Protein 7QPN (pdb70)

Structure (mmCIF, N/CA/C/O backbone):
data_7QPN
#
_entry.id   7QPN
#
_cell.length_a   47.921
_cell.length_b   65.625
_cell.length_c   117.120
_cell.angle_alpha   90.000
_cell.angle_beta   93.160
_cell.angle_gamma   90.000
#
_symmetry.space_group_name_H-M   'P 1 21 1'
#
loop_
_entity.id
_entity.type
_entity.pdbx_description
1 polymer 'Phosphatidylinositol 5-Phosphate 4-Kinase (PI5P4K2C)'
2 non-polymer 5-methyl-2-(2-propan-2-ylphenyl)-~{N}-(pyridin-2-ylmethyl)pyrrolo[3,2-d]pyrimidin-4-amine
3 non-polymer 'PHOSPHOAMINOPHOSPHONIC ACID-ADENYLATE ESTER'
4 water water
#
loop_
_atom_site.group_PDB
_atom_site.id
_atom_site.type_symbol
_atom_site.label_atom_id
_atom_site.label_alt_id
_atom_site.label_comp_id
_atom_site.label_asym_id
_atom_site.label_entity_id
_atom_site.label_seq_id
_atom_site.pdbx_PDB_ins_code
_atom_site.Cartn_x
_atom_site.Cartn_y
_atom_site.Cartn_z
_atom_site.occupancy
_atom_site.B_iso_or_equiv
_atom_site.auth_seq_id
_atom_site.auth_comp_id
_atom_site.auth_asym_id
_atom_site.auth_atom_id
_atom_site.pdbx_PDB_model_num
ATOM 1 N N . LYS A 1 6 ? -25.096 11.885 52.105 1.00 83.02 37 LYS A N 1
ATOM 2 C CA . LYS A 1 6 ? -25.104 11.198 53.444 1.00 91.98 37 LYS A CA 1
ATOM 3 C C . LYS A 1 6 ? -23.881 10.273 53.518 1.00 98.45 37 LYS A C 1
ATOM 4 O O . LYS A 1 6 ? -22.891 10.675 54.141 1.00 106.38 37 LYS A O 1
ATOM 10 N N . VAL A 1 7 ? -23.940 9.107 52.862 1.00 106.46 38 VAL A N 1
ATOM 11 C CA . VAL A 1 7 ? -22.847 8.085 52.798 1.00 99.87 38 VAL A CA 1
ATOM 12 C C . VAL A 1 7 ? -21.837 8.501 51.712 1.00 101.15 38 VAL A C 1
ATOM 13 O O . VAL A 1 7 ? -22.032 9.571 51.086 1.00 98.45 38 VAL A O 1
ATOM 17 N N . LYS A 1 8 ? -20.785 7.700 51.504 1.00 97.27 39 LYS A N 1
ATOM 18 C CA . LYS A 1 8 ? -19.709 7.983 50.517 1.00 92.23 39 LYS A CA 1
ATOM 19 C C . LYS A 1 8 ? -20.262 7.722 49.103 1.00 97.28 39 LYS A C 1
ATOM 20 O O . LYS A 1 8 ? -21.291 7.026 48.985 1.00 91.40 39 LYS A O 1
ATOM 26 N N . VAL A 1 9 ? -19.620 8.296 48.081 1.00 85.49 40 VAL A N 1
ATOM 27 C CA . VAL A 1 9 ? -19.983 8.144 46.643 1.00 83.18 40 VAL A CA 1
ATOM 28 C C . VAL A 1 9 ? -19.389 6.827 46.123 1.00 84.95 40 VAL A C 1
ATOM 29 O O . VAL A 1 9 ? -18.263 6.492 46.520 1.00 94.25 40 VAL A O 1
ATOM 33 N N . PHE A 1 10 ? -20.126 6.124 45.252 1.00 84.56 41 PHE A N 1
ATOM 34 C CA . PHE A 1 10 ? -19.686 4.919 44.498 1.00 76.83 41 PHE A CA 1
ATOM 35 C C . PHE A 1 10 ? -19.422 5.288 43.021 1.00 75.78 41 PHE A C 1
ATOM 36 O O . PHE A 1 10 ? -20.123 6.165 42.434 1.00 67.51 41 PHE A O 1
ATOM 44 N N . ARG A 1 11 ? -18.450 4.594 42.418 1.00 74.01 42 ARG A N 1
ATOM 45 C CA . ARG A 1 11 ? -18.027 4.748 41.000 1.00 77.96 42 ARG A CA 1
ATOM 46 C C . ARG A 1 11 ? -17.790 3.371 40.364 1.00 72.48 42 ARG A C 1
ATOM 47 O O . ARG A 1 11 ? -17.318 2.471 41.077 1.00 68.22 42 ARG A O 1
ATOM 55 N N . ALA A 1 12 ? -18.112 3.218 39.072 1.00 74.58 43 ALA A N 1
ATOM 56 C CA . ALA A 1 12 ? -17.775 2.029 38.242 1.00 72.61 43 ALA A CA 1
ATOM 57 C C . ALA A 1 12 ? -16.250 1.930 38.056 1.00 73.90 43 ALA A C 1
ATOM 58 O O . ALA A 1 12 ? -15.738 0.807 38.192 1.00 69.96 43 ALA A O 1
ATOM 60 N N . ALA A 1 13 ? -15.568 3.059 37.778 1.00 77.87 44 ALA A N 1
ATOM 61 C CA . ALA A 1 13 ? -14.089 3.206 37.651 1.00 70.85 44 ALA A CA 1
ATOM 62 C C . ALA A 1 13 ? -13.531 4.078 38.793 1.00 69.45 44 ALA A C 1
ATOM 63 O O . ALA A 1 13 ? -14.055 5.190 39.039 1.00 65.86 44 ALA A O 1
ATOM 65 N N . ASP A 1 14 ? -12.473 3.622 39.463 1.00 61.33 45 ASP A N 1
ATOM 66 C CA . ASP A 1 14 ? -11.840 4.391 40.570 1.00 63.14 45 ASP A CA 1
ATOM 67 C C . ASP A 1 14 ? -11.161 5.627 39.972 1.00 60.03 45 ASP A C 1
ATOM 68 O O . ASP A 1 14 ? -10.422 5.512 38.987 1.00 49.18 45 ASP A O 1
ATOM 73 N N . PRO A 1 15 ? -11.392 6.832 40.554 1.00 55.26 46 PRO A N 1
ATOM 74 C CA . PRO A 1 15 ? -10.799 8.076 40.058 1.00 55.00 46 PRO A CA 1
ATOM 75 C C . PRO A 1 15 ? -9.264 8.022 40.044 1.00 54.77 46 PRO A C 1
ATOM 76 O O . PRO A 1 15 ? -8.678 8.224 38.973 1.00 50.53 46 PRO A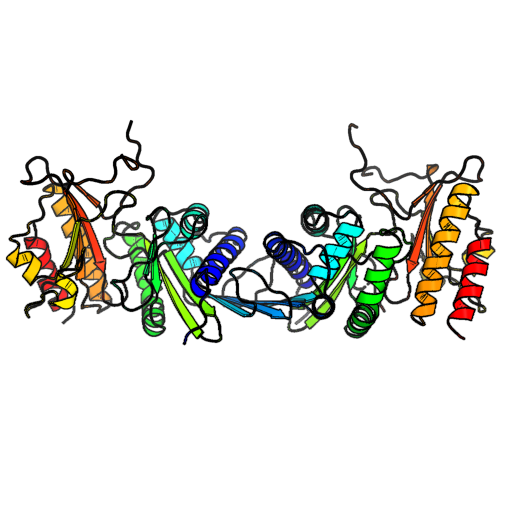 O 1
ATOM 80 N N . LEU A 1 16 ? -8.651 7.711 41.195 1.00 58.18 47 LEU A N 1
ATOM 81 C CA . LEU A 1 16 ? -7.168 7.681 41.356 1.00 62.10 47 LEU A CA 1
ATOM 82 C C . LEU A 1 16 ? -6.564 6.849 40.219 1.00 53.21 47 LEU A C 1
ATOM 83 O O . LEU A 1 16 ? -5.710 7.379 39.502 1.00 54.00 47 LEU A O 1
ATOM 88 N N . VAL A 1 17 ? -7.006 5.603 40.058 1.00 39.82 48 VAL A N 1
ATOM 89 C CA . VAL A 1 17 ? -6.475 4.686 39.016 1.00 41.96 48 VAL A CA 1
ATOM 90 C C . VAL A 1 17 ? -6.711 5.287 37.623 1.00 48.56 48 VAL A C 1
ATOM 91 O O . VAL A 1 17 ? -5.844 5.073 36.730 1.00 50.06 48 VAL A O 1
ATOM 95 N N . GLY A 1 18 ? -7.856 5.934 37.396 1.00 42.63 49 GLY A N 1
ATOM 96 C CA . GLY A 1 18 ? -8.192 6.435 36.052 1.00 40.18 49 GLY A CA 1
ATOM 97 C C . GLY A 1 18 ? -7.266 7.575 35.649 1.00 39.82 49 GLY A C 1
ATOM 98 O O . GLY A 1 18 ? -6.791 7.550 34.493 1.00 34.42 49 GLY A O 1
ATOM 99 N N . VAL A 1 19 ? -7.038 8.523 36.572 1.00 37.48 50 VAL A N 1
ATOM 100 C CA . VAL A 1 19 ? -6.057 9.634 36.435 1.00 40.70 50 VAL A CA 1
ATOM 101 C C . VAL A 1 19 ? -4.651 9.062 36.247 1.00 43.35 50 VAL A C 1
ATOM 102 O O . VAL A 1 19 ? -3.919 9.533 35.386 1.00 44.43 50 VAL A O 1
ATOM 106 N N . PHE A 1 20 ? -4.276 8.083 37.055 1.00 44.26 51 PHE A N 1
ATOM 107 C CA . PHE A 1 20 ? -2.974 7.408 36.942 1.00 41.82 51 PHE A CA 1
ATOM 108 C C . PHE A 1 20 ? -2.762 6.933 35.496 1.00 41.32 51 PHE A C 1
ATOM 109 O O . PHE A 1 20 ? -1.681 7.211 34.949 1.00 39.65 51 PHE A O 1
ATOM 117 N N . LEU A 1 21 ? -3.728 6.218 34.909 1.00 39.57 52 LEU A N 1
ATOM 118 C CA . LEU A 1 21 ? -3.599 5.601 33.554 1.00 42.88 52 LEU A CA 1
ATOM 119 C C . LEU A 1 21 ? -3.654 6.695 32.466 1.00 42.94 52 LEU A C 1
ATOM 120 O O . LEU A 1 21 ? -3.076 6.513 31.377 1.00 36.30 52 LEU A O 1
ATOM 125 N N . TRP A 1 22 ? -4.424 7.747 32.717 1.00 36.93 53 TRP A N 1
ATOM 126 C CA . TRP A 1 22 ? -4.427 8.972 31.900 1.00 38.69 53 TRP A CA 1
ATOM 127 C C . TRP A 1 22 ? -2.999 9.555 31.877 1.00 42.55 53 TRP A C 1
ATOM 128 O O . TRP A 1 22 ? -2.451 9.711 30.770 1.00 38.44 53 TRP A O 1
ATOM 139 N N . GLY A 1 23 ? -2.444 9.863 33.062 1.00 39.79 54 GLY A N 1
ATOM 140 C CA . GLY A 1 23 ? -1.106 10.446 33.293 1.00 35.81 54 GLY A CA 1
ATOM 141 C C . GLY A 1 23 ? -0.011 9.664 32.611 1.00 34.07 54 GLY A C 1
ATOM 142 O O . GLY A 1 23 ? 0.858 10.280 31.987 1.00 36.81 54 GLY A O 1
ATOM 143 N N . VAL A 1 24 ? -0.057 8.337 32.667 1.00 37.95 55 VAL A N 1
ATOM 144 C CA . VAL A 1 24 ? 1.002 7.471 32.069 1.00 37.31 55 VAL A CA 1
ATOM 145 C C . VAL A 1 24 ? 0.970 7.592 30.532 1.00 38.70 55 VAL A C 1
ATOM 146 O O . VAL A 1 24 ? 2.048 7.735 29.910 1.00 32.66 55 VAL A O 1
ATOM 150 N N . ALA A 1 25 ? -0.221 7.494 29.937 1.00 38.87 56 ALA A N 1
ATOM 151 C CA . ALA A 1 25 ? -0.523 7.774 28.509 1.00 38.46 56 ALA A CA 1
ATOM 152 C C . ALA A 1 25 ? 0.086 9.114 28.098 1.00 37.17 56 ALA A C 1
ATOM 153 O O . ALA A 1 25 ? 0.921 9.122 27.219 1.00 30.99 56 ALA A O 1
ATOM 155 N N . HIS A 1 26 ? -0.312 10.195 28.772 1.00 37.87 57 HIS A N 1
ATOM 156 C CA . HIS A 1 26 ? 0.186 11.572 28.550 1.00 41.11 57 HIS A CA 1
ATOM 157 C C . HIS A 1 26 ? 1.714 11.602 28.616 1.00 40.09 57 HIS A C 1
ATOM 158 O O . HIS A 1 26 ? 2.347 12.131 27.714 1.00 38.75 57 HIS A O 1
ATOM 165 N N . SER A 1 27 ? 2.283 11.027 29.666 1.00 38.99 58 SER A N 1
ATOM 166 C CA . SER A 1 27 ? 3.725 11.137 29.953 1.00 35.46 58 SER A CA 1
ATOM 167 C C . SER A 1 27 ? 4.518 10.388 28.886 1.00 34.10 58 SER A C 1
ATOM 168 O O . SER A 1 27 ? 5.506 10.933 28.438 1.00 31.05 58 SER A O 1
ATOM 171 N N . ILE A 1 28 ? 4.050 9.229 28.417 1.00 34.06 59 ILE A N 1
ATOM 172 C CA . ILE A 1 28 ? 4.781 8.439 27.391 1.00 34.29 59 ILE A CA 1
ATOM 173 C C . ILE A 1 28 ? 4.619 9.134 26.041 1.00 38.53 59 ILE A C 1
ATOM 174 O O . ILE A 1 28 ? 5.591 9.151 25.260 1.00 42.19 59 ILE A O 1
ATOM 179 N N . ASN A 1 29 ? 3.458 9.732 25.805 1.00 43.50 60 ASN A N 1
ATOM 180 C CA . ASN A 1 29 ? 3.163 10.522 24.584 1.00 45.79 60 ASN A CA 1
ATOM 181 C C . ASN A 1 29 ? 4.146 11.696 24.567 1.00 43.93 60 ASN A C 1
ATOM 182 O O . ASN A 1 29 ? 4.794 11.901 23.539 1.00 44.38 60 ASN A O 1
ATOM 187 N N . GLU A 1 30 ? 4.270 12.422 25.676 1.00 41.55 61 GLU A N 1
ATOM 188 C CA . GLU A 1 30 ? 5.184 13.595 25.763 1.00 41.31 61 GLU A CA 1
ATOM 189 C C . GLU A 1 30 ? 6.607 13.085 25.517 1.00 37.99 61 GLU A C 1
ATOM 190 O O . GLU A 1 30 ? 7.284 13.668 24.697 1.00 39.53 61 GLU A O 1
ATOM 196 N N . LEU A 1 31 ? 6.983 11.957 26.099 1.00 38.26 62 LEU A N 1
ATOM 197 C CA . LEU A 1 31 ? 8.377 11.445 26.038 1.00 43.66 62 LEU A CA 1
ATOM 198 C C . LEU A 1 31 ? 8.746 11.040 24.600 1.00 43.29 62 LEU A C 1
ATOM 199 O O . LEU A 1 31 ? 9.858 11.353 24.176 1.00 38.63 62 LEU A O 1
ATOM 204 N N . SER A 1 32 ? 7.845 10.417 23.846 1.00 46.47 63 SER A N 1
ATOM 205 C CA . SER A 1 32 ? 8.086 10.054 22.423 1.00 47.28 63 SER A CA 1
ATOM 206 C C . SER A 1 32 ? 8.505 11.279 21.579 1.00 48.62 63 SER A C 1
ATOM 207 O O . SER A 1 32 ? 9.036 11.091 20.498 1.00 49.89 63 SER A O 1
ATOM 210 N N . GLN A 1 33 ? 8.281 12.497 22.041 1.00 46.59 64 GLN A N 1
ATOM 211 C CA . GLN A 1 33 ? 8.592 13.732 21.276 1.00 51.49 64 GLN A CA 1
ATOM 212 C C . GLN A 1 33 ? 9.893 14.351 21.793 1.00 48.08 64 GLN A C 1
ATOM 213 O O . GLN A 1 33 ? 10.218 15.464 21.394 1.00 55.90 64 GLN A O 1
ATOM 219 N N . VAL A 1 34 ? 10.598 13.666 22.684 1.00 48.88 65 VAL A N 1
ATOM 220 C CA . VAL A 1 34 ? 11.832 14.176 23.343 1.00 46.87 65 VAL A CA 1
ATOM 221 C C . VAL A 1 34 ? 12.889 13.097 23.148 1.00 49.34 65 VAL A C 1
ATOM 222 O O . VAL A 1 34 ? 12.752 12.036 23.735 1.00 44.64 65 VAL A O 1
ATOM 226 N N . PRO A 1 35 ? 13.930 13.305 22.302 1.00 52.89 66 PRO A N 1
ATOM 227 C CA . PRO A 1 35 ? 14.938 12.270 22.046 1.00 50.06 66 PRO A CA 1
ATOM 228 C C . PRO A 1 35 ? 15.590 11.821 23.348 1.00 47.82 66 PRO A C 1
ATOM 229 O O . PRO A 1 35 ? 15.976 12.664 24.150 1.00 42.84 66 PRO A O 1
ATOM 233 N N . PRO A 1 36 ? 15.735 10.503 23.612 1.00 48.00 67 PRO A N 1
ATOM 234 C CA . PRO A 1 36 ? 16.306 10.041 24.873 1.00 51.67 67 PRO A CA 1
ATOM 235 C C . PRO A 1 36 ? 17.793 10.358 24.826 1.00 47.54 67 PRO A C 1
ATOM 236 O O . PRO A 1 36 ? 18.419 10.061 23.816 1.00 43.93 67 PRO A O 1
ATOM 240 N N . PRO A 1 37 ? 18.383 10.996 25.868 1.00 44.09 68 PRO A N 1
ATOM 241 C CA . PRO A 1 37 ? 19.823 11.209 25.909 1.00 42.75 68 PRO A CA 1
ATOM 242 C C . PRO A 1 37 ? 20.510 9.855 26.094 1.00 45.71 68 PRO A C 1
ATOM 243 O O . PRO A 1 37 ? 19.939 8.986 26.706 1.00 45.26 68 PRO A O 1
ATOM 247 N N . VAL A 1 38 ? 21.707 9.693 25.557 1.00 50.05 69 VAL A N 1
ATOM 248 C CA . VAL A 1 38 ? 22.524 8.487 25.857 1.00 56.03 69 VAL A CA 1
ATOM 249 C C . VAL A 1 38 ? 23.127 8.678 27.258 1.00 50.92 69 VAL A C 1
ATOM 250 O O . VAL A 1 38 ? 23.254 7.680 27.953 1.00 50.54 69 VAL A O 1
ATOM 254 N N . MET A 1 39 ? 23.444 9.904 27.677 1.00 48.09 70 MET A N 1
ATOM 255 C CA . MET A 1 39 ? 24.053 10.144 29.011 1.00 48.40 70 MET A CA 1
ATOM 256 C C . MET A 1 39 ? 23.097 10.962 29.882 1.00 48.40 70 MET A C 1
ATOM 257 O O . MET A 1 39 ? 22.640 12.035 29.436 1.00 43.42 70 MET A O 1
ATOM 262 N N . LEU A 1 40 ? 22.858 10.473 31.099 1.00 41.19 71 LEU A N 1
ATOM 263 C CA . LEU A 1 40 ? 22.022 11.142 32.112 1.00 44.49 71 LEU A CA 1
ATOM 264 C C . LEU A 1 40 ? 22.906 12.155 32.816 1.00 43.83 71 LEU A C 1
ATOM 265 O O . LEU A 1 40 ? 24.018 11.761 33.148 1.00 54.66 71 LEU A O 1
ATOM 270 N N . LEU A 1 41 ? 22.403 13.358 33.098 1.00 44.13 72 LEU A N 1
ATOM 271 C CA . LEU A 1 41 ? 23.126 14.419 33.867 1.00 46.02 72 LEU A CA 1
ATOM 272 C C . LEU A 1 41 ? 22.604 14.535 35.302 1.00 45.83 72 LEU A C 1
ATOM 273 O O . LEU A 1 41 ? 21.536 14.035 35.646 1.00 47.34 72 LEU A O 1
ATOM 278 N N . PRO A 1 42 ? 23.361 15.192 36.209 1.00 48.14 73 PRO A N 1
ATOM 279 C CA . PRO A 1 42 ? 22.910 15.380 37.593 1.00 43.81 73 PRO A CA 1
ATOM 280 C C . PRO A 1 42 ? 21.475 15.928 37.755 1.00 41.21 73 PRO A C 1
ATOM 281 O O . PRO A 1 42 ? 20.788 15.568 38.676 1.00 37.95 73 PRO A O 1
ATOM 285 N N . ASP A 1 43 ? 21.072 16.829 36.868 1.00 44.65 74 ASP A N 1
ATOM 286 C CA . ASP A 1 43 ? 19.784 17.568 36.957 1.00 45.89 74 ASP A CA 1
ATOM 287 C C . ASP A 1 43 ? 18.594 16.641 36.672 1.00 38.54 74 ASP A C 1
ATOM 288 O O . ASP A 1 43 ? 17.536 16.876 37.260 1.00 40.51 74 ASP A O 1
ATOM 293 N N . ASP A 1 44 ? 18.802 15.604 35.861 1.00 34.40 75 ASP A N 1
ATOM 294 C CA . ASP A 1 44 ? 17.806 14.560 35.528 1.00 35.51 75 ASP A CA 1
ATOM 295 C C . ASP A 1 44 ? 17.277 13.883 36.798 1.00 37.30 75 ASP A C 1
ATOM 296 O O . ASP A 1 44 ? 16.112 13.474 36.785 1.00 36.75 75 ASP A O 1
ATOM 301 N N . PHE A 1 45 ? 18.091 13.778 37.849 1.00 37.29 76 PHE A N 1
ATOM 302 C CA . PHE A 1 45 ? 17.746 13.110 39.131 1.00 37.43 76 PHE A CA 1
ATOM 303 C C . PHE A 1 45 ? 16.964 14.094 40.006 1.00 34.64 76 PHE A C 1
ATOM 304 O O . PHE A 1 45 ? 16.476 13.676 41.051 1.00 39.11 76 PHE A O 1
ATOM 312 N N . LYS A 1 46 ? 16.789 15.338 39.574 1.00 35.72 77 LYS A N 1
ATOM 313 C CA . LYS A 1 46 ? 16.007 16.341 40.359 1.00 42.85 77 LYS A CA 1
ATOM 314 C C . LYS A 1 46 ? 14.844 16.901 39.509 1.00 38.56 77 LYS A C 1
ATOM 315 O O . LYS A 1 46 ? 14.163 17.815 39.956 1.00 44.63 77 LYS A O 1
ATOM 321 N N . ALA A 1 47 ? 14.620 16.336 38.332 1.00 35.42 78 ALA A N 1
ATOM 322 C CA . ALA A 1 47 ? 13.658 16.781 37.322 1.00 31.74 78 ALA A CA 1
ATOM 323 C C . ALA A 1 47 ? 12.256 16.227 37.609 1.00 35.73 78 ALA A C 1
ATOM 324 O O . ALA A 1 47 ? 12.123 15.183 38.225 1.00 33.38 78 ALA A O 1
ATOM 326 N N . SER A 1 48 ? 11.213 16.947 37.190 1.00 36.10 79 SER A N 1
ATOM 327 C CA . SER A 1 48 ? 9.828 16.448 37.253 1.00 33.78 79 SER A CA 1
ATOM 328 C C . SER A 1 48 ? 9.017 17.070 36.119 1.00 35.60 79 SER A C 1
ATOM 329 O O . SER A 1 48 ? 9.409 18.126 35.611 1.00 31.10 79 SER A O 1
ATOM 332 N N . SER A 1 49 ? 7.954 16.364 35.755 1.00 36.56 80 SER A N 1
ATOM 333 C CA . SER A 1 49 ? 6.860 16.800 34.857 1.00 39.15 80 SER A CA 1
ATOM 334 C C . SER A 1 49 ? 5.609 16.964 35.709 1.00 39.41 80 SER A C 1
ATOM 335 O O . SER A 1 49 ? 5.268 15.967 36.356 1.00 42.43 80 SER A O 1
ATOM 338 N N . LYS A 1 50 ? 4.968 18.136 35.700 1.00 36.89 81 LYS A N 1
ATOM 339 C CA . LYS A 1 50 ? 3.670 18.365 36.384 1.00 38.96 81 LYS A CA 1
ATOM 340 C C . LYS A 1 50 ? 2.619 18.814 35.362 1.00 42.93 81 LYS A C 1
ATOM 341 O O . LYS A 1 50 ? 2.919 19.706 34.489 1.00 35.49 81 LYS A O 1
ATOM 347 N N . ILE A 1 51 ? 1.425 18.236 35.485 1.00 37.48 82 ILE A N 1
ATOM 348 C CA . ILE A 1 51 ? 0.235 18.678 34.715 1.00 44.71 82 ILE A CA 1
ATOM 349 C C . ILE A 1 51 ? -0.941 18.821 35.686 1.00 45.82 82 ILE A C 1
ATOM 350 O O . ILE A 1 51 ? -1.130 17.922 36.537 1.00 41.49 82 ILE A O 1
ATOM 355 N N . LYS A 1 52 ? -1.654 19.945 35.575 1.00 40.48 83 LYS A N 1
ATOM 356 C CA . LYS A 1 52 ? -2.899 20.243 36.311 1.00 43.59 83 LYS A CA 1
ATOM 357 C C . LYS A 1 52 ? -4.024 20.493 35.296 1.00 47.21 83 LYS A C 1
ATOM 358 O O . LYS A 1 52 ? -3.898 21.441 34.460 1.00 37.94 83 LYS A O 1
ATOM 364 N N . VAL A 1 53 ? -5.064 19.657 35.354 1.00 43.48 84 VAL A N 1
ATOM 365 C CA . VAL A 1 53 ? -6.308 19.770 34.551 1.00 43.63 84 VAL A CA 1
ATOM 366 C C . VAL A 1 53 ? -7.415 20.397 35.417 1.00 48.25 84 VAL A C 1
ATOM 367 O O . VAL A 1 53 ? -7.540 20.068 36.601 1.00 47.63 84 VAL A O 1
ATOM 371 N N . ASN A 1 54 ? -8.187 21.291 34.814 1.00 48.11 85 ASN A N 1
ATOM 372 C CA . ASN A 1 54 ? -9.200 22.123 35.504 1.00 49.04 85 ASN A CA 1
ATOM 373 C C . ASN A 1 54 ? -10.332 22.387 34.509 1.00 44.75 85 ASN A C 1
ATOM 374 O O . ASN A 1 54 ? -10.233 23.348 33.753 1.00 48.11 85 ASN A O 1
ATOM 379 N N . ASN A 1 55 ? -11.309 21.491 34.462 1.00 37.16 86 ASN A N 1
ATOM 380 C CA . ASN A 1 55 ? -12.496 21.581 33.583 1.00 40.10 86 ASN A CA 1
ATOM 381 C C . ASN A 1 55 ? -13.703 22.126 34.365 1.00 43.86 86 ASN A C 1
ATOM 382 O O . ASN A 1 55 ? -14.135 21.480 35.339 1.00 50.78 86 ASN A O 1
ATOM 387 N N . HIS A 1 56 ? -14.262 23.234 33.879 1.00 43.21 87 HIS A N 1
ATOM 388 C CA . HIS A 1 56 ? -15.529 23.845 34.334 1.00 39.36 87 HIS A CA 1
ATOM 389 C C . HIS A 1 56 ? -16.686 23.406 33.434 1.00 40.64 87 HIS A C 1
ATOM 390 O O . HIS A 1 56 ? -16.721 23.800 32.257 1.00 40.35 87 HIS A O 1
ATOM 397 N N . LEU A 1 57 ? -17.617 22.628 33.986 1.00 39.64 88 LEU A N 1
ATOM 398 C CA . LEU A 1 57 ? -18.954 22.349 33.402 1.00 39.44 88 LEU A CA 1
ATOM 399 C C . LEU A 1 57 ? -18.742 21.585 32.106 1.00 41.02 88 LEU A C 1
ATOM 400 O O . LEU A 1 57 ? -19.510 21.810 31.166 1.00 43.87 88 LEU A O 1
ATOM 405 N N . PHE A 1 58 ? -17.728 20.726 32.062 1.00 42.13 89 PHE A N 1
ATOM 406 C CA . PHE A 1 58 ? -17.345 19.941 30.862 1.00 42.47 89 PHE A CA 1
ATOM 407 C C . PHE A 1 58 ? -17.110 18.511 31.337 1.00 46.10 89 PHE A C 1
ATOM 408 O O . PHE A 1 58 ? -15.986 18.156 31.634 1.00 43.99 89 PHE A O 1
ATOM 416 N N . HIS A 1 59 ? -18.186 17.745 31.472 1.00 51.72 90 HIS A N 1
ATOM 417 C CA . HIS A 1 59 ? -18.242 16.541 32.331 1.00 55.61 90 HIS A CA 1
ATOM 418 C C . HIS A 1 59 ? -17.813 15.310 31.531 1.00 53.96 90 HIS A C 1
ATOM 419 O O . HIS A 1 59 ? -18.305 15.126 30.403 1.00 60.72 90 HIS A O 1
ATOM 426 N N . ARG A 1 60 ? -16.926 14.496 32.106 1.00 61.68 91 ARG A N 1
ATOM 427 C CA . ARG A 1 60 ? -16.402 13.231 31.513 1.00 67.89 91 ARG A CA 1
ATOM 428 C C . ARG A 1 60 ? -16.840 12.080 32.417 1.00 65.27 91 ARG A C 1
ATOM 429 O O . ARG A 1 60 ? -17.122 12.342 33.607 1.00 69.67 91 ARG A O 1
ATOM 437 N N . GLU A 1 61 ? -16.909 10.864 31.884 1.00 67.19 92 GLU A N 1
ATOM 438 C CA . GLU A 1 61 ? -17.367 9.692 32.671 1.00 79.86 92 GLU A CA 1
ATOM 439 C C . GLU A 1 61 ? -16.151 9.146 33.415 1.00 81.94 92 GLU A C 1
ATOM 440 O O . GLU A 1 61 ? -16.130 9.185 34.660 1.00 88.35 92 GLU A O 1
ATOM 443 N N . ASN A 1 62 ? -15.131 8.757 32.663 1.00 82.61 93 ASN A N 1
ATOM 444 C CA . ASN A 1 62 ? -14.029 7.900 33.168 1.00 88.53 93 ASN A CA 1
ATOM 445 C C . ASN A 1 62 ? -13.003 8.746 33.926 1.00 77.23 93 ASN A C 1
ATOM 446 O O . ASN A 1 62 ? -12.000 8.164 34.352 1.00 92.13 93 ASN A O 1
ATOM 451 N N . LEU A 1 63 ? -13.235 10.046 34.114 1.00 67.73 94 LEU A N 1
ATOM 452 C CA . LEU A 1 63 ? -12.167 10.983 34.550 1.00 63.84 94 LEU A CA 1
ATOM 453 C C . LEU A 1 63 ? -12.773 12.151 35.307 1.00 56.61 94 LEU A C 1
ATOM 454 O O . LEU A 1 63 ? -13.703 12.771 34.808 1.00 67.87 94 LEU A O 1
ATOM 459 N N . PRO A 1 64 ? -12.254 12.515 36.499 1.00 50.00 95 PRO A N 1
ATOM 460 C CA . PRO A 1 64 ? -12.725 13.702 37.212 1.00 50.89 95 PRO A CA 1
ATOM 461 C C . PRO A 1 64 ? -12.419 14.991 36.433 1.00 53.13 95 PRO A C 1
ATOM 462 O O . PRO A 1 64 ? -11.839 14.910 35.374 1.00 61.08 95 PRO A O 1
ATOM 466 N N . SER A 1 65 ? -12.777 16.138 37.001 1.00 51.43 96 SER A N 1
ATOM 467 C CA . SER A 1 65 ? -12.786 17.457 36.328 1.00 56.67 96 SER A CA 1
ATOM 468 C C . SER A 1 65 ? -11.623 18.310 36.826 1.00 57.00 96 SER A C 1
ATOM 469 O O . SER A 1 65 ? -11.271 19.289 36.116 1.00 47.26 96 SER A O 1
ATOM 472 N N . HIS A 1 66 ? -11.172 18.038 38.056 1.00 51.41 97 HIS A N 1
ATOM 473 C CA . HIS A 1 66 ? -9.986 18.657 38.703 1.00 54.00 97 HIS A CA 1
ATOM 474 C C . HIS A 1 66 ? -9.089 17.503 39.160 1.00 51.16 97 HIS A C 1
ATOM 475 O O . HIS A 1 66 ? -9.626 16.514 39.714 1.00 45.93 97 HIS A O 1
ATOM 482 N N . PHE A 1 67 ? -7.805 17.560 38.787 1.00 50.29 98 PHE A N 1
ATOM 483 C CA . PHE A 1 67 ? -6.777 16.534 39.090 1.00 41.63 98 PHE A CA 1
ATOM 484 C C . PHE A 1 67 ? -5.401 17.044 38.657 1.00 43.92 98 PHE A C 1
ATOM 485 O O . PHE A 1 67 ? -5.348 17.979 37.818 1.00 39.18 98 PHE A O 1
ATOM 493 N N . LYS A 1 68 ? -4.338 16.490 39.272 1.00 43.13 99 LYS A N 1
ATOM 494 C CA . LYS A 1 68 ? -2.912 16.739 38.921 1.00 37.65 99 LYS A CA 1
ATOM 495 C C . LYS A 1 68 ? -2.202 15.406 38.754 1.00 36.05 99 LYS A C 1
ATOM 496 O O . LYS A 1 68 ? -2.640 14.425 39.308 1.00 36.61 99 LYS A O 1
ATOM 502 N N . PHE A 1 69 ? -1.185 15.395 37.908 1.00 34.45 100 PHE A N 1
ATOM 503 C CA . PHE A 1 69 ? -0.284 14.258 37.672 1.00 32.95 100 PHE A CA 1
ATOM 504 C C . PHE A 1 69 ? 1.143 14.800 37.644 1.00 35.61 100 PHE A C 1
ATOM 505 O O . PHE A 1 69 ? 1.409 15.816 36.974 1.00 35.18 100 PHE A O 1
ATOM 513 N N . LYS A 1 70 ? 2.017 14.177 38.423 1.00 36.64 101 LYS A N 1
ATOM 514 C CA . LYS A 1 70 ? 3.452 14.503 38.435 1.00 37.20 101 LYS A CA 1
ATOM 515 C C . LYS A 1 70 ? 4.218 13.233 38.120 1.00 33.90 101 LYS A C 1
ATOM 516 O O . LYS A 1 70 ? 3.894 12.160 38.701 1.00 30.30 101 LYS A O 1
ATOM 522 N N . GLU A 1 71 ? 5.162 13.346 37.189 1.00 31.24 102 GLU A N 1
ATOM 523 C CA . GLU A 1 71 ? 6.152 12.283 36.950 1.00 32.07 102 GLU A CA 1
ATOM 524 C C . GLU A 1 71 ? 7.503 12.768 37.499 1.00 33.72 102 GLU A C 1
ATOM 525 O O . GLU A 1 71 ? 7.956 13.890 37.131 1.00 34.96 102 GLU A O 1
ATOM 531 N N . TYR A 1 72 ? 8.118 11.946 38.337 1.00 30.80 103 TYR A N 1
ATOM 532 C CA . TYR A 1 72 ? 9.452 12.206 38.922 1.00 31.34 103 TYR A CA 1
ATOM 533 C C . TYR A 1 72 ? 10.516 11.684 37.952 1.00 32.65 103 TYR A C 1
ATOM 534 O O . TYR A 1 72 ? 10.380 10.549 37.438 1.00 29.59 103 TYR A O 1
ATOM 543 N N . CYS A 1 73 ? 11.559 12.497 37.737 1.00 32.27 104 CYS A N 1
ATOM 544 C CA . CYS A 1 73 ? 12.811 12.116 37.040 1.00 30.37 104 CYS A CA 1
ATOM 545 C C . CYS A 1 73 ? 12.477 11.336 35.771 1.00 28.06 104 CYS A C 1
ATOM 546 O O . CYS A 1 73 ? 12.917 10.195 35.651 1.00 26.70 104 CYS A O 1
ATOM 549 N N . PRO A 1 74 ? 11.722 11.922 34.793 1.00 28.16 105 PRO A N 1
ATOM 550 C CA . PRO A 1 74 ? 11.226 11.175 33.641 1.00 28.14 105 PRO A CA 1
ATOM 551 C C . PRO A 1 74 ? 12.343 10.600 32.780 1.00 26.90 105 PRO A C 1
ATOM 552 O O . PRO A 1 74 ? 12.162 9.549 32.307 1.00 32.29 105 PRO A O 1
ATOM 556 N N . GLN A 1 75 ? 13.471 11.301 32.617 1.00 31.17 106 GLN A N 1
ATOM 557 C CA . GLN A 1 75 ? 14.594 10.825 31.769 1.00 31.81 106 GLN A CA 1
ATOM 558 C C . GLN A 1 75 ? 15.290 9.652 32.467 1.00 33.02 106 GLN A C 1
ATOM 559 O O . GLN A 1 75 ? 15.767 8.743 31.770 1.00 31.39 106 GLN A O 1
ATOM 565 N N . VAL A 1 76 ? 15.357 9.687 33.800 1.00 30.45 107 VAL A N 1
ATOM 566 C CA . VAL A 1 76 ? 16.020 8.609 34.570 1.00 32.07 107 VAL A CA 1
ATOM 567 C C . VAL A 1 76 ? 15.213 7.343 34.371 1.00 32.83 107 VAL A C 1
ATOM 568 O O . VAL A 1 76 ? 15.799 6.335 33.962 1.00 34.51 107 VAL A O 1
ATOM 572 N N . PHE A 1 77 ? 13.907 7.379 34.665 1.00 32.79 108 PHE A N 1
ATOM 573 C CA . PHE A 1 77 ? 13.103 6.128 34.638 1.00 33.76 108 PHE A CA 1
ATOM 574 C C . PHE A 1 77 ? 13.007 5.589 33.199 1.00 32.54 108 PHE A C 1
ATOM 575 O O . PHE A 1 77 ? 13.022 4.364 33.027 1.00 33.75 108 PHE A O 1
ATOM 583 N N . ARG A 1 78 ? 12.972 6.461 32.185 1.00 34.60 109 ARG A N 1
ATOM 584 C CA . ARG A 1 78 ? 12.912 6.016 30.760 1.00 35.76 109 ARG A CA 1
ATOM 585 C C . ARG A 1 78 ? 14.188 5.249 30.410 1.00 33.70 109 ARG A C 1
ATOM 586 O O . ARG A 1 78 ? 14.097 4.221 29.724 1.00 36.64 109 ARG A O 1
ATOM 594 N N . ASN A 1 79 ? 15.315 5.702 30.944 1.00 32.10 110 ASN A N 1
ATOM 595 C CA . ASN A 1 79 ? 16.664 5.109 30.759 1.00 35.01 110 ASN A CA 1
ATOM 596 C C . ASN A 1 79 ? 16.717 3.743 31.466 1.00 36.88 110 ASN A C 1
ATOM 597 O O . ASN A 1 79 ? 17.158 2.755 30.811 1.00 35.47 110 ASN A O 1
ATOM 602 N N . LEU A 1 80 ? 16.246 3.679 32.722 1.00 34.57 111 LEU A N 1
ATOM 603 C CA . LEU A 1 80 ? 16.085 2.405 33.479 1.00 35.84 111 LEU A CA 1
ATOM 604 C C . LEU A 1 80 ? 15.250 1.415 32.661 1.00 37.77 111 LEU A C 1
ATOM 605 O O . LEU A 1 80 ? 15.732 0.294 32.464 1.00 38.70 111 LEU A O 1
ATOM 610 N N . ARG A 1 81 ? 14.080 1.817 32.164 1.00 35.93 112 ARG A N 1
ATOM 611 C CA . ARG A 1 81 ? 13.213 0.926 31.343 1.00 38.00 112 ARG A CA 1
ATOM 612 C C . ARG A 1 81 ? 14.030 0.324 30.195 1.00 39.76 112 ARG A C 1
ATOM 613 O O . ARG A 1 81 ? 13.970 -0.901 29.975 1.00 45.71 112 ARG A O 1
ATOM 621 N N . ASP A 1 82 ? 14.792 1.159 29.506 1.00 42.10 113 ASP A N 1
ATOM 622 C CA . ASP A 1 82 ? 15.627 0.763 28.349 1.00 42.04 113 ASP A CA 1
ATOM 623 C C . ASP A 1 82 ? 16.691 -0.223 28.815 1.00 38.82 113 ASP A C 1
ATOM 624 O O . ASP A 1 82 ? 16.906 -1.203 28.137 1.00 47.22 113 ASP A O 1
ATOM 629 N N . ARG A 1 83 ? 17.345 0.036 29.939 1.00 39.65 114 ARG A N 1
ATOM 630 C CA . ARG A 1 83 ? 18.375 -0.876 30.488 1.00 41.05 114 ARG A CA 1
ATOM 631 C C . ARG A 1 83 ? 17.711 -2.198 30.919 1.00 44.06 114 ARG A C 1
ATOM 632 O O . ARG A 1 83 ? 18.390 -3.245 30.830 1.00 49.14 114 ARG A O 1
ATOM 640 N N . PHE A 1 84 ? 16.434 -2.191 31.315 1.00 38.07 115 PHE A N 1
ATOM 641 C CA . PHE A 1 84 ? 15.736 -3.417 31.779 1.00 36.12 115 PHE A CA 1
ATOM 642 C C . PHE A 1 84 ? 15.042 -4.090 30.592 1.00 39.55 115 PHE A C 1
ATOM 643 O O . PHE A 1 84 ? 14.343 -5.065 30.816 1.00 42.12 115 PHE A O 1
ATOM 651 N N . GLY A 1 85 ? 15.223 -3.571 29.370 1.00 45.24 116 GLY A N 1
ATOM 652 C CA . GLY A 1 85 ? 14.726 -4.171 28.115 1.00 44.00 116 GLY A CA 1
ATOM 653 C C . GLY A 1 85 ? 13.245 -3.931 27.946 1.00 42.42 116 GLY A C 1
ATOM 654 O O . GLY A 1 85 ? 12.562 -4.753 27.355 1.00 50.98 116 GLY A O 1
ATOM 655 N N . ILE A 1 86 ? 12.734 -2.821 28.451 1.00 49.55 117 ILE A N 1
ATOM 656 C CA . ILE A 1 86 ? 11.292 -2.487 28.317 1.00 49.99 117 ILE A CA 1
ATOM 657 C C . ILE A 1 86 ? 11.189 -1.232 27.446 1.00 53.25 117 ILE A C 1
ATOM 658 O O . ILE A 1 86 ? 11.677 -0.172 27.876 1.00 50.30 117 ILE A O 1
ATOM 663 N N . ASP A 1 87 ? 10.623 -1.383 26.243 1.00 52.35 118 ASP A N 1
ATOM 664 C CA . ASP A 1 87 ? 10.353 -0.292 25.275 1.00 47.65 118 ASP A CA 1
ATOM 665 C C . ASP A 1 87 ? 9.157 0.501 25.828 1.00 41.47 118 ASP A C 1
ATOM 666 O O . ASP A 1 87 ? 8.240 -0.110 26.381 1.00 42.08 118 ASP A O 1
ATOM 671 N N . ASP A 1 88 ? 9.182 1.827 25.734 1.00 38.71 119 ASP A N 1
ATOM 672 C CA . ASP A 1 88 ? 8.129 2.696 26.317 1.00 42.37 119 ASP A CA 1
ATOM 673 C C . ASP A 1 88 ? 6.750 2.238 25.825 1.00 41.92 119 ASP A C 1
ATOM 674 O O . ASP A 1 88 ? 5.787 2.298 26.609 1.00 39.85 119 ASP A O 1
ATOM 679 N N . GLN A 1 89 ? 6.649 1.785 24.580 1.00 46.00 120 GLN A N 1
ATOM 680 C CA . GLN A 1 89 ? 5.346 1.404 23.964 1.00 49.25 120 GLN A CA 1
ATOM 681 C C . GLN A 1 89 ? 4.766 0.186 24.701 1.00 46.84 120 GLN A C 1
ATOM 682 O O . GLN A 1 89 ? 3.543 0.149 24.976 1.00 50.55 120 GLN A O 1
ATOM 688 N N . ASP A 1 90 ? 5.611 -0.767 25.064 1.00 49.48 121 ASP A N 1
ATOM 689 C CA . ASP A 1 90 ? 5.174 -1.988 25.800 1.00 52.43 121 ASP A CA 1
ATOM 690 C C . ASP A 1 90 ? 4.745 -1.608 27.214 1.00 45.18 121 ASP A C 1
ATOM 691 O O . ASP A 1 90 ? 3.680 -2.062 27.638 1.00 44.42 121 ASP A O 1
ATOM 696 N N . TYR A 1 91 ? 5.540 -0.777 27.886 1.00 42.44 122 TYR A N 1
ATOM 697 C CA . TYR A 1 91 ? 5.237 -0.222 29.227 1.00 41.81 122 TYR A CA 1
ATOM 698 C C . TYR A 1 91 ? 3.837 0.380 29.186 1.00 42.01 122 TYR A C 1
ATOM 699 O O . TYR A 1 91 ? 2.993 0.033 30.047 1.00 41.71 122 TYR A O 1
ATOM 708 N N . LEU A 1 92 ? 3.622 1.288 28.224 1.00 39.85 123 LEU A N 1
ATOM 709 C CA . LEU A 1 92 ? 2.336 2.011 28.047 1.00 40.98 123 LEU A CA 1
ATOM 710 C C . LEU A 1 92 ? 1.201 1.005 27.820 1.00 38.60 123 LEU A C 1
ATOM 711 O O . LEU A 1 92 ? 0.122 1.189 28.437 1.00 38.10 123 LEU A O 1
ATOM 716 N N . VAL A 1 93 ? 1.431 0.007 26.957 1.00 40.54 124 VAL A N 1
ATOM 717 C CA . VAL A 1 93 ? 0.403 -1.013 26.588 1.00 54.02 124 VAL A CA 1
ATOM 718 C C . VAL A 1 93 ? 0.103 -1.866 27.822 1.00 55.42 124 VAL A C 1
ATOM 719 O O . VAL A 1 93 ? -1.116 -2.043 28.129 1.00 56.27 124 VAL A O 1
ATOM 723 N N . SER A 1 94 ? 1.168 -2.369 28.474 1.00 46.86 125 SER A N 1
ATOM 724 C CA . SER A 1 94 ? 1.092 -3.194 29.707 1.00 42.89 125 SER A CA 1
ATOM 725 C C . SER A 1 94 ? 0.200 -2.499 30.731 1.00 40.99 125 SER A C 1
ATOM 726 O O . SER A 1 94 ? -0.596 -3.211 31.402 1.00 43.44 125 SER A O 1
ATOM 729 N N . LEU A 1 95 ? 0.305 -1.171 30.841 1.00 38.38 126 LEU A N 1
ATOM 730 C CA . LEU A 1 95 ? -0.336 -0.391 31.940 1.00 43.00 126 LEU A CA 1
ATOM 731 C C . LEU A 1 95 ? -1.729 0.145 31.589 1.00 48.12 126 LEU A C 1
ATOM 732 O O . LEU A 1 95 ? -2.485 0.399 32.565 1.00 45.18 126 LEU A O 1
ATOM 737 N N . THR A 1 96 ? -2.031 0.418 30.307 1.00 50.80 127 THR A N 1
ATOM 738 C CA . THR A 1 96 ? -3.261 1.154 29.900 1.00 54.27 127 THR A CA 1
ATOM 739 C C . THR A 1 96 ? -4.166 0.298 29.009 1.00 56.65 127 THR A C 1
ATOM 740 O O . THR A 1 96 ? -5.378 0.343 29.238 1.00 54.71 127 THR A O 1
ATOM 744 N N . ARG A 1 97 ? -3.634 -0.461 28.047 1.00 62.64 128 ARG A N 1
ATOM 745 C CA . ARG A 1 97 ? -4.504 -1.212 27.103 1.00 56.50 128 ARG A CA 1
ATOM 746 C C . ARG A 1 97 ? -5.704 -1.721 27.907 1.00 58.91 128 ARG A C 1
ATOM 747 O O . ARG A 1 97 ? -6.821 -1.250 27.671 1.00 66.73 128 ARG A O 1
ATOM 755 N N . ASN A 1 98 ? -5.479 -2.614 28.870 1.00 62.59 129 ASN A N 1
ATOM 756 C CA . ASN A 1 98 ? -6.550 -3.164 29.744 1.00 55.97 129 ASN A CA 1
ATOM 757 C C . ASN A 1 98 ? -6.314 -2.643 31.146 1.00 61.30 129 ASN A C 1
ATOM 758 O O . ASN A 1 98 ? -5.191 -2.263 31.478 1.00 55.28 129 ASN A O 1
ATOM 763 N N . PRO A 1 99 ? -7.359 -2.558 31.996 1.00 64.40 130 PRO A N 1
ATOM 764 C CA . PRO A 1 99 ? -7.192 -1.988 33.328 1.00 65.33 130 PRO A CA 1
ATOM 765 C C . PRO A 1 99 ? -6.384 -2.948 34.203 1.00 67.07 130 PRO A C 1
ATOM 766 O O . PRO A 1 99 ? -6.214 -4.125 33.859 1.00 54.71 130 PRO A O 1
ATOM 770 N N . PRO A 1 100 ? -5.758 -2.432 35.286 1.00 68.43 131 PRO A N 1
ATOM 771 C CA . PRO A 1 100 ? -4.990 -3.258 36.218 1.00 73.51 131 PRO A CA 1
ATOM 772 C C . PRO A 1 100 ? -5.870 -3.882 37.312 1.00 69.88 131 PRO A C 1
ATOM 773 O O . PRO A 1 100 ? -6.820 -3.220 37.690 1.00 66.32 131 PRO A O 1
ATOM 777 N N . SER A 1 101 ? -5.492 -5.068 37.816 1.00 63.52 132 SER A N 1
ATOM 778 C CA . SER A 1 101 ? -6.208 -5.840 38.874 1.00 64.51 132 SER A CA 1
ATOM 779 C C . SER A 1 101 ? -5.727 -5.424 40.269 1.00 64.30 132 SER A C 1
ATOM 780 O O . SER A 1 101 ? -4.532 -5.582 40.539 1.00 62.51 132 SER A O 1
ATOM 783 N N . GLU A 1 102 ? -6.640 -4.922 41.115 1.00 67.46 133 GLU A N 1
ATOM 784 C CA . GLU A 1 102 ? -6.364 -4.466 42.503 1.00 71.87 133 GLU A CA 1
ATOM 785 C C . GLU A 1 102 ? -6.169 -5.693 43.402 1.00 81.28 133 GLU A C 1
ATOM 786 O O . GLU A 1 102 ? -7.037 -6.579 43.351 1.00 85.70 133 GLU A O 1
ATOM 792 N N . SER A 1 103 ? -5.071 -5.727 44.176 1.00 90.17 134 SER A N 1
ATOM 793 C CA . SER A 1 103 ? -4.722 -6.763 45.192 1.00 98.16 134 SER A CA 1
ATOM 794 C C . SER A 1 103 ? -4.397 -6.122 46.556 1.00 103.90 134 SER A C 1
ATOM 795 O O . SER A 1 103 ? -4.250 -4.875 46.612 1.00 112.66 134 SER A O 1
ATOM 798 N N . GLU A 1 104 ? -4.275 -6.948 47.611 1.00 115.28 135 GLU A N 1
ATOM 799 C CA . GLU A 1 104 ? -4.043 -6.530 49.031 1.00 109.95 135 GLU A CA 1
ATOM 800 C C . GLU A 1 104 ? -2.580 -6.789 49.404 1.00 101.06 135 GLU A C 1
ATOM 801 O O . GLU A 1 104 ? -2.063 -5.995 50.204 1.00 91.15 135 GLU A O 1
ATOM 807 N N . GLY A 1 108 ? -5.142 -2.700 51.117 1.00 84.90 139 GLY A N 1
ATOM 808 C CA . GLY A 1 108 ? -4.641 -1.387 50.657 1.00 87.46 139 GLY A CA 1
ATOM 809 C C . GLY A 1 108 ? -4.310 -1.372 49.167 1.00 90.65 139 GLY A C 1
ATOM 810 O O . GLY A 1 108 ? -4.973 -2.142 48.406 1.00 85.98 139 GLY A O 1
ATOM 811 N N . ARG A 1 109 ? -3.324 -0.544 48.759 1.00 74.11 140 ARG A N 1
ATOM 812 C CA . ARG A 1 109 ? -3.231 0.010 47.375 1.00 62.88 140 ARG A CA 1
ATOM 813 C C . ARG A 1 109 ? -2.050 -0.583 46.603 1.00 55.81 140 ARG A C 1
ATOM 814 O O . ARG A 1 109 ? -0.931 -0.026 46.647 1.00 50.66 140 ARG A O 1
ATOM 822 N N . PHE A 1 110 ? -2.313 -1.649 45.863 1.00 47.58 141 PHE A N 1
ATOM 823 C CA . PHE A 1 110 ? -1.283 -2.500 45.240 1.00 46.27 141 PHE A CA 1
ATOM 824 C C . PHE A 1 110 ? -1.914 -3.141 44.025 1.00 48.44 141 PHE A C 1
ATOM 825 O O . PHE A 1 110 ? -2.902 -3.844 44.199 1.00 56.45 141 PHE A O 1
ATOM 833 N N . LEU A 1 111 ? -1.362 -2.890 42.846 1.00 45.72 142 LEU A N 1
ATOM 834 C CA . LEU A 1 111 ? -1.999 -3.238 41.561 1.00 40.16 142 LEU A CA 1
ATOM 835 C C . LEU A 1 111 ? -1.046 -4.099 40.761 1.00 40.51 142 LEU A C 1
ATOM 836 O O . LEU A 1 111 ? 0.174 -3.865 40.818 1.00 46.56 142 LEU A O 1
ATOM 841 N N . ILE A 1 112 ? -1.587 -5.067 40.050 1.00 38.53 143 ILE A N 1
ATOM 842 C CA . ILE A 1 112 ? -0.847 -5.802 38.996 1.00 44.30 143 ILE A CA 1
ATOM 843 C C . ILE A 1 112 ? -1.445 -5.377 37.641 1.00 49.43 143 ILE A C 1
ATOM 844 O O . ILE A 1 112 ? -2.648 -5.058 37.566 1.00 46.44 143 ILE A O 1
ATOM 849 N N . SER A 1 113 ? -0.608 -5.304 36.612 1.00 50.14 144 SER A N 1
ATOM 850 C CA . SER A 1 113 ? -1.019 -5.011 35.221 1.00 46.21 144 SER A CA 1
ATOM 851 C C . SER A 1 113 ? -1.853 -6.193 34.716 1.00 48.49 144 SER A C 1
ATOM 852 O O . SER A 1 113 ? -1.506 -7.337 35.095 1.00 41.40 144 SER A O 1
ATOM 855 N N . TYR A 1 114 ? -2.835 -5.945 33.831 1.00 51.11 145 TYR A N 1
ATOM 856 C CA . TYR A 1 114 ? -3.648 -7.006 33.162 1.00 50.78 145 TYR A CA 1
ATOM 857 C C . TYR A 1 114 ? -2.719 -8.132 32.674 1.00 51.68 145 TYR A C 1
ATOM 858 O O . TYR A 1 114 ? -3.038 -9.309 32.943 1.00 58.24 145 TYR A O 1
ATOM 867 N N . ASP A 1 115 ? -1.599 -7.819 32.008 1.00 44.09 146 ASP A N 1
ATOM 868 C CA . ASP A 1 115 ? -0.688 -8.874 31.484 1.00 47.29 146 ASP A CA 1
ATOM 869 C C . ASP A 1 115 ? 0.179 -9.427 32.618 1.00 45.97 146 ASP A C 1
ATOM 870 O O . ASP A 1 115 ? 0.965 -10.327 32.331 1.00 46.08 146 ASP A O 1
ATOM 875 N N . ARG A 1 116 ? 0.088 -8.878 33.834 1.00 44.53 147 ARG A N 1
ATOM 876 C CA . ARG A 1 116 ? 0.887 -9.362 34.995 1.00 53.09 147 ARG A CA 1
ATOM 877 C C . ARG A 1 116 ? 2.406 -9.067 34.848 1.00 53.77 147 ARG A C 1
ATOM 878 O O . ARG A 1 116 ? 3.189 -9.688 35.615 1.00 43.18 147 ARG A O 1
ATOM 886 N N . THR A 1 117 ? 2.863 -8.202 33.917 1.00 44.49 148 THR A N 1
ATOM 887 C CA . THR A 1 117 ? 4.322 -7.944 33.743 1.00 43.72 148 THR A CA 1
ATOM 888 C C . THR A 1 117 ? 4.790 -6.920 34.785 1.00 35.38 148 THR A C 1
ATOM 889 O O . THR A 1 117 ? 5.983 -6.853 35.059 1.00 37.71 148 THR A O 1
ATOM 893 N N . LEU A 1 118 ? 3.898 -6.071 35.247 1.00 35.62 149 LEU A N 1
ATOM 894 C CA . LEU A 1 118 ? 4.264 -4.891 36.050 1.00 37.75 149 LEU A CA 1
ATOM 895 C C . LEU A 1 118 ? 3.449 -4.941 37.324 1.00 35.51 149 LEU A C 1
ATOM 896 O O . LEU A 1 118 ? 2.401 -5.517 37.293 1.00 38.50 149 LEU A O 1
ATOM 901 N N . VAL A 1 119 ? 3.963 -4.327 38.380 1.00 38.79 150 VAL A N 1
ATOM 902 C CA . VAL A 1 119 ? 3.288 -4.164 39.690 1.00 37.16 150 VAL A CA 1
ATOM 903 C C . VAL A 1 119 ? 3.255 -2.681 39.955 1.00 33.66 150 VAL A C 1
ATOM 904 O O . VAL A 1 119 ? 4.204 -1.988 39.548 1.00 38.33 150 VAL A O 1
ATOM 908 N N . ILE A 1 120 ? 2.226 -2.200 40.608 1.00 34.69 151 ILE A N 1
ATOM 909 C CA . ILE A 1 120 ? 2.122 -0.749 40.897 1.00 36.86 151 ILE A CA 1
ATOM 910 C C . ILE A 1 120 ? 1.781 -0.624 42.357 1.00 35.90 151 ILE A C 1
ATOM 911 O O . ILE A 1 120 ? 0.709 -1.115 42.743 1.00 36.97 151 ILE A O 1
ATOM 916 N N . LYS A 1 121 ? 2.662 -0.007 43.136 1.00 38.58 152 LYS A N 1
ATOM 917 C CA . LYS A 1 121 ? 2.467 0.077 44.598 1.00 42.58 152 LYS A CA 1
ATOM 918 C C . LYS A 1 121 ? 2.261 1.526 44.989 1.00 40.15 152 LYS A C 1
ATOM 919 O O . LYS A 1 121 ? 3.087 2.357 44.591 1.00 40.45 152 LYS A O 1
ATOM 925 N N . GLU A 1 122 ? 1.222 1.803 45.770 1.00 39.11 153 GLU A N 1
ATOM 926 C CA . GLU A 1 122 ? 1.097 3.111 46.445 1.00 41.84 153 GLU A CA 1
ATOM 927 C C . GLU A 1 122 ? 2.097 3.122 47.592 1.00 40.97 153 GLU A C 1
ATOM 928 O O . GLU A 1 122 ? 2.289 2.077 48.233 1.00 44.90 153 GLU A O 1
ATOM 934 N N . VAL A 1 123 ? 2.735 4.263 47.786 1.00 40.06 154 VAL A N 1
ATOM 935 C CA . VAL A 1 123 ? 3.842 4.458 48.749 1.00 39.27 154 VAL A CA 1
ATOM 936 C C . VAL A 1 123 ? 3.622 5.840 49.353 1.00 41.37 154 VAL A C 1
ATOM 937 O O . VAL A 1 123 ? 2.690 6.529 48.931 1.00 39.19 154 VAL A O 1
ATOM 941 N N . SER A 1 124 ? 4.441 6.212 50.328 1.00 45.39 155 SER A N 1
ATOM 942 C CA . SER A 1 124 ? 4.274 7.466 51.097 1.00 46.97 155 SER A CA 1
ATOM 943 C C . SER A 1 124 ? 5.137 8.552 50.470 1.00 41.78 155 SER A C 1
ATOM 944 O O . SER A 1 124 ? 6.086 8.211 49.736 1.00 41.61 155 SER A O 1
ATOM 947 N N . SER A 1 125 ? 4.854 9.806 50.803 1.00 47.80 156 SER A N 1
ATOM 948 C CA . SER A 1 125 ? 5.776 10.946 50.574 1.00 50.10 156 SER A CA 1
ATOM 949 C C . SER A 1 125 ? 7.173 10.558 51.097 1.00 57.39 156 SER A C 1
ATOM 950 O O . SER A 1 125 ? 8.172 10.743 50.340 1.00 50.24 156 SER A O 1
ATOM 953 N N . GLU A 1 126 ? 7.231 9.985 52.313 1.00 58.13 157 GLU A N 1
ATOM 954 C CA . GLU A 1 126 ? 8.475 9.514 52.995 1.00 60.68 157 GLU A CA 1
ATOM 955 C C . GLU A 1 126 ? 9.275 8.625 52.031 1.00 50.91 157 GLU A C 1
ATOM 956 O O . GLU A 1 126 ? 10.475 8.853 51.850 1.00 53.94 157 GLU A O 1
ATOM 962 N N . ASP A 1 127 ? 8.628 7.617 51.461 1.00 44.24 158 ASP A N 1
ATOM 963 C CA . ASP A 1 127 ? 9.265 6.636 50.546 1.00 50.51 158 ASP A CA 1
ATOM 964 C C . ASP A 1 127 ? 9.780 7.362 49.289 1.00 53.10 158 ASP A C 1
ATOM 965 O O . ASP A 1 127 ? 10.888 7.014 48.836 1.00 49.62 158 ASP A O 1
ATOM 970 N N . ILE A 1 128 ? 9.044 8.357 48.764 1.00 50.42 159 ILE A N 1
ATOM 971 C CA . ILE A 1 128 ? 9.463 9.134 47.553 1.00 48.24 159 ILE A CA 1
ATOM 972 C C . ILE A 1 128 ? 10.804 9.820 47.848 1.00 47.63 159 ILE A C 1
ATOM 973 O O . ILE A 1 128 ? 11.722 9.741 46.995 1.00 44.61 159 ILE A O 1
ATOM 978 N N . ALA A 1 129 ? 10.898 10.497 48.994 1.00 46.14 160 ALA A N 1
ATOM 979 C CA . ALA A 1 129 ? 12.142 11.069 49.565 1.00 48.02 160 ALA A CA 1
ATOM 980 C C . ALA A 1 129 ? 13.292 10.038 49.561 1.00 46.15 160 ALA A C 1
ATOM 981 O O . ALA A 1 129 ? 14.318 10.343 48.976 1.00 49.06 160 ALA A O 1
ATOM 983 N N . ASP A 1 130 ? 13.088 8.831 50.100 1.00 46.17 161 ASP A N 1
ATOM 984 C CA . ASP A 1 130 ? 14.075 7.712 50.073 1.00 48.77 161 ASP A CA 1
ATOM 985 C C . ASP A 1 130 ? 14.469 7.337 48.641 1.00 49.30 161 ASP A C 1
ATOM 986 O O . ASP A 1 130 ? 15.675 7.169 48.374 1.00 54.16 161 ASP A O 1
ATOM 991 N N . MET A 1 131 ? 13.488 7.153 47.759 1.00 49.50 162 MET A N 1
ATOM 992 C CA . MET A 1 131 ? 13.721 6.870 46.316 1.00 47.29 162 MET A CA 1
ATOM 993 C C . MET A 1 131 ? 14.704 7.889 45.723 1.00 44.23 162 MET A C 1
ATOM 994 O O . MET A 1 131 ? 15.701 7.446 45.140 1.00 41.32 162 MET A O 1
ATOM 999 N N . HIS A 1 132 ? 14.465 9.191 45.902 1.00 47.09 163 HIS A N 1
ATOM 1000 C CA . HIS A 1 132 ? 15.303 10.282 45.319 1.00 49.86 163 HIS A CA 1
ATOM 1001 C C . HIS A 1 132 ? 16.753 10.190 45.812 1.00 50.01 163 HIS A C 1
ATOM 1002 O O . HIS A 1 132 ? 17.652 10.298 44.957 1.00 46.90 163 HIS A O 1
ATOM 1009 N N . SER A 1 133 ? 16.973 9.985 47.117 1.00 50.23 164 SER A N 1
ATOM 1010 C CA . SER A 1 133 ? 18.318 9.831 47.742 1.00 51.27 164 SER A CA 1
ATOM 1011 C C . SER A 1 133 ? 19.221 8.908 46.933 1.00 48.25 164 SER A C 1
ATOM 1012 O O . SER A 1 133 ? 20.308 9.339 46.572 1.00 55.24 164 SER A O 1
ATOM 1015 N N . ASN A 1 134 ? 18.780 7.677 46.680 1.00 44.91 165 ASN A N 1
ATOM 1016 C CA . ASN A 1 134 ? 19.640 6.603 46.136 1.00 42.36 165 ASN A CA 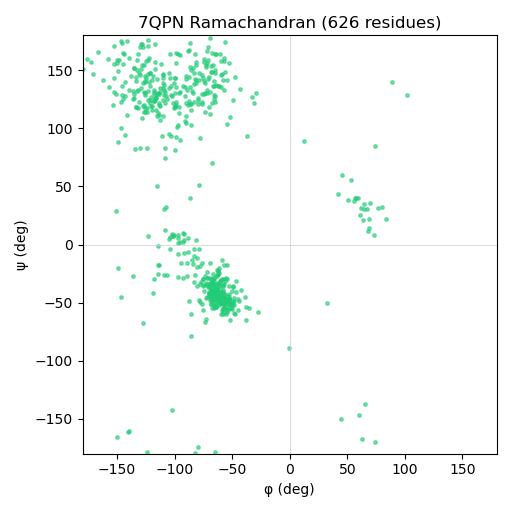1
ATOM 1017 C C . ASN A 1 134 ? 19.420 6.420 44.640 1.00 40.84 165 ASN A C 1
ATOM 1018 O O . ASN A 1 134 ? 19.993 5.466 44.085 1.00 35.17 165 ASN A O 1
ATOM 1023 N N . LEU A 1 135 ? 18.657 7.298 43.985 1.00 44.41 166 LEU A N 1
ATOM 1024 C CA . LEU A 1 135 ? 18.253 7.008 42.578 1.00 42.91 166 LEU A CA 1
ATOM 1025 C C . LEU A 1 135 ? 19.518 7.048 41.700 1.00 36.31 166 LEU A C 1
ATOM 1026 O O . LEU A 1 135 ? 19.705 6.093 40.855 1.00 31.22 166 LEU A O 1
ATOM 1031 N N . SER A 1 136 ? 20.410 8.024 41.913 1.00 35.71 167 SER A N 1
ATOM 1032 C CA . SER A 1 136 ? 21.647 8.123 41.083 1.00 37.16 167 SER A CA 1
ATOM 1033 C C . SER A 1 136 ? 22.596 6.964 41.403 1.00 35.24 167 SER A C 1
ATOM 1034 O O . SER A 1 136 ? 23.133 6.358 40.445 1.00 36.68 167 SER A O 1
ATOM 1037 N N . ASN A 1 137 ? 22.735 6.634 42.687 1.00 34.39 168 ASN A N 1
ATOM 1038 C CA . ASN A 1 137 ? 23.456 5.420 43.168 1.00 38.16 168 ASN A CA 1
ATOM 1039 C C . ASN A 1 137 ? 22.913 4.171 42.460 1.00 37.74 168 ASN A C 1
ATOM 1040 O O . ASN A 1 137 ? 23.698 3.360 41.951 1.00 35.63 168 ASN A O 1
ATOM 1045 N N . TYR A 1 138 ? 21.593 4.036 42.382 1.00 36.32 169 TYR A N 1
ATOM 1046 C CA . TYR A 1 138 ? 20.932 2.840 41.809 1.00 34.09 169 TYR A CA 1
ATOM 1047 C C . TYR A 1 138 ? 21.208 2.762 40.310 1.00 31.54 169 TYR A C 1
ATOM 1048 O O . TYR A 1 138 ? 21.551 1.666 39.791 1.00 33.80 169 TYR A O 1
ATOM 1057 N N . HIS A 1 139 ? 21.037 3.878 39.616 1.00 31.88 170 HIS A N 1
ATOM 1058 C CA . HIS A 1 139 ? 21.283 3.965 38.153 1.00 32.63 170 HIS A CA 1
ATOM 1059 C C . HIS A 1 139 ? 22.734 3.585 37.824 1.00 35.39 170 HIS A C 1
ATOM 1060 O O . HIS A 1 139 ? 22.943 2.803 36.913 1.00 33.88 170 HIS A O 1
ATOM 1067 N N . GLN A 1 140 ? 23.711 4.155 38.530 1.00 41.77 171 GLN A N 1
ATOM 1068 C CA . GLN A 1 140 ? 25.134 3.729 38.436 1.00 43.13 171 GLN A CA 1
ATOM 1069 C C . GLN A 1 140 ? 25.229 2.200 38.575 1.00 44.46 171 GLN A C 1
ATOM 1070 O O . GLN A 1 140 ? 25.874 1.546 37.675 1.00 40.91 171 GLN A O 1
ATOM 1076 N N . TYR A 1 141 ? 24.586 1.625 39.607 1.00 42.19 172 TYR A N 1
ATOM 1077 C CA . TYR A 1 141 ? 24.643 0.157 39.869 1.00 46.97 172 TYR A CA 1
ATOM 1078 C C . TYR A 1 141 ? 24.086 -0.620 38.672 1.00 46.07 172 TYR A C 1
ATOM 1079 O O . TYR A 1 141 ? 24.708 -1.619 38.270 1.00 46.52 172 TYR A O 1
ATOM 1088 N N . ILE A 1 142 ? 22.949 -0.174 38.129 1.00 45.59 173 ILE A N 1
ATOM 1089 C CA . ILE A 1 142 ? 22.239 -0.836 36.991 1.00 43.33 173 ILE A CA 1
ATOM 1090 C C . ILE A 1 142 ? 23.148 -0.792 35.753 1.00 43.34 173 ILE A C 1
ATOM 1091 O O . ILE A 1 142 ? 23.158 -1.785 34.989 1.00 42.05 173 ILE A O 1
ATOM 1096 N N . VAL A 1 143 ? 23.863 0.311 35.528 1.00 43.25 174 VAL A N 1
ATOM 1097 C CA . VAL A 1 143 ? 24.868 0.426 34.417 1.00 46.93 174 VAL A CA 1
ATOM 1098 C C . VAL A 1 143 ? 25.969 -0.625 34.617 1.00 45.43 174 VAL A C 1
ATOM 1099 O O . VAL A 1 143 ? 26.289 -1.342 33.671 1.00 48.97 174 VAL A O 1
ATOM 1103 N N . LYS A 1 144 ? 26.535 -0.684 35.814 1.00 46.40 175 LYS A N 1
ATOM 1104 C CA . LYS A 1 144 ? 27.652 -1.598 36.164 1.00 52.19 175 LYS A CA 1
ATOM 1105 C C . LYS A 1 144 ? 27.227 -3.042 35.872 1.00 52.30 175 LYS A C 1
ATOM 1106 O O . LYS A 1 144 ? 28.005 -3.713 35.243 1.00 53.21 175 LYS A O 1
ATOM 1112 N N . CYS A 1 145 ? 26.021 -3.483 36.269 1.00 52.57 176 CYS A N 1
ATOM 1113 C CA . CYS A 1 145 ? 25.582 -4.910 36.180 1.00 47.11 176 CYS A CA 1
ATOM 1114 C C . CYS A 1 145 ? 24.739 -5.186 34.920 1.00 52.14 176 CYS A C 1
ATOM 1115 O O . CYS A 1 145 ? 24.233 -6.318 34.794 1.00 60.86 176 CYS A O 1
ATOM 1118 N N . HIS A 1 146 ? 24.588 -4.211 34.013 1.00 49.64 177 HIS A N 1
ATOM 1119 C CA . HIS A 1 146 ? 23.848 -4.336 32.724 1.00 54.86 177 HIS A CA 1
ATOM 1120 C C . HIS A 1 146 ? 22.403 -4.791 32.991 1.00 52.78 177 HIS A C 1
ATOM 1121 O O . HIS A 1 146 ? 21.863 -5.612 32.202 1.00 49.89 177 HIS A O 1
ATOM 1128 N N . GLY A 1 147 ? 21.786 -4.253 34.053 1.00 49.11 178 GLY A N 1
ATOM 1129 C CA . GLY A 1 147 ? 20.387 -4.531 34.429 1.00 50.91 178 GLY A CA 1
ATOM 1130 C C . GLY A 1 147 ? 20.210 -5.919 35.028 1.00 53.87 178 GLY A C 1
ATOM 1131 O O . GLY A 1 147 ? 19.063 -6.320 35.270 1.00 53.97 178 GLY A O 1
ATOM 1132 N N . ASN A 1 148 ? 21.307 -6.621 35.297 1.00 52.06 179 ASN A N 1
ATOM 1133 C CA . ASN A 1 148 ? 21.252 -8.012 35.778 1.00 56.74 179 ASN A CA 1
ATOM 1134 C C . ASN A 1 148 ? 21.338 -7.990 37.308 1.00 53.36 179 ASN A C 1
ATOM 1135 O O . ASN A 1 148 ? 22.476 -8.030 37.852 1.00 53.73 179 ASN A O 1
ATOM 1140 N N . THR A 1 149 ? 20.186 -7.910 37.984 1.00 41.49 180 THR A N 1
ATOM 1141 C CA . THR A 1 149 ? 20.142 -7.761 39.464 1.00 44.23 180 THR A CA 1
ATOM 1142 C C . THR A 1 149 ? 18.947 -8.515 40.041 1.00 41.59 180 THR A C 1
ATOM 1143 O O . THR A 1 149 ? 18.062 -8.839 39.263 1.00 43.01 180 THR A O 1
ATOM 1147 N N . LEU A 1 150 ? 18.934 -8.746 41.358 1.00 39.69 181 LEU A N 1
ATOM 1148 C CA . LEU A 1 150 ? 17.790 -9.331 42.106 1.00 37.67 181 LEU A CA 1
ATOM 1149 C C . LEU A 1 150 ? 17.083 -8.223 42.860 1.00 35.94 181 LEU A C 1
ATOM 1150 O O . LEU A 1 150 ? 16.041 -8.482 43.492 1.00 41.57 181 LEU A O 1
ATOM 1155 N N . LEU A 1 151 ? 17.631 -7.023 42.795 1.00 35.80 182 LEU A N 1
ATOM 1156 C CA . LEU A 1 151 ? 16.935 -5.823 43.305 1.00 40.32 182 LEU A CA 1
ATOM 1157 C C . LEU A 1 151 ? 15.625 -5.636 42.546 1.00 35.00 182 LEU A C 1
ATOM 1158 O O . LEU A 1 151 ? 15.439 -6.124 41.430 1.00 33.46 182 LEU A O 1
ATOM 1163 N N . PRO A 1 152 ? 14.720 -4.812 43.086 1.00 34.36 183 PRO A N 1
ATOM 1164 C CA . PRO A 1 152 ? 13.595 -4.337 42.302 1.00 39.78 183 PRO A CA 1
ATOM 1165 C C . PRO A 1 152 ? 14.102 -3.583 41.066 1.00 42.57 183 PRO A C 1
ATOM 1166 O O . PRO A 1 152 ? 15.159 -2.964 41.135 1.00 35.80 183 PRO A O 1
ATOM 1170 N N . GLN A 1 153 ? 13.336 -3.691 39.980 1.00 42.28 184 GLN A N 1
ATOM 1171 C CA . GLN A 1 153 ? 13.514 -2.934 38.724 1.00 44.17 184 GLN A CA 1
ATOM 1172 C C . GLN A 1 153 ? 12.456 -1.840 38.697 1.00 42.61 184 GLN A C 1
ATOM 1173 O O . GLN A 1 153 ? 11.327 -2.155 38.296 1.00 37.33 184 GLN A O 1
ATOM 1179 N N . PHE A 1 154 ? 12.828 -0.643 39.174 1.00 36.12 185 PHE A N 1
ATOM 1180 C CA . PHE A 1 154 ? 11.973 0.562 39.227 1.00 34.23 185 PHE A CA 1
ATOM 1181 C C . PHE A 1 154 ? 11.873 1.148 37.821 1.00 35.35 185 PHE A C 1
ATOM 1182 O O . PHE A 1 154 ? 12.905 1.547 37.255 1.00 41.03 185 PHE A O 1
ATOM 1190 N N . LEU A 1 155 ? 10.645 1.248 37.310 1.00 37.41 186 LEU A N 1
ATOM 1191 C CA . LEU A 1 155 ? 10.301 1.582 35.908 1.00 33.37 186 LEU A CA 1
ATOM 1192 C C . LEU A 1 155 ? 9.586 2.927 35.876 1.00 31.27 186 LEU A C 1
ATOM 1193 O O . LEU A 1 155 ? 9.549 3.528 34.833 1.00 33.60 186 LEU A O 1
ATOM 1198 N N . GLY A 1 156 ? 9.064 3.409 36.993 1.00 30.58 187 GLY A N 1
ATOM 1199 C CA . GLY A 1 156 ? 8.444 4.736 37.022 1.00 29.76 187 GLY A CA 1
ATOM 1200 C C . GLY A 1 156 ? 7.979 5.155 38.397 1.00 29.18 187 GLY A C 1
ATOM 1201 O O . GLY A 1 156 ? 7.708 4.315 39.247 1.00 31.23 187 GLY A O 1
ATOM 1202 N N . MET A 1 157 ? 7.805 6.445 38.570 1.00 31.57 188 MET A N 1
ATOM 1203 C CA . MET A 1 157 ? 7.479 7.037 39.876 1.00 33.36 188 MET A CA 1
ATOM 1204 C C . MET A 1 157 ? 6.669 8.290 39.623 1.00 30.91 188 MET A C 1
ATOM 1205 O O . MET A 1 157 ? 7.118 9.122 38.822 1.00 32.35 188 MET A O 1
ATOM 1210 N N . TYR A 1 158 ? 5.526 8.409 40.294 1.00 33.72 189 TYR A N 1
ATOM 1211 C CA . TYR A 1 158 ? 4.433 9.345 39.940 1.00 34.14 189 TYR A CA 1
ATOM 1212 C C . TYR A 1 158 ? 3.678 9.789 41.195 1.00 37.78 189 TYR A C 1
ATOM 1213 O O . TYR A 1 158 ? 3.564 8.970 42.125 1.00 40.35 189 TYR A O 1
ATOM 1222 N N . ARG A 1 159 ? 3.145 11.015 41.189 1.00 38.96 190 ARG A N 1
ATOM 1223 C CA . ARG A 1 159 ? 2.161 11.495 42.201 1.00 40.29 190 ARG A CA 1
ATOM 1224 C C . ARG A 1 159 ? 0.847 11.878 41.504 1.00 43.31 190 ARG A C 1
ATOM 1225 O O . ARG A 1 159 ? 0.874 12.822 40.681 1.00 36.43 190 ARG A O 1
ATOM 1233 N N . VAL A 1 160 ? -0.245 11.199 41.872 1.00 43.34 191 VAL A N 1
ATOM 1234 C CA . VAL A 1 160 ? -1.631 11.449 41.387 1.00 43.13 191 VAL A CA 1
ATOM 1235 C C . VAL A 1 160 ? -2.352 12.287 42.435 1.00 43.86 191 VAL A C 1
ATOM 1236 O O . VAL A 1 160 ? -2.189 12.047 43.626 1.00 51.81 191 VAL A O 1
ATOM 1240 N N . SER A 1 161 ? -3.079 13.299 42.010 1.00 45.84 192 SER A N 1
ATOM 1241 C CA . SER A 1 161 ? -3.821 14.211 42.910 1.00 50.65 192 SER A CA 1
ATOM 1242 C C . SER A 1 161 ? -5.266 14.239 42.438 1.00 50.88 192 SER A C 1
ATOM 1243 O O . SER A 1 161 ? -5.488 14.686 41.318 1.00 45.26 192 SER A O 1
ATOM 1246 N N . VAL A 1 162 ? -6.168 13.722 43.266 1.00 58.51 193 VAL A N 1
ATOM 1247 C CA . VAL A 1 162 ? -7.647 13.829 43.133 1.00 66.61 193 VAL A CA 1
ATOM 1248 C C . VAL A 1 162 ? -8.177 14.293 44.493 1.00 73.25 193 VAL A C 1
ATOM 1249 O O . VAL A 1 162 ? -7.560 13.934 45.506 1.00 71.87 193 VAL A O 1
ATOM 1253 N N . ASP A 1 163 ? -9.241 15.099 44.507 1.00 84.40 194 ASP A N 1
ATOM 1254 C CA . ASP A 1 163 ? -9.959 15.563 45.732 1.00 83.87 194 ASP A CA 1
ATOM 1255 C C . ASP A 1 163 ? -9.023 16.420 46.587 1.00 81.67 194 ASP A C 1
ATOM 1256 O O . ASP A 1 163 ? -9.310 16.576 47.787 1.00 86.38 194 ASP A O 1
ATOM 1261 N N . ASN A 1 164 ? -7.969 16.973 45.980 1.00 81.41 195 ASN A N 1
ATOM 1262 C CA . ASN A 1 164 ? -6.856 17.656 46.694 1.00 87.28 195 ASN A CA 1
ATOM 1263 C C . ASN A 1 164 ? -6.101 16.648 47.573 1.00 80.41 195 ASN A C 1
ATOM 1264 O O . ASN A 1 164 ? -5.533 17.089 48.586 1.00 75.74 195 ASN A O 1
ATOM 1269 N N . GLU A 1 165 ? -6.051 15.370 47.162 1.00 83.41 196 GLU A N 1
ATOM 1270 C CA . GLU A 1 165 ? -5.436 14.239 47.917 1.00 84.28 196 GLU A CA 1
ATOM 1271 C C . GLU A 1 165 ? -4.371 13.539 47.049 1.00 74.66 196 GLU A C 1
ATOM 1272 O O . GLU A 1 165 ? -4.743 12.892 46.037 1.00 61.52 196 GLU A O 1
ATOM 1278 N N . ASP A 1 166 ? -3.096 13.628 47.464 1.00 66.90 197 ASP A N 1
ATOM 1279 C CA . ASP A 1 166 ? -1.899 13.138 46.721 1.00 52.29 197 ASP A CA 1
ATOM 1280 C C . ASP A 1 166 ? -1.681 11.665 47.029 1.00 50.13 197 ASP A C 1
ATOM 1281 O O . ASP A 1 166 ? -1.574 11.334 48.205 1.00 56.65 197 ASP A O 1
ATOM 1286 N N . SER A 1 167 ? -1.692 10.812 46.013 1.00 46.51 198 SER A N 1
ATOM 1287 C CA . SER A 1 167 ? -1.229 9.405 46.090 1.00 49.04 198 SER A CA 1
ATOM 1288 C C . SER A 1 167 ? 0.081 9.284 45.302 1.00 53.42 198 SER A C 1
ATOM 1289 O O . SER A 1 167 ? 0.162 9.785 44.147 1.00 44.94 198 SER A O 1
ATOM 1292 N N . TYR A 1 168 ? 1.064 8.631 45.909 1.00 45.27 199 TYR A N 1
ATOM 1293 C CA . TYR A 1 168 ? 2.371 8.355 45.295 1.00 40.67 199 TYR A CA 1
ATOM 1294 C C . TYR A 1 168 ? 2.374 6.930 44.789 1.00 38.98 199 TYR A C 1
ATOM 1295 O O . TYR A 1 168 ? 2.013 6.040 45.558 1.00 44.18 199 TYR A O 1
ATOM 1304 N N . MET A 1 169 ? 2.782 6.735 43.543 1.00 32.84 200 MET A N 1
ATOM 1305 C CA . MET A 1 169 ? 2.741 5.409 42.905 1.00 33.71 200 MET A CA 1
ATOM 1306 C C . MET A 1 169 ? 4.144 5.093 42.371 1.00 34.12 200 MET A C 1
ATOM 1307 O O . MET A 1 169 ? 4.800 5.958 41.760 1.00 34.08 200 MET A O 1
ATOM 1312 N N . LEU A 1 170 ? 4.537 3.849 42.529 1.00 33.91 201 LEU A N 1
ATOM 1313 C CA . LEU A 1 170 ? 5.822 3.290 42.096 1.00 36.72 201 LEU A CA 1
ATOM 1314 C C . LEU A 1 170 ? 5.541 2.071 41.224 1.00 33.50 201 LEU A C 1
ATOM 1315 O O . LEU A 1 170 ? 4.805 1.206 41.688 1.00 35.25 201 LEU A O 1
ATOM 1320 N N . VAL A 1 171 ? 6.151 1.993 40.045 1.00 30.40 202 VAL A N 1
ATOM 1321 C CA . VAL A 1 171 ? 5.985 0.858 39.100 1.00 30.12 202 VAL A CA 1
ATOM 1322 C C . VAL A 1 171 ? 7.270 0.049 39.097 1.00 31.27 202 VAL A C 1
ATOM 1323 O O . VAL A 1 171 ? 8.346 0.629 38.942 1.00 35.94 202 VAL A O 1
ATOM 1327 N N . MET A 1 172 ? 7.130 -1.256 39.235 1.00 30.27 203 MET A N 1
ATOM 1328 C CA . MET A 1 172 ? 8.221 -2.234 39.288 1.00 34.55 203 MET A CA 1
ATOM 1329 C C . MET A 1 172 ? 7.915 -3.404 38.349 1.00 33.08 203 MET A C 1
ATOM 1330 O O . MET A 1 172 ? 6.740 -3.645 38.061 1.00 33.22 203 MET A O 1
ATOM 1335 N N . ARG A 1 173 ? 8.956 -4.023 37.818 1.00 37.54 204 ARG A N 1
ATOM 1336 C CA . ARG A 1 173 ? 8.816 -5.289 37.078 1.00 39.70 204 ARG A CA 1
ATOM 1337 C C . ARG A 1 173 ? 8.358 -6.330 38.098 1.00 43.51 204 ARG A C 1
ATOM 1338 O O . ARG A 1 173 ? 8.873 -6.311 39.246 1.00 38.08 204 ARG A O 1
ATOM 1346 N N . ASN A 1 174 ? 7.388 -7.156 37.707 1.00 39.78 205 ASN A N 1
ATOM 1347 C CA . ASN A 1 174 ? 6.814 -8.228 38.557 1.00 39.23 205 ASN A CA 1
ATOM 1348 C C . ASN A 1 174 ? 7.911 -9.281 38.766 1.00 37.73 205 ASN A C 1
ATOM 1349 O O . ASN A 1 174 ? 8.443 -9.802 37.771 1.00 36.32 205 ASN A O 1
ATOM 1354 N N . MET A 1 175 ? 8.269 -9.557 40.018 1.00 37.71 206 MET A N 1
ATOM 1355 C CA . MET A 1 175 ? 9.216 -10.644 40.397 1.00 42.05 206 MET A CA 1
ATOM 1356 C C . MET A 1 175 ? 8.591 -12.023 40.151 1.00 39.55 206 MET A C 1
ATOM 1357 O O . MET A 1 175 ? 9.346 -12.976 39.843 1.00 37.08 206 MET A O 1
ATOM 1362 N N . PHE A 1 176 ? 7.268 -12.100 40.243 1.00 44.68 207 PHE A N 1
ATOM 1363 C CA . PHE A 1 176 ? 6.462 -13.315 39.962 1.00 52.84 207 PHE A CA 1
ATOM 1364 C C . PHE A 1 176 ? 6.139 -13.393 38.471 1.00 57.05 207 PHE A C 1
ATOM 1365 O O . PHE A 1 176 ? 6.458 -12.452 37.732 1.00 56.46 207 PHE A O 1
ATOM 1373 N N . SER A 1 177 ? 5.532 -14.509 38.058 1.00 64.01 208 SER A N 1
ATOM 1374 C CA . SER A 1 177 ? 5.397 -14.930 36.639 1.00 61.32 208 SER A CA 1
ATOM 1375 C C . SER A 1 177 ? 4.311 -14.117 35.931 1.00 57.86 208 SER A C 1
ATOM 1376 O O . SER A 1 177 ? 3.283 -13.766 36.580 1.00 55.01 208 SER A O 1
ATOM 1379 N N . HIS A 1 178 ? 4.507 -13.848 34.636 1.00 59.29 209 HIS A N 1
ATOM 1380 C CA . HIS A 1 178 ? 3.464 -13.210 33.786 1.00 66.16 209 HIS A CA 1
ATOM 1381 C C . HIS A 1 178 ? 2.233 -14.139 33.699 1.00 65.54 209 HIS A C 1
ATOM 1382 O O . HIS A 1 178 ? 1.139 -13.609 33.488 1.00 63.21 209 HIS A O 1
ATOM 1389 N N . ARG A 1 179 ? 2.370 -15.454 33.937 1.00 67.59 210 ARG A N 1
ATOM 1390 C CA . ARG A 1 179 ? 1.206 -16.383 33.961 1.00 72.06 210 ARG A CA 1
ATOM 1391 C C . ARG A 1 179 ? 1.360 -17.540 34.973 1.00 74.61 210 ARG A C 1
ATOM 1392 O O . ARG A 1 179 ? 0.343 -17.821 35.629 1.00 74.85 210 ARG A O 1
ATOM 1400 N N . LEU A 1 180 ? 2.514 -18.230 35.070 1.00 64.50 211 LEU A N 1
ATOM 1401 C CA . LEU A 1 180 ? 2.726 -19.367 36.026 1.00 62.26 211 LEU A CA 1
ATOM 1402 C C . LEU A 1 180 ? 2.349 -18.932 37.443 1.00 57.99 211 LEU A C 1
ATOM 1403 O O . LEU A 1 180 ? 3.062 -18.137 38.049 1.00 73.03 211 LEU A O 1
ATOM 1408 N N . PRO A 1 181 ? 1.237 -19.428 38.034 1.00 60.15 212 PRO A N 1
ATOM 1409 C CA . PRO A 1 181 ? 0.809 -18.974 39.361 1.00 65.81 212 PRO A CA 1
ATOM 1410 C C . PRO A 1 181 ? 1.726 -19.504 40.482 1.00 56.94 212 PRO A C 1
ATOM 1411 O O . PRO A 1 181 ? 2.404 -20.513 40.281 1.00 54.98 212 PRO A O 1
ATOM 1415 N N . VAL A 1 182 ? 1.754 -18.794 41.610 1.00 53.72 213 VAL A N 1
ATOM 1416 C CA . VAL A 1 182 ? 2.686 -19.075 42.743 1.00 64.24 213 VAL A CA 1
ATOM 1417 C C . VAL A 1 182 ? 1.933 -19.853 43.829 1.00 61.80 213 VAL A C 1
ATOM 1418 O O . VAL A 1 182 ? 0.960 -19.321 44.415 1.00 48.65 213 VAL A O 1
ATOM 1422 N N . HIS A 1 183 ? 2.425 -21.061 44.106 1.00 64.03 214 HIS A N 1
ATOM 1423 C CA . HIS A 1 183 ? 1.795 -22.041 45.026 1.00 69.36 214 HIS A CA 1
ATOM 1424 C C . HIS A 1 183 ? 2.276 -21.775 46.456 1.00 71.47 214 HIS A C 1
ATOM 1425 O O . HIS A 1 183 ? 1.399 -21.646 47.325 1.00 64.62 214 HIS A O 1
ATOM 1432 N N . ARG A 1 184 ? 3.593 -21.630 46.671 1.00 69.05 215 ARG A N 1
ATOM 1433 C CA . ARG A 1 184 ? 4.186 -21.273 47.992 1.00 64.82 215 ARG A CA 1
ATOM 1434 C C . ARG A 1 184 ? 5.013 -19.987 47.874 1.00 58.08 215 ARG A C 1
ATOM 1435 O O . ARG A 1 184 ? 5.802 -19.876 46.903 1.00 56.21 215 ARG A O 1
ATOM 1443 N N . LYS A 1 185 ? 4.906 -19.129 48.892 1.00 51.51 216 LYS A N 1
ATOM 1444 C CA . LYS A 1 185 ? 5.459 -17.749 48.978 1.00 58.79 216 LYS A CA 1
ATOM 1445 C C . LYS A 1 185 ? 6.160 -17.535 50.335 1.00 64.04 216 LYS A C 1
ATOM 1446 O O . LYS A 1 185 ? 5.452 -17.585 51.383 1.00 61.66 216 LYS A O 1
ATOM 1452 N N . TYR A 1 186 ? 7.477 -17.255 50.328 1.00 64.08 217 TYR A N 1
ATOM 1453 C CA . TYR A 1 186 ? 8.290 -16.932 51.541 1.00 61.80 217 TYR A CA 1
ATOM 1454 C C . TYR A 1 186 ? 8.918 -15.530 51.476 1.00 62.69 217 TYR A C 1
ATOM 1455 O O . TYR A 1 186 ? 9.363 -15.083 50.378 1.00 59.70 217 TYR A O 1
ATOM 1464 N N . ASP A 1 187 ? 8.993 -14.891 52.652 1.00 57.86 218 ASP A N 1
ATOM 1465 C CA . ASP A 1 187 ? 9.836 -13.706 52.973 1.00 61.30 218 ASP A CA 1
ATOM 1466 C C . ASP A 1 187 ? 10.900 -14.145 53.996 1.00 62.68 218 ASP A C 1
ATOM 1467 O O . ASP A 1 187 ? 10.519 -14.488 55.143 1.00 63.78 218 ASP A O 1
ATOM 1472 N N . LEU A 1 188 ? 12.174 -14.175 53.582 1.00 57.75 219 LEU A N 1
ATOM 1473 C CA . LEU A 1 188 ? 13.316 -14.715 54.364 1.00 57.91 219 LEU A CA 1
ATOM 1474 C C . LEU A 1 188 ? 14.312 -13.591 54.640 1.00 63.28 219 LEU A C 1
ATOM 1475 O O . LEU A 1 188 ? 14.791 -13.008 53.642 1.00 53.17 219 LEU A O 1
ATOM 1480 N N . LYS A 1 189 ? 14.623 -13.346 55.924 1.00 63.48 220 LYS A N 1
ATOM 1481 C CA . LYS A 1 189 ? 15.579 -12.305 56.412 1.00 64.74 220 LYS A CA 1
ATOM 1482 C C . LYS A 1 189 ? 16.875 -12.924 56.960 1.00 70.14 220 LYS A C 1
ATOM 1483 O O . LYS A 1 189 ? 17.906 -12.214 56.972 1.00 68.93 220 LYS A O 1
ATOM 1489 N N . GLY A 1 190 ? 16.821 -14.173 57.438 1.00 75.53 221 GLY A N 1
ATOM 1490 C CA . GLY A 1 190 ? 17.900 -14.809 58.218 1.00 74.21 221 GLY A CA 1
ATOM 1491 C C . GLY A 1 190 ? 18.062 -14.145 59.577 1.00 73.56 221 GLY A C 1
ATOM 1492 O O . GLY A 1 190 ? 19.194 -14.140 60.091 1.00 62.17 221 GLY A O 1
ATOM 1493 N N . SER A 1 191 ? 16.965 -13.614 60.134 1.00 74.38 222 SER A N 1
ATOM 1494 C CA . SER A 1 191 ? 16.920 -12.847 61.409 1.00 82.83 222 SER A CA 1
ATOM 1495 C C . SER A 1 191 ? 17.395 -13.711 62.589 1.00 93.66 222 SER A C 1
ATOM 1496 O O . SER A 1 191 ? 16.977 -14.894 62.674 1.00 82.06 222 SER A O 1
ATOM 1499 N N . LEU A 1 192 ? 18.224 -13.138 63.474 1.00 102.47 223 LEU A N 1
ATOM 1500 C CA . LEU A 1 192 ? 18.672 -13.782 64.740 1.00 96.78 223 LEU A CA 1
ATOM 1501 C C . LEU A 1 192 ? 17.429 -14.264 65.508 1.00 101.21 223 LEU A C 1
ATOM 1502 O O . LEU A 1 192 ? 17.390 -15.454 65.894 1.00 101.24 223 LEU A O 1
ATOM 1504 N N . VAL A 1 193 ? 16.428 -13.390 65.661 1.00 98.85 224 VAL A N 1
ATOM 1505 C CA . VAL A 1 193 ? 15.101 -13.710 66.275 1.00 101.33 224 VAL A CA 1
ATOM 1506 C C . VAL A 1 193 ? 14.349 -14.673 65.340 1.00 104.58 224 VAL A C 1
ATOM 1507 O O . VAL A 1 193 ? 14.754 -14.797 64.164 1.00 108.50 224 VAL A O 1
ATOM 1511 N N . SER A 1 194 ? 13.293 -15.324 65.836 1.00 98.21 225 SER A N 1
ATOM 1512 C CA . SER A 1 194 ? 12.419 -16.222 65.048 1.00 90.49 225 SER A CA 1
ATOM 1513 C C . SER A 1 194 ? 11.405 -15.364 64.287 1.00 86.02 225 SER A C 1
ATOM 1514 O O . SER A 1 194 ? 10.960 -14.340 64.856 1.00 81.55 225 SER A O 1
ATOM 1516 N N . ARG A 1 1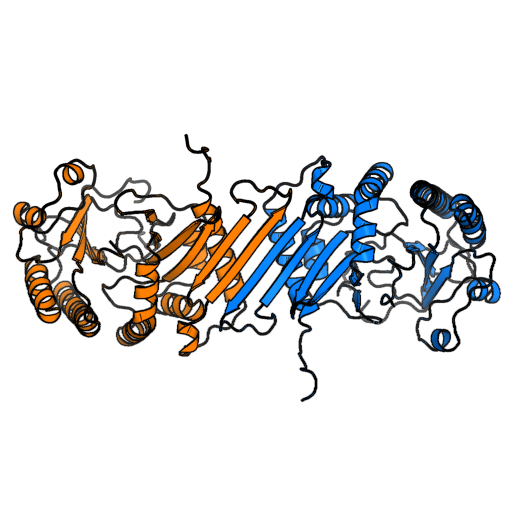95 ? 11.100 -15.764 63.044 1.00 83.08 226 ARG A N 1
ATOM 1517 C CA . ARG A 1 195 ? 10.104 -15.132 62.135 1.00 75.74 226 ARG A CA 1
ATOM 1518 C C . ARG A 1 195 ? 9.113 -16.206 61.653 1.00 74.94 226 ARG A C 1
ATOM 1519 O O . ARG A 1 195 ? 9.564 -17.282 61.176 1.00 64.00 226 ARG A O 1
ATOM 1527 N N . GLU A 1 196 ? 7.812 -15.913 61.751 1.00 73.52 227 GLU A N 1
ATOM 1528 C CA . GLU A 1 196 ? 6.716 -16.873 61.468 1.00 77.15 227 GLU A CA 1
ATOM 1529 C C . GLU A 1 196 ? 5.458 -16.139 61.018 1.00 74.46 227 GLU A C 1
ATOM 1530 O O . GLU A 1 196 ? 5.172 -15.053 61.579 1.00 79.90 227 GLU A O 1
ATOM 1536 N N . ALA A 1 197 ? 4.740 -16.746 60.070 1.00 79.57 228 ALA A N 1
ATOM 1537 C CA . ALA A 1 197 ? 3.401 -16.327 59.585 1.00 82.48 228 ALA A CA 1
ATOM 1538 C C . ALA A 1 197 ? 2.368 -16.493 60.710 1.00 78.87 228 ALA A C 1
ATOM 1539 O O . ALA A 1 197 ? 2.303 -17.604 61.263 1.00 69.72 228 ALA A O 1
ATOM 1541 N N . SER A 1 198 ? 1.578 -15.449 61.008 1.00 78.37 229 SER A N 1
ATOM 1542 C CA . SER A 1 198 ? 0.474 -15.460 62.011 1.00 81.06 229 SER A CA 1
ATOM 1543 C C . SER A 1 198 ? -0.533 -16.576 61.679 1.00 90.01 229 SER A C 1
ATOM 1544 O O . SER A 1 198 ? -0.367 -17.274 60.646 1.00 100.88 229 SER A O 1
ATOM 1547 N N . ASP A 1 199 ? -1.522 -16.785 62.549 1.00 95.59 230 ASP A N 1
ATOM 1548 C CA . ASP A 1 199 ? -2.597 -17.790 62.324 1.00 96.41 230 ASP A CA 1
ATOM 1549 C C . ASP A 1 199 ? -3.516 -17.189 61.256 1.00 83.09 230 ASP A C 1
ATOM 1550 O O . ASP A 1 199 ? -3.934 -17.931 60.355 1.00 84.23 230 ASP A O 1
ATOM 1555 N N . LYS A 1 200 ? -3.756 -15.875 61.358 1.00 83.06 231 LYS A N 1
ATOM 1556 C CA . LYS A 1 200 ? -4.562 -15.056 60.412 1.00 85.93 231 LYS A CA 1
ATOM 1557 C C . LYS A 1 200 ? -3.977 -15.153 58.992 1.00 86.05 231 LYS A C 1
ATOM 1558 O O . LYS A 1 200 ? -4.782 -15.140 58.035 1.00 89.06 231 LYS A O 1
ATOM 1564 N N . GLU A 1 201 ? -2.643 -15.248 58.868 1.00 86.96 232 GLU A N 1
ATOM 1565 C CA . GLU A 1 201 ? -1.904 -15.343 57.573 1.00 90.48 232 GLU A CA 1
ATOM 1566 C C . GLU A 1 201 ? -2.045 -16.753 56.969 1.00 93.21 232 GLU A C 1
ATOM 1567 O O . GLU A 1 201 ? -2.508 -16.836 55.807 1.00 94.34 232 GLU A O 1
ATOM 1573 N N . LYS A 1 202 ? -1.670 -17.819 57.696 1.00 88.87 233 LYS A N 1
ATOM 1574 C CA . LYS A 1 202 ? -1.726 -19.227 57.187 1.00 92.80 233 LYS A CA 1
ATOM 1575 C C . LYS A 1 202 ? -3.178 -19.569 56.790 1.00 94.56 233 LYS A C 1
ATOM 1576 O O . LYS A 1 202 ? -3.381 -20.608 56.103 1.00 88.18 233 LYS A O 1
ATOM 1579 N N . VAL A 1 203 ? -4.135 -18.718 57.200 1.00 86.10 234 VAL A N 1
ATOM 1580 C CA . VAL A 1 203 ? -5.594 -18.786 56.872 1.00 93.74 234 VAL A CA 1
ATOM 1581 C C . VAL A 1 203 ? -5.836 -18.407 55.396 1.00 101.62 234 VAL A C 1
ATOM 1582 O O . VAL A 1 203 ? -6.869 -18.852 54.848 1.00 105.07 234 VAL A O 1
ATOM 1586 N N . LYS A 1 204 ? -4.932 -17.643 54.766 1.00 97.84 235 LYS A N 1
ATOM 1587 C CA . LYS A 1 204 ? -5.066 -17.160 53.360 1.00 88.66 235 LYS A CA 1
ATOM 1588 C C . LYS A 1 204 ? -4.643 -18.260 52.381 1.00 90.51 235 LYS A C 1
ATOM 1589 O O . LYS A 1 204 ? -3.875 -19.152 52.775 1.00 91.23 235 LYS A O 1
ATOM 1595 N N . GLU A 1 205 ? -5.178 -18.207 51.159 1.00 91.96 236 GLU A N 1
ATOM 1596 C CA . GLU A 1 205 ? -4.840 -19.119 50.031 1.00 88.72 236 GLU A CA 1
ATOM 1597 C C . GLU A 1 205 ? -3.337 -19.027 49.722 1.00 85.34 236 GLU A C 1
ATOM 1598 O O . GLU A 1 205 ? -2.721 -20.090 49.532 1.00 81.99 236 GLU A O 1
ATOM 1604 N N . LEU A 1 206 ? -2.767 -17.813 49.670 1.00 82.02 237 LEU A N 1
ATOM 1605 C CA . LEU A 1 206 ? -1.307 -17.581 49.463 1.00 78.39 237 LEU A CA 1
ATOM 1606 C C . LEU A 1 206 ? -0.769 -16.744 50.621 1.00 80.97 237 LEU A C 1
ATOM 1607 O O . LEU A 1 206 ? -0.640 -15.525 50.508 1.00 74.48 237 LEU A O 1
ATOM 1612 N N . PRO A 1 207 ? -0.439 -17.378 51.773 1.00 82.76 238 PRO A N 1
ATOM 1613 C CA . PRO A 1 207 ? 0.095 -16.657 52.928 1.00 78.79 238 PRO A CA 1
ATOM 1614 C C . PRO A 1 207 ? 1.582 -16.346 52.713 1.00 73.95 238 PRO A C 1
ATOM 1615 O O . PRO A 1 207 ? 2.255 -17.140 52.061 1.00 71.39 238 PRO A O 1
ATOM 1619 N N . THR A 1 208 ? 2.051 -15.221 53.256 1.00 69.86 239 THR A N 1
ATOM 1620 C CA . THR A 1 208 ? 3.488 -14.832 53.280 1.00 72.33 239 THR A CA 1
ATOM 1621 C C . THR A 1 208 ? 4.182 -15.631 54.399 1.00 65.53 239 THR A C 1
ATOM 1622 O O . THR A 1 208 ? 4.159 -15.174 55.567 1.00 58.64 239 THR A O 1
ATOM 1626 N N . LEU A 1 209 ? 4.744 -16.801 54.068 1.00 61.68 240 LEU A N 1
ATOM 1627 C CA . LEU A 1 209 ? 5.522 -17.643 55.020 1.00 65.53 240 LEU A CA 1
ATOM 1628 C C . LEU A 1 209 ? 6.839 -16.926 55.347 1.00 68.66 240 LEU A C 1
ATOM 1629 O O . LEU A 1 209 ? 7.044 -15.837 54.782 1.00 66.06 240 LEU A O 1
ATOM 1634 N N . LYS A 1 210 ? 7.676 -17.493 56.234 1.00 72.08 241 LYS A N 1
ATOM 1635 C CA . LYS A 1 210 ? 8.903 -16.837 56.793 1.00 65.44 241 LYS A CA 1
ATOM 1636 C C . LYS A 1 210 ? 9.992 -17.859 57.150 1.00 59.80 241 LYS A C 1
ATOM 1637 O O . LYS A 1 210 ? 9.919 -19.014 56.697 1.00 64.30 241 LYS A O 1
ATOM 1643 N N . ASP A 1 211 ? 10.997 -17.426 57.911 1.00 66.00 242 ASP A N 1
ATOM 1644 C CA . ASP A 1 211 ? 12.239 -18.199 58.182 1.00 69.34 242 ASP A CA 1
ATOM 1645 C C . ASP A 1 211 ? 11.892 -19.523 58.876 1.00 62.73 242 ASP A C 1
ATOM 1646 O O . ASP A 1 211 ? 12.354 -20.578 58.399 1.00 63.27 242 ASP A O 1
ATOM 1651 N N . MET A 1 212 ? 11.103 -19.482 59.949 1.00 64.32 243 MET A N 1
ATOM 1652 C CA . MET A 1 212 ? 10.803 -20.698 60.760 1.00 77.22 243 MET A CA 1
ATOM 1653 C C . MET A 1 212 ? 9.963 -21.682 59.935 1.00 70.65 243 MET A C 1
ATOM 1654 O O . MET A 1 212 ? 10.249 -22.889 60.025 1.00 62.79 243 MET A O 1
ATOM 1659 N N . ASP A 1 213 ? 9.007 -21.162 59.146 1.00 68.42 244 ASP A N 1
ATOM 1660 C CA . ASP A 1 213 ? 8.077 -21.924 58.261 1.00 62.85 244 ASP A CA 1
ATOM 1661 C C . ASP A 1 213 ? 8.892 -22.719 57.234 1.00 60.23 244 ASP A C 1
ATOM 1662 O O . ASP A 1 213 ? 8.571 -23.914 56.999 1.00 57.94 244 ASP A O 1
ATOM 1667 N N . PHE A 1 214 ? 9.922 -22.075 56.679 1.00 55.12 245 PHE A N 1
ATOM 1668 C CA . PHE A 1 214 ? 10.870 -22.625 55.672 1.00 55.13 245 PHE A CA 1
ATOM 1669 C C . PHE A 1 214 ? 11.652 -23.811 56.262 1.00 56.91 245 PHE A C 1
ATOM 1670 O O . PHE A 1 214 ? 11.768 -24.903 55.610 1.00 53.84 245 PHE A O 1
ATOM 1678 N N . LEU A 1 215 ? 12.215 -23.584 57.456 1.00 58.97 246 LEU A N 1
ATOM 1679 C CA . LEU A 1 215 ? 12.995 -24.575 58.260 1.00 61.81 246 LEU A CA 1
ATOM 1680 C C . LEU A 1 215 ? 12.076 -25.696 58.773 1.00 59.03 246 LEU A C 1
ATOM 1681 O O . LEU A 1 215 ? 12.392 -26.879 58.521 1.00 63.34 246 LEU A O 1
ATOM 1686 N N . ASN A 1 216 ? 10.957 -25.329 59.408 1.00 58.68 247 ASN A N 1
ATOM 1687 C CA . ASN A 1 216 ? 9.934 -26.266 59.947 1.00 67.39 247 ASN A CA 1
ATOM 1688 C C . ASN A 1 216 ? 9.360 -27.152 58.834 1.00 72.21 247 ASN A C 1
ATOM 1689 O O . ASN A 1 216 ? 8.979 -28.269 59.157 1.00 75.18 247 ASN A O 1
ATOM 1694 N N . LYS A 1 217 ? 9.291 -26.692 57.582 1.00 76.30 248 LYS A N 1
ATOM 1695 C CA . LYS A 1 217 ? 8.859 -27.538 56.434 1.00 71.58 248 LYS A CA 1
ATOM 1696 C C . LYS A 1 217 ? 10.076 -28.190 55.768 1.00 73.37 248 LYS A C 1
ATOM 1697 O O . LYS A 1 217 ? 9.900 -28.732 54.663 1.00 63.55 248 LYS A O 1
ATOM 1703 N N . ASN A 1 218 ? 11.265 -28.112 56.376 1.00 67.08 249 ASN A N 1
ATOM 1704 C CA . ASN A 1 218 ? 12.526 -28.634 55.779 1.00 75.29 249 ASN A CA 1
ATOM 1705 C C . ASN A 1 218 ? 12.555 -28.277 54.283 1.00 71.47 249 ASN A C 1
ATOM 1706 O O . ASN A 1 218 ? 12.937 -29.155 53.471 1.00 73.36 249 ASN A O 1
ATOM 1711 N N . GLN A 1 219 ? 12.169 -27.043 53.931 1.00 64.22 250 GLN A N 1
ATOM 1712 C CA . GLN A 1 219 ? 12.102 -26.558 52.524 1.00 60.25 250 GLN A CA 1
ATOM 1713 C C . GLN A 1 219 ? 13.514 -26.311 51.990 1.00 59.19 250 GLN A C 1
ATOM 1714 O O . GLN A 1 219 ? 14.263 -25.599 52.655 1.00 62.61 250 GLN A O 1
ATOM 1720 N N . LYS A 1 220 ? 13.842 -26.834 50.811 1.00 58.85 251 LYS A N 1
ATOM 1721 C CA . LYS A 1 220 ? 15.094 -26.493 50.089 1.00 64.96 251 LYS A CA 1
ATOM 1722 C C . LYS A 1 220 ? 14.782 -25.954 48.689 1.00 60.96 251 LYS A C 1
ATOM 1723 O O . LYS A 1 220 ? 13.613 -25.968 48.293 1.00 63.38 251 LYS A O 1
ATOM 1729 N N . VAL A 1 221 ? 15.823 -25.532 47.968 1.00 58.69 252 VAL A N 1
ATOM 1730 C CA . VAL A 1 221 ? 15.752 -25.040 46.565 1.00 62.87 252 VAL A CA 1
ATOM 1731 C C . VAL A 1 221 ? 16.769 -25.808 45.704 1.00 68.43 252 VAL A C 1
ATOM 1732 O O . VAL A 1 221 ? 17.988 -25.724 45.995 1.00 70.36 252 VAL A O 1
ATOM 1736 N N . TYR A 1 222 ? 16.294 -26.527 44.677 1.00 64.05 253 TYR A N 1
ATOM 1737 C CA . TYR A 1 222 ? 17.130 -27.363 43.774 1.00 70.84 253 TYR A CA 1
ATOM 1738 C C . TYR A 1 222 ? 17.187 -26.721 42.386 1.00 73.51 253 TYR A C 1
ATOM 1739 O O . TYR A 1 222 ? 16.144 -26.713 41.702 1.00 73.63 253 TYR A O 1
ATOM 1748 N N . ILE A 1 223 ? 18.359 -26.203 41.996 1.00 74.16 254 ILE A N 1
ATOM 1749 C CA . ILE A 1 223 ? 18.535 -25.369 40.765 1.00 77.72 254 ILE A CA 1
ATOM 1750 C C . ILE A 1 223 ? 19.789 -25.785 39.981 1.00 81.00 254 ILE A C 1
ATOM 1751 O O . ILE A 1 223 ? 19.804 -25.528 38.751 1.00 85.03 254 ILE A O 1
ATOM 1756 N N . GLY A 1 224 ? 20.807 -26.351 40.644 1.00 78.64 255 GLY A N 1
ATOM 1757 C CA . GLY A 1 224 ? 22.036 -26.836 39.988 1.00 83.68 255 GLY A CA 1
ATOM 1758 C C . GLY A 1 224 ? 23.185 -25.870 40.169 1.00 86.48 255 GLY A C 1
ATOM 1759 O O . GLY A 1 224 ? 23.014 -24.682 39.847 1.00 95.67 255 GLY A O 1
ATOM 1760 N N . GLU A 1 225 ? 24.325 -26.384 40.638 1.00 96.41 256 GLU A N 1
ATOM 1761 C CA . GLU A 1 225 ? 25.522 -25.603 41.056 1.00 97.33 256 GLU A CA 1
ATOM 1762 C C . GLU A 1 225 ? 25.755 -24.422 40.106 1.00 102.05 256 GLU A C 1
ATOM 1763 O O . GLU A 1 225 ? 26.007 -23.318 40.618 1.00 109.37 256 GLU A O 1
ATOM 1769 N N . GLU A 1 226 ? 25.662 -24.633 38.788 1.00 93.70 257 GLU A N 1
ATOM 1770 C CA . GLU A 1 226 ? 25.985 -23.590 37.779 1.00 93.69 257 GLU A CA 1
ATOM 1771 C C . GLU A 1 226 ? 24.986 -22.427 37.894 1.00 100.49 257 GLU A C 1
ATOM 1772 O O . GLU A 1 226 ? 25.427 -21.261 37.831 1.00 96.85 257 GLU A O 1
ATOM 1778 N N . GLU A 1 227 ? 23.696 -22.721 38.094 1.00 96.57 258 GLU A N 1
ATOM 1779 C CA . GLU A 1 227 ? 22.639 -21.677 38.209 1.00 93.93 258 GLU A CA 1
ATOM 1780 C C . GLU A 1 227 ? 22.675 -21.127 39.639 1.00 85.13 258 GLU A C 1
ATOM 1781 O O . GLU A 1 227 ? 22.130 -20.039 39.877 1.00 90.96 258 GLU A O 1
ATOM 1787 N N . LYS A 1 228 ? 23.279 -21.874 40.558 1.00 81.49 259 LYS A N 1
ATOM 1788 C CA . LYS A 1 228 ? 23.446 -21.474 41.976 1.00 81.83 259 LYS A CA 1
ATOM 1789 C C . LYS A 1 228 ? 24.612 -20.477 42.083 1.00 80.35 259 LYS A C 1
ATOM 1790 O O . LYS A 1 228 ? 24.437 -19.423 42.726 1.00 86.11 259 LYS A O 1
ATOM 1796 N N . LYS A 1 229 ? 25.756 -20.788 41.471 1.00 74.98 260 LYS A N 1
ATOM 1797 C CA . LYS A 1 229 ? 26.965 -19.920 41.484 1.00 83.17 260 LYS A CA 1
ATOM 1798 C C . LYS A 1 229 ? 26.629 -18.629 40.720 1.00 82.92 260 LYS A C 1
ATOM 1799 O O . LYS A 1 229 ? 27.171 -17.564 41.082 1.00 79.34 260 LYS A O 1
ATOM 1805 N N . ILE A 1 230 ? 25.747 -18.705 39.721 1.00 80.32 261 ILE A N 1
ATOM 1806 C CA . ILE A 1 230 ? 25.265 -17.493 38.999 1.00 73.92 261 ILE A CA 1
ATOM 1807 C C . ILE A 1 230 ? 24.362 -16.686 39.945 1.00 74.21 261 ILE A C 1
ATOM 1808 O O . ILE A 1 230 ? 24.559 -15.462 40.009 1.00 78.59 261 ILE A O 1
ATOM 1813 N N . PHE A 1 231 ? 23.465 -17.335 40.697 1.00 59.16 262 PHE A N 1
ATOM 1814 C CA . PHE A 1 231 ? 22.560 -16.658 41.663 1.00 60.21 262 PHE A CA 1
ATOM 1815 C C . PHE A 1 231 ? 23.333 -15.992 42.818 1.00 62.57 262 PHE A C 1
ATOM 1816 O O . PHE A 1 231 ? 23.065 -14.783 43.064 1.00 51.89 262 PHE A O 1
ATOM 1824 N N . LEU A 1 232 ? 24.204 -16.737 43.528 1.00 57.43 263 LEU A N 1
ATOM 1825 C CA . LEU A 1 232 ? 24.889 -16.266 44.769 1.00 52.29 263 LEU A CA 1
ATOM 1826 C C . LEU A 1 232 ? 25.905 -15.187 44.417 1.00 48.73 263 LEU A C 1
ATOM 1827 O O . LEU A 1 232 ? 26.120 -14.274 45.227 1.00 53.21 263 LEU A O 1
ATOM 1832 N N . GLU A 1 233 ? 26.525 -15.288 43.253 1.00 55.67 264 GLU A N 1
ATOM 1833 C CA . GLU A 1 233 ? 27.441 -14.226 42.773 1.00 61.91 264 GLU A CA 1
ATOM 1834 C C . GLU A 1 233 ? 26.663 -12.911 42.778 1.00 62.56 264 GLU A C 1
ATOM 1835 O O . GLU A 1 233 ? 27.035 -12.006 43.564 1.00 64.27 264 GLU A O 1
ATOM 1841 N N . LYS A 1 234 ? 25.565 -12.879 42.012 1.00 64.87 265 LYS A N 1
ATOM 1842 C CA . LYS A 1 234 ? 24.648 -11.715 41.840 1.00 61.80 265 LYS A CA 1
ATOM 1843 C C . LYS A 1 234 ? 24.101 -11.244 43.198 1.00 55.81 265 LYS A C 1
ATOM 1844 O O . LYS A 1 234 ? 24.127 -10.009 43.453 1.00 46.84 265 LYS A O 1
ATOM 1850 N N . LEU A 1 235 ? 23.600 -12.171 44.021 1.00 52.35 266 LEU A N 1
ATOM 1851 C CA . LEU A 1 235 ? 23.018 -11.845 45.351 1.00 54.36 266 LEU A CA 1
ATOM 1852 C C . LEU A 1 235 ? 24.073 -11.110 46.185 1.00 55.35 266 LEU A C 1
ATOM 1853 O O . LEU A 1 235 ? 23.730 -10.079 46.822 1.00 52.50 266 LEU A O 1
ATOM 1858 N N . LYS A 1 236 ? 25.321 -11.590 46.157 1.00 61.89 267 LYS A N 1
ATOM 1859 C CA . LYS A 1 236 ? 26.415 -11.006 46.976 1.00 60.81 267 LYS A CA 1
ATOM 1860 C C . LYS A 1 236 ? 26.584 -9.538 46.569 1.00 54.60 267 LYS A C 1
ATOM 1861 O O . LYS A 1 236 ? 26.326 -8.664 47.425 1.00 56.99 267 LYS A O 1
ATOM 1867 N N . ARG A 1 237 ? 26.898 -9.259 45.299 1.00 47.59 268 ARG A N 1
ATOM 1868 C CA . ARG A 1 237 ? 27.152 -7.860 44.857 1.00 53.63 268 ARG A CA 1
ATOM 1869 C C . ARG A 1 237 ? 25.903 -6.982 45.046 1.00 51.47 268 ARG A C 1
ATOM 1870 O O . ARG A 1 237 ? 26.088 -5.815 45.465 1.00 58.55 268 ARG A O 1
ATOM 1878 N N . ASP A 1 238 ? 24.682 -7.510 44.880 1.00 52.10 269 ASP A N 1
ATOM 1879 C CA . ASP A 1 238 ? 23.433 -6.755 45.203 1.00 52.43 269 ASP A CA 1
ATOM 1880 C C . ASP A 1 238 ? 23.443 -6.329 46.684 1.00 50.79 269 ASP A C 1
ATOM 1881 O O . ASP A 1 238 ? 23.154 -5.158 46.973 1.00 44.08 269 ASP A O 1
ATOM 1886 N N . VAL A 1 239 ? 23.705 -7.270 47.596 1.00 54.79 270 VAL A N 1
ATOM 1887 C CA . VAL A 1 239 ? 23.694 -7.053 49.076 1.00 51.28 270 VAL A CA 1
ATOM 1888 C C . VAL A 1 239 ? 24.878 -6.132 49.456 1.00 50.90 270 VAL A C 1
ATOM 1889 O O . VAL A 1 239 ? 24.686 -5.236 50.306 1.00 48.54 270 VAL A O 1
ATOM 1893 N N . GLU A 1 240 ? 26.046 -6.304 48.831 1.00 49.87 271 GLU A N 1
ATOM 1894 C CA . GLU A 1 240 ? 27.225 -5.403 49.013 1.00 55.95 271 GLU A CA 1
ATOM 1895 C C . GLU A 1 240 ? 26.827 -3.973 48.627 1.00 58.53 271 GLU A C 1
ATOM 1896 O O . GLU A 1 240 ? 27.108 -3.044 49.447 1.00 54.71 271 GLU A O 1
ATOM 1902 N N . PHE A 1 241 ? 26.120 -3.796 47.494 1.00 50.99 272 PHE A N 1
ATOM 1903 C CA . PHE A 1 241 ? 25.546 -2.476 47.104 1.00 47.30 272 PHE A CA 1
ATOM 1904 C C . PHE A 1 241 ? 24.649 -1.922 48.229 1.00 43.75 272 PHE A C 1
ATOM 1905 O O . PHE A 1 241 ? 24.827 -0.752 48.639 1.00 40.97 272 PHE A O 1
ATOM 1913 N N . LEU A 1 242 ? 23.739 -2.727 48.771 1.00 42.40 273 LEU A N 1
ATOM 1914 C CA . LEU A 1 242 ? 22.838 -2.294 49.879 1.00 45.44 273 LEU A CA 1
ATOM 1915 C C . LEU A 1 242 ? 23.658 -1.881 51.116 1.00 42.87 273 LEU A C 1
ATOM 1916 O O . LEU A 1 242 ? 23.208 -0.987 51.871 1.00 44.16 273 LEU A O 1
ATOM 1921 N N . VAL A 1 243 ? 24.777 -2.544 51.376 1.00 46.51 274 VAL A N 1
ATOM 1922 C CA . VAL A 1 243 ? 25.656 -2.194 52.538 1.00 54.45 274 VAL A CA 1
ATOM 1923 C C . VAL A 1 243 ? 26.230 -0.784 52.310 1.00 51.17 274 VAL A C 1
ATOM 1924 O O . VAL A 1 243 ? 25.961 0.105 53.153 1.00 47.54 274 VAL A O 1
ATOM 1928 N N . GLN A 1 244 ? 26.845 -0.540 51.149 1.00 51.90 275 GLN A N 1
ATOM 1929 C CA . GLN A 1 244 ? 27.364 0.805 50.769 1.00 50.80 275 GLN A CA 1
ATOM 1930 C C . GLN A 1 244 ? 26.302 1.870 51.053 1.00 51.60 275 GLN A C 1
ATOM 1931 O O . GLN A 1 244 ? 26.689 3.002 51.359 1.00 54.98 275 GLN A O 1
ATOM 1937 N N . LEU A 1 245 ? 25.009 1.547 50.952 1.00 49.56 276 LEU A N 1
ATOM 1938 C CA . LEU A 1 245 ? 23.912 2.551 51.122 1.00 46.29 276 LEU A CA 1
ATOM 1939 C C . LEU A 1 245 ? 23.386 2.489 52.548 1.00 43.93 276 LEU A C 1
ATOM 1940 O O . LEU A 1 245 ? 22.438 3.251 52.863 1.00 41.88 276 LEU A O 1
ATOM 1945 N N . LYS A 1 246 ? 23.978 1.623 53.377 1.00 52.85 277 LYS A N 1
ATOM 1946 C CA . LYS A 1 246 ? 23.620 1.488 54.809 1.00 52.35 277 LYS A CA 1
ATOM 1947 C C . LYS A 1 246 ? 22.140 1.101 54.876 1.00 48.87 277 LYS A C 1
ATOM 1948 O O . LYS A 1 246 ? 21.428 1.653 55.725 1.00 48.40 277 LYS A O 1
ATOM 1954 N N . ILE A 1 247 ? 21.675 0.229 53.975 1.00 53.78 278 ILE A N 1
ATOM 1955 C CA . ILE A 1 247 ? 20.266 -0.277 53.980 1.00 51.61 278 ILE A CA 1
ATOM 1956 C C . ILE A 1 247 ? 20.292 -1.659 54.635 1.00 49.49 278 ILE A C 1
ATOM 1957 O O . ILE A 1 247 ? 21.260 -2.412 54.356 1.00 48.44 278 ILE A O 1
ATOM 1962 N N . MET A 1 248 ? 19.265 -2.001 55.423 1.00 55.74 279 MET A N 1
ATOM 1963 C CA . MET A 1 248 ? 19.307 -3.220 56.275 1.00 70.87 279 MET A CA 1
ATOM 1964 C C . MET A 1 248 ? 18.097 -4.137 56.069 1.00 70.22 279 MET A C 1
ATOM 1965 O O . MET A 1 248 ? 18.318 -5.267 55.622 1.00 98.29 279 MET A O 1
ATOM 1970 N N . ASP A 1 249 ? 16.889 -3.731 56.454 1.00 65.52 280 ASP A N 1
ATOM 1971 C CA . ASP A 1 249 ? 15.821 -4.690 56.867 1.00 62.48 280 ASP A CA 1
ATOM 1972 C C . ASP A 1 249 ? 15.139 -5.329 55.641 1.00 59.18 280 ASP A C 1
ATOM 1973 O O . ASP A 1 249 ? 13.899 -5.350 55.585 1.00 60.73 280 ASP A O 1
ATOM 1978 N N . TYR A 1 250 ? 15.927 -5.870 54.710 1.00 52.06 281 TYR A N 1
ATOM 1979 C CA . TYR A 1 250 ? 15.468 -6.406 53.406 1.00 52.34 281 TYR A CA 1
ATOM 1980 C C . TYR A 1 250 ? 15.306 -7.913 53.528 1.00 55.38 281 TYR A C 1
ATOM 1981 O O . TYR A 1 250 ? 15.849 -8.484 54.494 1.00 61.26 281 TYR A O 1
ATOM 1990 N N . SER A 1 251 ? 14.596 -8.517 52.572 1.00 50.48 282 SER A N 1
ATOM 1991 C CA . SER A 1 251 ? 14.275 -9.964 52.525 1.00 43.76 282 SER A CA 1
ATOM 1992 C C . SER A 1 251 ? 14.577 -10.491 51.130 1.00 44.52 282 SER A C 1
ATOM 1993 O O . SER A 1 251 ? 14.634 -9.669 50.171 1.00 43.08 282 SER A O 1
ATOM 1996 N N . LEU A 1 252 ? 14.765 -11.799 51.027 1.00 39.20 283 LEU A N 1
ATOM 1997 C CA . LEU A 1 252 ? 14.561 -12.528 49.763 1.00 41.48 283 LEU A CA 1
ATOM 1998 C C . LEU A 1 252 ? 13.082 -12.899 49.689 1.00 45.59 283 LEU A C 1
ATOM 1999 O O . LEU A 1 252 ? 12.571 -13.532 50.642 1.00 44.86 283 LEU A O 1
ATOM 2004 N N . LEU A 1 253 ? 12.403 -12.440 48.641 1.00 45.10 284 LEU A N 1
ATOM 2005 C CA . LEU A 1 253 ? 11.044 -12.912 48.276 1.00 43.68 284 LEU A CA 1
ATOM 2006 C C . LEU A 1 253 ? 11.264 -14.129 47.391 1.00 45.79 284 LEU A C 1
ATOM 2007 O O . LEU A 1 253 ? 12.003 -13.997 46.399 1.00 43.34 284 LEU A O 1
ATOM 2012 N N . LEU A 1 254 ? 10.684 -15.257 47.791 1.00 47.56 285 LEU A N 1
ATOM 2013 C CA . LEU A 1 254 ? 10.828 -16.572 47.130 1.00 50.40 285 LEU A CA 1
ATOM 2014 C C . LEU A 1 254 ? 9.427 -17.103 46.810 1.00 58.02 285 LEU A C 1
ATOM 2015 O O . LEU A 1 254 ? 8.621 -17.358 47.772 1.00 58.30 285 LEU A O 1
ATOM 2020 N N . GLY A 1 255 ? 9.130 -17.203 45.514 1.00 53.45 286 GLY A N 1
ATOM 2021 C CA . GLY A 1 255 ? 7.902 -17.818 44.992 1.00 45.48 286 GLY A CA 1
ATOM 2022 C C . GLY A 1 255 ? 8.238 -19.175 44.413 1.00 49.78 286 GLY A C 1
ATOM 2023 O O . GLY A 1 255 ? 9.255 -19.293 43.656 1.00 46.20 286 GLY A O 1
ATOM 2024 N N . ILE A 1 256 ? 7.417 -20.174 44.751 1.00 57.27 287 ILE A N 1
ATOM 2025 C CA . ILE A 1 256 ? 7.527 -21.546 44.188 1.00 58.57 287 ILE A CA 1
ATOM 2026 C C . ILE A 1 256 ? 6.304 -21.823 43.316 1.00 52.69 287 ILE A C 1
ATOM 2027 O O . ILE A 1 256 ? 5.165 -21.744 43.827 1.00 49.49 287 ILE A O 1
ATOM 2032 N N . HIS A 1 257 ? 6.540 -22.077 42.031 1.00 54.66 288 HIS A N 1
ATOM 2033 C CA . HIS A 1 257 ? 5.505 -22.627 41.115 1.00 61.08 288 HIS A CA 1
ATOM 2034 C C . HIS A 1 257 ? 5.733 -24.138 40.995 1.00 55.16 288 HIS A C 1
ATOM 2035 O O . HIS A 1 257 ? 6.849 -24.539 40.576 1.00 52.63 288 HIS A O 1
ATOM 2042 N N . ASP A 1 258 ? 4.730 -24.935 41.377 1.00 63.07 289 ASP A N 1
ATOM 2043 C CA . ASP A 1 258 ? 4.722 -26.414 41.188 1.00 71.96 289 ASP A CA 1
ATOM 2044 C C . ASP A 1 258 ? 4.188 -26.765 39.789 1.00 62.59 289 ASP A C 1
ATOM 2045 O O . ASP A 1 258 ? 2.992 -26.534 39.557 1.00 62.18 289 ASP A O 1
ATOM 2050 N N . ILE A 1 259 ? 5.042 -27.362 38.947 1.00 59.94 290 ILE A N 1
ATOM 2051 C CA . ILE A 1 259 ? 4.823 -27.692 37.504 1.00 66.48 290 ILE A CA 1
ATOM 2052 C C . ILE A 1 259 ? 3.582 -28.574 37.335 1.00 77.45 290 ILE A C 1
ATOM 2053 O O . ILE A 1 259 ? 2.747 -28.265 36.447 1.00 78.40 290 ILE A O 1
ATOM 2058 N N . ILE A 1 260 ? 3.517 -29.661 38.115 1.00 83.07 291 ILE A N 1
ATOM 2059 C CA . ILE A 1 260 ? 2.443 -30.700 38.082 1.00 74.16 291 ILE A CA 1
ATOM 2060 C C . ILE A 1 260 ? 1.089 -30.034 38.350 1.00 77.92 291 ILE A C 1
ATOM 2061 O O . ILE A 1 260 ? 0.155 -30.341 37.598 1.00 97.67 291 ILE A O 1
ATOM 2065 N N . ARG A 1 261 ? 0.973 -29.171 39.368 1.00 73.96 292 ARG A N 1
ATOM 2066 C CA . ARG A 1 261 ? -0.287 -28.429 39.659 1.00 76.10 292 ARG A CA 1
ATOM 2067 C C . ARG A 1 261 ? -0.649 -27.513 38.476 1.00 86.49 292 ARG A C 1
ATOM 2068 O O . ARG A 1 261 ? -1.859 -27.310 38.256 1.00 87.47 292 ARG A O 1
ATOM 2076 N N . GLY A 1 262 ? 0.352 -26.959 37.771 1.00 85.02 293 GLY A N 1
ATOM 2077 C CA . GLY A 1 262 ? 0.190 -26.168 36.531 1.00 81.92 293 GLY A CA 1
ATOM 2078 C C . GLY A 1 262 ? -0.614 -24.884 36.736 1.00 86.72 293 GLY A C 1
ATOM 2079 O O . GLY A 1 262 ? -0.839 -24.494 37.903 1.00 85.88 293 GLY A O 1
ATOM 2080 N N . SER A 1 263 ? -1.038 -24.243 35.638 1.00 87.15 294 SER A N 1
ATOM 2081 C CA . SER A 1 263 ? -1.800 -22.962 35.612 1.00 95.17 294 SER A CA 1
ATOM 2082 C C . SER A 1 263 ? -3.301 -23.240 35.426 1.00 100.25 294 SER A C 1
ATOM 2083 O O . SER A 1 263 ? -3.645 -24.372 35.036 1.00 94.29 294 SER A O 1
ATOM 2086 N N . GLU A 1 264 ? -4.156 -22.242 35.693 1.00 108.50 295 GLU A N 1
ATOM 2087 C CA . GLU A 1 264 ? -5.614 -22.261 35.372 1.00 110.49 295 GLU A CA 1
ATOM 2088 C C . GLU A 1 264 ? -5.786 -22.310 33.849 1.00 112.98 295 GLU A C 1
ATOM 2089 O O . GLU A 1 264 ? -4.827 -22.058 33.111 1.00 89.55 295 GLU A O 1
ATOM 2091 N N . PRO A 1 265 ? -6.995 -22.659 33.331 1.00 121.20 296 PRO A N 1
ATOM 2092 C CA . PRO A 1 265 ? -7.215 -22.820 31.888 1.00 118.58 296 PRO A CA 1
ATOM 2093 C C . PRO A 1 265 ? -6.844 -21.595 31.033 1.00 109.47 296 PRO A C 1
ATOM 2094 O O . PRO A 1 265 ? -6.463 -21.801 29.901 1.00 104.08 296 PRO A O 1
ATOM 2098 N N . GLU A 1 266 ? -6.933 -20.379 31.590 1.00 105.62 297 GLU A N 1
ATOM 2099 C CA . GLU A 1 266 ? -6.649 -19.103 30.873 1.00 103.83 297 GLU A CA 1
ATOM 2100 C C . GLU A 1 266 ? -5.148 -18.761 30.940 1.00 105.40 297 GLU A C 1
ATOM 2101 O O . GLU A 1 266 ? -4.841 -17.560 31.052 1.00 108.19 297 GLU A O 1
ATOM 2103 N N . GLU A 1 267 ? -4.258 -19.762 30.810 1.00 103.32 298 GLU A N 1
ATOM 2104 C CA . GLU A 1 267 ? -2.779 -19.667 31.017 1.00 101.67 298 GLU A CA 1
ATOM 2105 C C . GLU A 1 267 ? -2.385 -18.238 31.387 1.00 100.29 298 GLU A C 1
ATOM 2106 O O . GLU A 1 267 ? -2.306 -18.002 32.599 1.00 103.51 298 GLU A O 1
ATOM 2112 N N . PRO A 1 271 ? -3.262 -22.617 21.327 1.00 82.43 344 PRO A N 1
ATOM 2113 C CA . PRO A 1 271 ? -2.796 -23.541 20.286 1.00 83.80 344 PRO A CA 1
ATOM 2114 C C . PRO A 1 271 ? -1.503 -23.056 19.618 1.00 79.77 344 PRO A C 1
ATOM 2115 O O . PRO A 1 271 ? -0.486 -23.708 19.789 1.00 89.19 344 PRO A O 1
ATOM 2119 N N . GLY A 1 272 ? -1.566 -21.942 18.888 1.00 78.64 345 GLY A N 1
ATOM 2120 C CA . GLY A 1 272 ? -0.387 -21.292 18.277 1.00 85.59 345 GLY A CA 1
ATOM 2121 C C . GLY A 1 272 ? -0.048 -19.995 18.996 1.00 94.91 345 GLY A C 1
ATOM 2122 O O . GLY A 1 272 ? -0.358 -18.916 18.433 1.00 96.83 345 GLY A O 1
ATOM 2123 N N . GLU A 1 273 ? 0.529 -20.103 20.204 1.00 92.52 346 GLU A N 1
ATOM 2124 C CA . GLU A 1 273 ? 0.734 -18.988 21.174 1.00 90.33 346 GLU A CA 1
ATOM 2125 C C . GLU A 1 273 ? 2.043 -19.231 21.940 1.00 86.52 346 GLU A C 1
ATOM 2126 O O . GLU A 1 273 ? 2.169 -20.310 22.556 1.00 75.81 346 GLU A O 1
ATOM 2132 N N . PHE A 1 274 ? 2.983 -18.280 21.882 1.00 92.43 347 PHE A N 1
ATOM 2133 C CA . PHE A 1 274 ? 4.252 -18.273 22.666 1.00 94.27 347 PHE A CA 1
ATOM 2134 C C . PHE A 1 274 ? 4.178 -17.156 23.716 1.00 90.12 347 PHE A C 1
ATOM 2135 O O . PHE A 1 274 ? 3.571 -16.109 23.405 1.00 91.85 347 PHE A O 1
ATOM 2143 N N . GLU A 1 275 ? 4.743 -17.384 24.915 1.00 89.42 348 GLU A N 1
ATOM 2144 C CA . GLU A 1 275 ? 4.889 -16.363 25.994 1.00 81.37 348 GLU A CA 1
ATOM 2145 C C . GLU A 1 275 ? 5.491 -15.113 25.349 1.00 76.45 348 GLU A C 1
ATOM 2146 O O . GLU A 1 275 ? 6.541 -15.245 24.677 1.00 77.36 348 GLU A O 1
ATOM 2149 N N . SER A 1 276 ? 4.824 -13.967 25.490 1.00 83.66 349 SER A N 1
ATOM 2150 C CA . SER A 1 276 ? 5.251 -12.661 24.916 1.00 86.58 349 SER A CA 1
ATOM 2151 C C . SER A 1 276 ? 6.242 -11.961 25.859 1.00 80.48 349 SER A C 1
ATOM 2152 O O . SER A 1 276 ? 6.910 -11.011 25.401 1.00 80.44 349 SER A O 1
ATOM 2155 N N . PHE A 1 277 ? 6.351 -12.439 27.108 1.00 74.89 350 PHE A N 1
ATOM 2156 C CA . PHE A 1 277 ? 7.226 -11.881 28.174 1.00 79.22 350 PHE A CA 1
ATOM 2157 C C . PHE A 1 277 ? 8.161 -12.966 28.734 1.00 79.63 350 PHE A C 1
ATOM 2158 O O . PHE A 1 277 ? 7.871 -14.179 28.628 1.00 77.57 350 PHE A O 1
ATOM 2166 N N . ILE A 1 278 ? 9.266 -12.519 29.335 1.00 75.95 351 ILE A N 1
ATOM 2167 C CA . ILE A 1 278 ? 10.247 -13.373 30.074 1.00 83.75 351 ILE A CA 1
ATOM 2168 C C . ILE A 1 278 ? 10.115 -13.076 31.576 1.00 70.65 351 ILE A C 1
ATOM 2169 O O . ILE A 1 278 ? 9.952 -11.889 31.939 1.00 56.34 351 ILE A O 1
ATOM 2174 N N . ASP A 1 279 ? 10.136 -14.123 32.405 1.00 61.44 352 ASP A N 1
ATOM 2175 C CA . ASP A 1 279 ? 10.183 -14.020 33.885 1.00 60.64 352 ASP A CA 1
ATOM 2176 C C . ASP A 1 279 ? 11.660 -13.993 34.283 1.00 58.25 352 ASP A C 1
ATOM 2177 O O . ASP A 1 279 ? 12.324 -15.066 34.215 1.00 52.37 352 ASP A O 1
ATOM 2182 N N . VAL A 1 280 ? 12.137 -12.797 34.647 1.00 58.08 353 VAL A N 1
ATOM 2183 C CA . VAL A 1 280 ? 13.580 -12.418 34.750 1.00 59.84 353 VAL A CA 1
ATOM 2184 C C . VAL A 1 280 ? 14.128 -12.846 36.125 1.00 54.53 353 VAL A C 1
ATOM 2185 O O . VAL A 1 280 ? 15.353 -12.972 36.251 1.00 53.65 353 VAL A O 1
ATOM 2189 N N . TYR A 1 281 ? 13.256 -13.143 37.091 1.00 53.44 354 TYR A N 1
ATOM 2190 C CA . TYR A 1 281 ? 13.621 -13.615 38.457 1.00 52.54 354 TYR A CA 1
ATOM 2191 C C . TYR A 1 281 ? 13.359 -15.127 38.624 1.00 58.12 354 TYR A C 1
ATOM 2192 O O . TYR A 1 281 ? 13.576 -15.669 39.750 1.00 55.17 354 TYR A O 1
ATOM 2201 N N . ALA A 1 282 ? 12.954 -15.816 37.548 1.00 59.54 355 ALA A N 1
ATOM 2202 C CA . ALA A 1 282 ? 12.544 -17.242 37.574 1.00 55.94 355 ALA A CA 1
ATOM 2203 C C . ALA A 1 282 ? 13.769 -18.140 37.382 1.00 53.20 355 ALA A C 1
ATOM 2204 O O . ALA A 1 282 ? 14.669 -17.734 36.647 1.00 58.27 355 ALA A O 1
ATOM 2206 N N . ILE A 1 283 ? 13.809 -19.296 38.053 1.00 56.88 356 ILE A N 1
ATOM 2207 C CA . ILE A 1 283 ? 14.864 -20.354 37.893 1.00 61.93 356 ILE A CA 1
ATOM 2208 C C . ILE A 1 283 ? 14.208 -21.736 38.084 1.00 62.69 356 ILE A C 1
ATOM 2209 O O . ILE A 1 283 ? 13.557 -21.941 39.136 1.00 60.48 356 ILE A O 1
ATOM 2214 N N . ARG A 1 284 ? 14.426 -22.656 37.138 1.00 70.53 357 ARG A N 1
ATOM 2215 C CA . ARG A 1 284 ? 13.792 -24.007 37.075 1.00 76.20 357 ARG A CA 1
ATOM 2216 C C . ARG A 1 284 ? 14.474 -24.988 38.033 1.00 69.03 357 ARG A C 1
ATOM 2217 O O . ARG A 1 284 ? 15.722 -24.950 38.112 1.00 75.82 357 ARG A O 1
ATOM 2225 N N . SER A 1 285 ? 13.684 -25.851 38.688 1.00 68.13 358 SER A N 1
ATOM 2226 C CA . SER A 1 285 ? 14.121 -27.166 39.240 1.00 67.90 358 SER A CA 1
ATOM 2227 C C . SER A 1 285 ? 15.206 -27.739 38.330 1.00 71.50 358 SER A C 1
ATOM 2228 O O . SER A 1 285 ? 14.950 -27.852 37.124 1.00 72.72 358 SER A O 1
ATOM 2231 N N . ALA A 1 286 ? 16.359 -28.106 38.886 1.00 81.22 359 ALA A N 1
ATOM 2232 C CA . ALA A 1 286 ? 17.367 -28.970 38.226 1.00 76.33 359 ALA A CA 1
ATOM 2233 C C . ALA A 1 286 ? 16.869 -30.419 38.258 1.00 78.60 359 ALA A C 1
ATOM 2234 O O . ALA A 1 286 ? 16.239 -30.796 39.286 1.00 80.78 359 ALA A O 1
ATOM 2236 N N . GLU A 1 287 ? 17.146 -31.175 37.182 1.00 84.00 360 GLU A N 1
ATOM 2237 C CA . GLU A 1 287 ? 16.869 -32.635 37.031 1.00 84.50 360 GLU A CA 1
ATOM 2238 C C . GLU A 1 287 ? 17.250 -33.370 38.317 1.00 91.90 360 GLU A C 1
ATOM 2239 O O . GLU A 1 287 ? 18.361 -33.111 38.848 1.00 95.16 360 GLU A O 1
ATOM 2241 N N . GLY A 1 288 ? 16.370 -34.260 38.783 1.00 94.81 361 GLY A N 1
ATOM 2242 C CA . GLY A 1 288 ? 16.551 -35.025 40.029 1.00 90.40 361 GLY A CA 1
ATOM 2243 C C . GLY A 1 288 ? 16.317 -34.128 41.223 1.00 93.19 361 GLY A C 1
ATOM 2244 O O . GLY A 1 288 ? 17.292 -33.558 41.743 1.00 106.34 361 GLY A O 1
ATOM 2245 N N . ALA A 1 289 ? 15.056 -33.980 41.615 1.00 85.09 362 ALA A N 1
ATOM 2246 C CA . ALA A 1 289 ? 14.621 -33.085 42.703 1.00 86.81 362 ALA A CA 1
ATOM 2247 C C . ALA A 1 289 ? 13.231 -33.517 43.142 1.00 86.12 362 ALA A C 1
ATOM 2248 O O . ALA A 1 289 ? 12.416 -33.881 42.301 1.00 82.84 362 ALA A O 1
ATOM 2250 N N . PRO A 1 290 ? 12.914 -33.484 44.455 1.00 87.60 363 PRO A N 1
ATOM 2251 C CA . PRO A 1 290 ? 11.635 -33.997 44.962 1.00 95.79 363 PRO A CA 1
ATOM 2252 C C . PRO A 1 290 ? 10.390 -33.638 44.128 1.00 100.46 363 PRO A C 1
ATOM 2253 O O . PRO A 1 290 ? 9.513 -34.487 44.008 1.00 101.67 363 PRO A O 1
ATOM 2257 N N . GLN A 1 291 ? 10.327 -32.409 43.597 1.00 94.51 364 GLN A N 1
ATOM 2258 C CA . GLN A 1 291 ? 9.214 -31.909 42.745 1.00 93.26 364 GLN A CA 1
ATOM 2259 C C . GLN A 1 291 ? 9.761 -30.948 41.683 1.00 93.61 364 GLN A C 1
ATOM 2260 O O . GLN A 1 291 ? 10.595 -30.084 42.035 1.00 80.38 364 GLN A O 1
ATOM 2266 N N . LYS A 1 292 ? 9.287 -31.088 40.439 1.00 91.08 365 LYS A N 1
ATOM 2267 C CA . LYS A 1 292 ? 9.539 -30.121 39.336 1.00 90.57 365 LYS A CA 1
ATOM 2268 C C . LYS A 1 292 ? 8.868 -28.790 39.721 1.00 79.94 365 LYS A C 1
ATOM 2269 O O . LYS A 1 292 ? 7.669 -28.823 40.079 1.00 74.34 365 LYS A O 1
ATOM 2275 N N . GLU A 1 293 ? 9.622 -27.679 39.675 1.00 75.99 366 GLU A N 1
ATOM 2276 C CA . GLU A 1 293 ? 9.238 -26.345 40.233 1.00 71.97 366 GLU A CA 1
ATOM 2277 C C . GLU A 1 293 ? 9.918 -25.186 39.490 1.00 58.67 366 GLU A C 1
ATOM 2278 O O . GLU A 1 293 ? 11.017 -25.361 38.933 1.00 54.91 366 GLU A O 1
ATOM 2284 N N . VAL A 1 294 ? 9.309 -24.008 39.533 1.00 57.12 367 VAL A N 1
ATOM 2285 C CA . VAL A 1 294 ? 10.011 -22.748 39.153 1.00 57.54 367 VAL A CA 1
ATOM 2286 C C . VAL A 1 294 ? 10.037 -21.844 40.393 1.00 52.11 367 VAL A C 1
ATOM 2287 O O . VAL A 1 294 ? 8.957 -21.639 41.054 1.00 49.90 367 VAL A O 1
ATOM 2291 N N . TYR A 1 295 ? 11.244 -21.362 40.699 1.00 45.41 368 TYR A N 1
ATOM 2292 C CA . TYR A 1 295 ? 11.543 -20.427 41.810 1.00 55.57 368 TYR A CA 1
ATOM 2293 C C . TYR A 1 295 ? 11.562 -18.980 41.283 1.00 58.90 368 TYR A C 1
ATOM 2294 O O . TYR A 1 295 ? 12.209 -18.680 40.236 1.00 51.49 368 TYR A O 1
ATOM 2303 N N . PHE A 1 296 ? 10.861 -18.085 41.975 1.00 52.61 369 PHE A N 1
ATOM 2304 C CA . PHE A 1 296 ? 10.955 -16.624 41.729 1.00 55.53 369 PHE A CA 1
ATOM 2305 C C . PHE A 1 296 ? 11.601 -15.983 42.961 1.00 50.61 369 PHE A C 1
ATOM 2306 O O . PHE A 1 296 ? 10.933 -15.897 44.011 1.00 52.99 369 PHE A O 1
ATOM 2314 N N . MET A 1 297 ? 12.858 -15.556 42.826 1.00 46.32 370 MET A N 1
ATOM 2315 C CA . MET A 1 297 ? 13.652 -14.968 43.939 1.00 45.62 370 MET A CA 1
ATOM 2316 C C . MET A 1 297 ? 14.100 -13.557 43.547 1.00 43.06 370 MET A C 1
ATOM 2317 O O . MET A 1 297 ? 14.752 -13.422 42.498 1.00 37.79 370 MET A O 1
ATOM 2322 N N . GLY A 1 298 ? 13.712 -12.558 44.354 1.00 43.02 371 GLY A N 1
ATOM 2323 C CA . GLY A 1 298 ? 14.207 -11.169 44.286 1.00 42.51 371 GLY A CA 1
ATOM 2324 C C . GLY A 1 298 ? 14.300 -10.539 45.668 1.00 44.10 371 GLY A C 1
ATOM 2325 O O . GLY A 1 298 ? 13.870 -11.210 46.635 1.00 45.55 371 GLY A O 1
ATOM 2326 N N . LEU A 1 299 ? 14.858 -9.315 45.769 1.00 41.61 372 LEU A N 1
ATOM 2327 C CA . LEU A 1 299 ? 15.091 -8.601 47.056 1.00 40.55 372 LEU A CA 1
ATOM 2328 C C . LEU A 1 299 ? 14.022 -7.530 47.242 1.00 39.48 372 LEU A C 1
ATOM 2329 O O . LEU A 1 299 ? 13.831 -6.705 46.320 1.00 42.48 372 LEU A O 1
ATOM 2334 N N . ILE A 1 300 ? 13.361 -7.536 48.395 1.00 37.96 373 ILE A N 1
ATOM 2335 C CA . ILE A 1 300 ? 12.338 -6.511 48.781 1.00 42.66 373 ILE A CA 1
ATOM 2336 C C . ILE A 1 300 ? 12.693 -5.954 50.165 1.00 42.23 373 ILE A C 1
ATOM 2337 O O . ILE A 1 300 ? 13.579 -6.497 50.794 1.00 44.22 373 ILE A O 1
ATOM 2342 N N . ASP A 1 301 ? 12.000 -4.923 50.625 1.00 46.53 374 ASP A N 1
ATOM 2343 C CA . ASP A 1 301 ? 11.989 -4.544 52.060 1.00 50.08 374 ASP A CA 1
ATOM 2344 C C . ASP A 1 301 ? 10.558 -4.134 52.391 1.00 50.44 374 ASP A C 1
ATOM 2345 O O . ASP A 1 301 ? 9.686 -4.500 51.604 1.00 53.52 374 ASP A O 1
ATOM 2350 N N . ILE A 1 302 ? 10.333 -3.396 53.478 1.00 52.79 375 ILE A N 1
ATOM 2351 C CA . ILE A 1 302 ? 8.973 -2.923 53.877 1.00 58.94 375 ILE A CA 1
ATOM 2352 C C . ILE A 1 302 ? 8.439 -1.987 52.776 1.00 60.65 375 ILE A C 1
ATOM 2353 O O . ILE A 1 302 ? 7.229 -2.024 52.492 1.00 61.26 375 ILE A O 1
ATOM 2357 N N . LEU A 1 303 ? 9.311 -1.214 52.126 1.00 62.99 376 LEU A N 1
ATOM 2358 C CA . LEU A 1 303 ? 8.925 -0.246 51.061 1.00 63.49 376 LEU A CA 1
ATOM 2359 C C . LEU A 1 303 ? 8.388 -1.002 49.834 1.00 66.26 376 LEU A C 1
ATOM 2360 O O . LEU A 1 303 ? 7.318 -0.618 49.338 1.00 63.51 376 LEU A O 1
ATOM 2365 N N . THR A 1 304 ? 9.079 -2.059 49.388 1.00 60.56 377 THR A N 1
ATOM 2366 C CA . THR A 1 304 ? 8.879 -2.711 48.064 1.00 58.39 377 THR A CA 1
ATOM 2367 C C . THR A 1 304 ? 8.219 -4.092 48.195 1.00 63.39 377 THR A C 1
ATOM 2368 O O . THR A 1 304 ? 8.216 -4.829 47.174 1.00 65.36 377 THR A O 1
ATOM 2372 N N . GLN A 1 305 ? 7.685 -4.445 49.373 1.00 63.80 378 GLN A N 1
ATOM 2373 C CA . GLN A 1 305 ? 7.030 -5.766 49.616 1.00 70.91 378 GLN A CA 1
ATOM 2374 C C . GLN A 1 305 ? 5.733 -5.879 48.789 1.00 65.09 378 GLN A C 1
ATOM 2375 O O . GLN A 1 305 ? 4.988 -4.878 48.766 1.00 59.68 378 GLN A O 1
ATOM 2381 N N . TYR A 1 306 ? 5.495 -7.043 48.148 1.00 61.72 379 TYR A N 1
ATOM 2382 C CA . TYR A 1 306 ? 4.276 -7.409 47.362 1.00 64.20 379 TYR A CA 1
ATOM 2383 C C . TYR A 1 306 ? 3.095 -7.526 48.317 1.00 64.96 379 TYR A C 1
ATOM 2384 O O . TYR A 1 306 ? 2.630 -8.644 48.530 1.00 71.30 379 TYR A O 1
ATOM 2393 N N . ASP A 1 307 ? 2.666 -6.368 48.837 1.00 69.50 380 ASP A N 1
ATOM 2394 C CA . ASP A 1 307 ? 1.612 -6.163 49.865 1.00 82.57 380 ASP A CA 1
ATOM 2395 C C . ASP A 1 307 ? 1.290 -4.662 49.986 1.00 78.54 380 ASP A C 1
ATOM 2396 O O . ASP A 1 307 ? 2.207 -3.826 49.826 1.00 79.48 380 ASP A O 1
ATOM 2401 N N . ALA A 1 308 ? 0.029 -4.347 50.285 1.00 79.42 381 ALA A N 1
ATOM 2402 C CA . ALA A 1 308 ? -0.464 -3.005 50.681 1.00 87.16 381 ALA A CA 1
ATOM 2403 C C . ALA A 1 308 ? 0.332 -2.472 51.878 1.00 77.61 381 ALA A C 1
ATOM 2404 O O . ALA A 1 308 ? 0.087 -2.935 53.005 1.00 85.73 381 ALA A O 1
ATOM 2406 N N . LYS A 1 309 ? 1.252 -1.539 51.633 1.00 75.30 382 LYS A N 1
ATOM 2407 C CA . LYS A 1 309 ? 1.880 -0.673 52.668 1.00 85.68 382 LYS A CA 1
ATOM 2408 C C . LYS A 1 309 ? 0.880 -0.476 53.827 1.00 94.91 382 LYS A C 1
ATOM 2409 O O . LYS A 1 309 ? -0.295 -0.143 53.537 1.00 103.79 382 LYS A O 1
ATOM 2415 N N . LYS A 1 310 ? 1.318 -0.687 55.081 1.00 101.10 383 LYS A N 1
ATOM 2416 C CA . LYS A 1 310 ? 0.499 -0.562 56.325 1.00 94.47 383 LYS A CA 1
ATOM 2417 C C . LYS A 1 310 ? 0.507 0.894 56.809 1.00 93.29 383 LYS A C 1
ATOM 2418 O O . LYS A 1 310 ? 1.347 1.660 56.302 1.00 91.43 383 LYS A O 1
ATOM 2420 N N . VAL A 1 330 ? 22.376 -3.374 65.747 1.00 103.07 403 VAL A N 1
ATOM 2421 C CA . VAL A 1 330 ? 22.647 -4.168 64.509 1.00 96.50 403 VAL A CA 1
ATOM 2422 C C . VAL A 1 330 ? 23.200 -3.234 63.428 1.00 86.51 403 VAL A C 1
ATOM 2423 O O . VAL A 1 330 ? 22.701 -2.110 63.308 1.00 83.29 403 VAL A O 1
ATOM 2427 N N . HIS A 1 331 ? 24.186 -3.690 62.657 1.00 88.19 404 HIS A N 1
ATOM 2428 C CA . HIS A 1 331 ? 24.879 -2.874 61.627 1.00 92.92 404 HIS A CA 1
ATOM 2429 C C . HIS A 1 331 ? 24.745 -3.513 60.246 1.00 89.67 404 HIS A C 1
ATOM 2430 O O . HIS A 1 331 ? 24.750 -4.736 60.107 1.00 84.64 404 HIS A O 1
ATOM 2437 N N . PRO A 1 332 ? 24.688 -2.685 59.178 1.00 82.39 405 PRO A N 1
ATOM 2438 C CA . PRO A 1 332 ? 24.443 -3.173 57.823 1.00 79.45 405 PRO A CA 1
ATOM 2439 C C . PRO A 1 332 ? 25.295 -4.386 57.443 1.00 76.87 405 PRO A C 1
ATOM 2440 O O . PRO A 1 332 ? 24.768 -5.274 56.817 1.00 73.84 405 PRO A O 1
ATOM 2444 N N . GLU A 1 333 ? 26.572 -4.382 57.836 1.00 78.15 406 GLU A N 1
ATOM 2445 C CA . GLU A 1 333 ? 27.572 -5.403 57.425 1.00 75.83 406 GLU A CA 1
ATOM 2446 C C . GLU A 1 333 ? 27.239 -6.718 58.151 1.00 67.17 406 GLU A C 1
ATOM 2447 O O . GLU A 1 333 ? 27.499 -7.797 57.568 1.00 60.22 406 GLU A O 1
ATOM 2453 N N . GLN A 1 334 ? 26.635 -6.630 59.343 1.00 65.42 407 GLN A N 1
ATOM 2454 C CA . GLN A 1 334 ? 26.164 -7.806 60.126 1.00 77.51 407 GLN A CA 1
ATOM 2455 C C . GLN A 1 334 ? 24.918 -8.380 59.457 1.00 67.58 407 GLN A C 1
ATOM 2456 O O . GLN A 1 334 ? 24.979 -9.533 58.975 1.00 61.21 407 GLN A O 1
ATOM 2462 N N . TYR A 1 335 ? 23.839 -7.593 59.424 1.00 63.80 408 TYR A N 1
ATOM 2463 C CA . TYR A 1 335 ? 22.613 -7.936 58.658 1.00 64.62 408 TYR A CA 1
ATOM 2464 C C . TYR A 1 335 ? 23.017 -8.672 57.368 1.00 59.64 408 TYR A C 1
ATOM 2465 O O . TYR A 1 335 ? 22.528 -9.792 57.162 1.00 64.06 408 TYR A O 1
ATOM 2474 N N . ALA A 1 336 ? 23.901 -8.080 56.556 1.00 50.25 409 ALA A N 1
ATOM 2475 C CA . ALA A 1 336 ? 24.412 -8.639 55.281 1.00 56.50 409 ALA A CA 1
ATOM 2476 C C . ALA A 1 336 ? 24.949 -10.059 55.476 1.00 59.97 409 ALA A C 1
ATOM 2477 O O . ALA A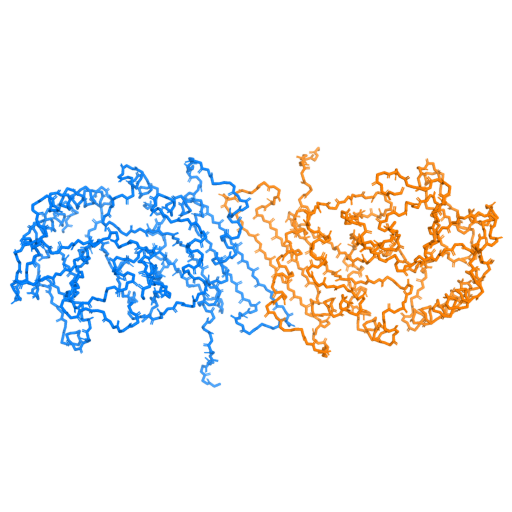 1 336 ? 24.379 -10.999 54.869 1.00 62.69 409 ALA A O 1
ATOM 2479 N N . LYS A 1 337 ? 26.021 -10.187 56.269 1.00 71.65 410 LYS A N 1
ATOM 2480 C CA . LYS A 1 337 ? 26.784 -11.448 56.512 1.00 69.55 410 LYS A CA 1
ATOM 2481 C C . LYS A 1 337 ? 25.786 -12.533 56.942 1.00 60.98 410 LYS A C 1
ATOM 2482 O O . LYS A 1 337 ? 25.819 -13.640 56.354 1.00 55.75 410 LYS A O 1
ATOM 2488 N N . ARG A 1 338 ? 24.931 -12.196 57.911 1.00 52.49 411 ARG A N 1
ATOM 2489 C CA . ARG A 1 338 ? 23.805 -13.016 58.427 1.00 56.85 411 ARG A CA 1
ATOM 2490 C C . ARG A 1 338 ? 22.864 -13.438 57.277 1.00 65.19 411 ARG A C 1
ATOM 2491 O O . ARG A 1 338 ? 22.645 -14.674 57.084 1.00 58.46 411 ARG A O 1
ATOM 2499 N N . PHE A 1 339 ? 22.313 -12.458 56.544 1.00 55.83 412 PHE A N 1
ATOM 2500 C CA . PHE A 1 339 ? 21.347 -12.672 55.440 1.00 52.29 412 PHE A CA 1
ATOM 2501 C C . PHE A 1 339 ? 21.958 -13.653 54.445 1.00 51.94 412 PHE A C 1
ATOM 2502 O O . PHE A 1 339 ? 21.282 -14.641 54.086 1.00 45.05 412 PHE A O 1
ATOM 2510 N N . LEU A 1 340 ? 23.191 -13.385 53.994 1.00 49.87 413 LEU A N 1
ATOM 2511 C CA . LEU A 1 340 ? 23.843 -14.239 52.962 1.00 54.59 413 LEU A CA 1
ATOM 2512 C C . LEU A 1 340 ? 24.036 -15.658 53.531 1.00 56.21 413 LEU A C 1
ATOM 2513 O O . LEU A 1 340 ? 24.044 -16.617 52.747 1.00 59.69 413 LEU A O 1
ATOM 2518 N N . ASP A 1 341 ? 24.149 -15.792 54.854 1.00 59.74 414 ASP A N 1
ATOM 2519 C CA . ASP A 1 341 ? 24.405 -17.087 55.539 1.00 66.98 414 ASP A CA 1
ATOM 2520 C C . ASP A 1 341 ? 23.173 -17.969 55.345 1.00 55.92 414 ASP A C 1
ATOM 2521 O O . ASP A 1 341 ? 23.314 -19.079 54.799 1.00 59.11 414 ASP A O 1
ATOM 2526 N N . PHE A 1 342 ? 22.018 -17.433 55.737 1.00 55.95 415 PHE A N 1
ATOM 2527 C CA . PHE A 1 342 ? 20.681 -18.073 55.702 1.00 56.73 415 PHE A CA 1
ATOM 2528 C C . PHE A 1 342 ? 20.283 -18.465 54.267 1.00 63.47 415 PHE A C 1
ATOM 2529 O O . PHE A 1 342 ? 19.748 -19.587 54.073 1.00 64.94 415 PHE A O 1
ATOM 2537 N N . ILE A 1 343 ? 20.514 -17.578 53.289 1.00 61.17 416 ILE A N 1
ATOM 2538 C CA . ILE A 1 343 ? 20.081 -17.781 51.873 1.00 59.39 416 ILE A CA 1
ATOM 2539 C C . ILE A 1 343 ? 21.022 -18.799 51.208 1.00 58.66 416 ILE A C 1
ATOM 2540 O O . ILE A 1 343 ? 20.536 -19.595 50.409 1.00 52.82 416 ILE A O 1
ATOM 2545 N N . THR A 1 344 ? 22.317 -18.810 51.526 1.00 61.93 417 THR A N 1
ATOM 2546 C CA . THR A 1 344 ? 23.267 -19.805 50.952 1.00 67.91 417 THR A CA 1
ATOM 2547 C C . THR A 1 344 ? 22.831 -21.219 51.389 1.00 63.49 417 THR A C 1
ATOM 2548 O O . THR A 1 344 ? 23.172 -22.180 50.680 1.00 68.19 417 THR A O 1
ATOM 2552 N N . ASN A 1 345 ? 22.083 -21.350 52.487 1.00 66.49 418 ASN A N 1
ATOM 2553 C CA . ASN A 1 345 ? 21.687 -22.666 53.063 1.00 76.22 418 ASN A CA 1
ATOM 2554 C C . ASN A 1 345 ? 20.333 -23.150 52.531 1.00 77.13 418 ASN A C 1
ATOM 2555 O O . ASN A 1 345 ? 19.987 -24.299 52.859 1.00 80.74 418 ASN A O 1
ATOM 2560 N N . ILE A 1 346 ? 19.573 -22.350 51.770 1.00 70.47 419 ILE A N 1
ATOM 2561 C CA . ILE A 1 346 ? 18.244 -22.809 51.252 1.00 70.13 419 ILE A CA 1
ATOM 2562 C C . ILE A 1 346 ? 18.455 -23.772 50.081 1.00 67.04 419 ILE A C 1
ATOM 2563 O O . ILE A 1 346 ? 17.475 -24.453 49.725 1.00 65.50 419 ILE A O 1
ATOM 2568 N N . PHE A 1 347 ? 19.659 -23.812 49.499 1.00 62.02 420 PHE A N 1
ATOM 2569 C CA . PHE A 1 347 ? 19.987 -24.654 48.322 1.00 66.01 420 PHE A CA 1
ATOM 2570 C C . PHE A 1 347 ? 20.468 -26.037 48.781 1.00 70.36 420 PHE A C 1
ATOM 2571 O O . PHE A 1 347 ? 19.974 -27.074 48.301 1.00 77.42 420 PHE A O 1
ATOM 2579 N N . VAL B 1 7 ? 16.956 43.955 23.667 1.00 80.74 38 VAL B N 1
ATOM 2580 C CA . VAL B 1 7 ? 17.172 43.006 22.524 1.00 83.16 38 VAL B CA 1
ATOM 2581 C C . VAL B 1 7 ? 16.510 41.664 22.882 1.00 86.48 38 VAL B C 1
ATOM 2582 O O . VAL B 1 7 ? 16.963 41.001 23.836 1.00 71.81 38 VAL B O 1
ATOM 2584 N N . LYS B 1 8 ? 15.445 41.303 22.154 1.00 89.98 39 LYS B N 1
ATOM 2585 C CA . LYS B 1 8 ? 14.577 40.127 22.429 1.00 84.02 39 LYS B CA 1
ATOM 2586 C C . LYS B 1 8 ? 15.299 38.836 21.996 1.00 78.79 39 LYS B C 1
ATOM 2587 O O . LYS B 1 8 ? 15.689 38.764 20.799 1.00 73.30 39 LYS B O 1
ATOM 2589 N N . VAL B 1 9 ? 15.472 37.895 22.949 1.00 65.48 40 VAL B N 1
ATOM 2590 C CA . VAL B 1 9 ? 15.820 36.446 22.783 1.00 64.99 40 VAL B CA 1
ATOM 2591 C C . VAL B 1 9 ? 15.234 35.944 21.464 1.00 62.41 40 VAL B C 1
ATOM 2592 O O . VAL B 1 9 ? 14.011 36.034 21.287 1.00 61.33 40 VAL B O 1
ATOM 2596 N N . PHE B 1 10 ? 16.079 35.436 20.572 1.00 54.77 41 PHE B N 1
ATOM 2597 C CA . PHE B 1 10 ? 15.647 34.925 19.255 1.00 47.92 41 PHE B CA 1
ATOM 2598 C C . PHE B 1 10 ? 15.374 33.418 19.383 1.00 42.50 41 PHE B C 1
ATOM 2599 O O . PHE B 1 10 ? 16.146 32.681 19.969 1.00 39.04 41 PHE B O 1
ATOM 2607 N N . ARG B 1 11 ? 14.271 32.970 18.794 1.00 44.99 42 ARG B N 1
ATOM 2608 C CA . ARG B 1 11 ? 13.815 31.568 18.845 1.00 40.55 42 ARG B CA 1
ATOM 2609 C C . ARG B 1 11 ? 13.533 31.112 17.420 1.00 38.11 42 ARG B C 1
ATOM 2610 O O . ARG B 1 11 ? 12.949 31.882 16.666 1.00 38.87 42 ARG B O 1
ATOM 2618 N N . ALA B 1 12 ? 13.997 29.920 17.058 1.00 39.37 43 ALA B N 1
ATOM 2619 C CA . ALA B 1 12 ? 13.786 29.300 15.732 1.00 39.71 43 ALA B CA 1
ATOM 2620 C C . ALA B 1 12 ? 12.279 29.086 15.483 1.00 44.67 43 ALA B C 1
ATOM 2621 O O . ALA B 1 12 ? 11.828 29.384 14.371 1.00 45.22 43 ALA B O 1
ATOM 2623 N N . ALA B 1 13 ? 11.551 28.559 16.473 1.00 44.70 44 ALA B N 1
ATOM 2624 C CA . ALA B 1 13 ? 10.080 28.308 16.443 1.00 46.76 44 ALA B CA 1
ATOM 2625 C C . ALA B 1 13 ? 9.368 29.232 17.442 1.00 40.74 44 ALA B C 1
ATOM 2626 O O . ALA B 1 13 ? 9.834 29.409 18.584 1.00 46.80 44 ALA B O 1
ATOM 2628 N N . ASP B 1 14 ? 8.267 29.840 17.023 1.00 40.09 45 ASP B N 1
ATOM 2629 C CA . ASP B 1 14 ? 7.473 30.740 17.893 1.00 38.60 45 ASP B CA 1
ATOM 2630 C C . ASP B 1 14 ? 6.897 29.886 19.030 1.00 37.84 45 ASP B C 1
ATOM 2631 O O . ASP B 1 14 ? 6.244 28.875 18.812 1.00 37.49 45 ASP B O 1
ATOM 2636 N N . PRO B 1 15 ? 7.160 30.203 20.305 1.00 38.30 46 PRO B N 1
ATOM 2637 C CA . PRO B 1 15 ? 6.604 29.407 21.393 1.00 39.12 46 PRO B CA 1
ATOM 2638 C C . PRO B 1 15 ? 5.067 29.480 21.520 1.00 37.15 46 PRO B C 1
ATOM 2639 O O . PRO B 1 15 ? 4.516 28.505 21.919 1.00 35.46 46 PRO B O 1
ATOM 2643 N N . LEU B 1 16 ? 4.434 30.627 21.239 1.00 39.61 47 LEU B N 1
ATOM 2644 C CA . LEU B 1 16 ? 2.950 30.786 21.209 1.00 39.62 47 LEU B CA 1
ATOM 2645 C C . LEU B 1 16 ? 2.331 29.784 20.207 1.00 38.02 47 LEU B C 1
ATOM 2646 O O . LEU B 1 16 ? 1.365 29.074 20.574 1.00 33.31 47 LEU B O 1
ATOM 2651 N N . VAL B 1 17 ? 2.870 29.687 18.996 1.00 30.86 48 VAL B N 1
ATOM 2652 C CA . VAL B 1 17 ? 2.360 28.742 17.971 1.00 33.13 48 VAL B CA 1
ATOM 2653 C C . VAL B 1 17 ? 2.588 27.289 18.422 1.00 31.96 48 VAL B C 1
ATOM 2654 O O . VAL B 1 17 ? 1.645 26.494 18.307 1.00 31.49 48 VAL B O 1
ATOM 2658 N N . GLY B 1 18 ? 3.737 26.953 18.996 1.00 27.49 49 GLY B N 1
ATOM 2659 C CA . GLY B 1 18 ? 3.973 25.589 19.517 1.00 27.62 49 GLY B CA 1
ATOM 2660 C C . GLY B 1 18 ? 2.993 25.161 20.613 1.00 26.95 49 GLY B C 1
ATOM 2661 O O . GLY B 1 18 ? 2.491 24.022 20.543 1.00 24.80 49 GLY B O 1
ATOM 2662 N N . VAL B 1 19 ? 2.709 26.022 21.596 1.00 25.92 50 VAL B N 1
ATOM 2663 C CA . VAL B 1 19 ? 1.706 25.702 22.651 1.00 27.32 50 VAL B CA 1
ATOM 2664 C C . VAL B 1 19 ? 0.298 25.652 22.041 1.00 28.59 50 VAL B C 1
ATOM 2665 O O . VAL B 1 19 ? -0.451 24.722 22.391 1.00 28.00 50 VAL B O 1
ATOM 2669 N N . PHE B 1 20 ? -0.040 26.578 21.135 1.00 27.02 51 PHE B N 1
ATOM 2670 C CA . PHE B 1 20 ? -1.330 26.554 20.417 1.00 27.83 51 PHE B CA 1
ATOM 2671 C C . PHE B 1 20 ? -1.506 25.188 19.753 1.00 26.74 51 PHE B C 1
ATOM 2672 O O . PHE B 1 20 ? -2.551 24.570 20.023 1.00 28.75 51 PHE B O 1
ATOM 2680 N N . LEU B 1 21 ? -0.563 24.750 18.908 1.00 25.13 52 LEU B N 1
ATOM 2681 C CA . LEU B 1 21 ? -0.645 23.467 18.176 1.00 25.27 52 LEU B CA 1
ATOM 2682 C C . LEU B 1 21 ? -0.715 22.290 19.163 1.00 28.55 52 LEU B C 1
ATOM 2683 O O . LEU B 1 21 ? -1.527 21.352 18.934 1.00 27.35 52 LEU B O 1
ATOM 2688 N N . TRP B 1 22 ? 0.066 22.348 20.241 1.00 30.94 53 TRP B N 1
ATOM 2689 C CA . TRP B 1 22 ? 0.094 21.315 21.305 1.00 32.34 53 TRP B CA 1
ATOM 2690 C C . TRP B 1 22 ? -1.296 21.231 21.948 1.00 28.82 53 TRP B C 1
ATOM 2691 O O . TRP B 1 22 ? -1.855 20.099 22.020 1.00 30.68 53 TRP B O 1
ATOM 2702 N N . GLY B 1 23 ? -1.863 22.389 22.315 1.00 26.52 54 GLY B N 1
ATOM 2703 C CA . GLY B 1 23 ? -3.204 22.512 22.936 1.00 28.36 54 GLY B CA 1
ATOM 2704 C C . GLY B 1 23 ? -4.327 21.997 22.026 1.00 24.53 54 GLY B C 1
ATOM 2705 O O . GLY B 1 23 ? -5.164 21.212 22.468 1.00 26.18 54 GLY B O 1
ATOM 2706 N N . VAL B 1 24 ? -4.315 22.363 20.766 1.00 25.44 55 VAL B N 1
ATOM 2707 C CA . VAL B 1 24 ? -5.341 21.867 19.802 1.00 29.03 55 VAL B CA 1
ATOM 2708 C C . VAL B 1 24 ? -5.310 20.341 19.795 1.00 28.45 55 VAL B C 1
ATOM 2709 O O . VAL B 1 24 ? -6.394 19.738 19.897 1.00 26.92 55 VAL B O 1
ATOM 2713 N N . ALA B 1 25 ? -4.142 19.724 19.646 1.00 27.66 56 ALA B N 1
ATOM 2714 C CA . ALA B 1 25 ? -4.018 18.254 19.568 1.00 30.21 56 ALA B CA 1
ATOM 2715 C C . ALA B 1 25 ? -4.571 17.639 20.874 1.00 32.62 56 ALA B C 1
ATOM 2716 O O . ALA B 1 25 ? -5.353 16.703 20.813 1.00 30.71 56 ALA B O 1
ATOM 2718 N N . HIS B 1 26 ? -4.163 18.161 22.019 1.00 32.96 57 HIS B N 1
ATOM 2719 C CA . HIS B 1 26 ? -4.562 17.622 23.330 1.00 35.62 57 HIS B CA 1
ATOM 2720 C C . HIS B 1 26 ? -6.089 17.726 23.445 1.00 35.39 57 HIS B C 1
ATOM 2721 O O . HIS B 1 26 ? -6.708 16.772 23.874 1.00 34.38 57 HIS B O 1
ATOM 2728 N N . SER B 1 27 ? -6.664 18.871 23.063 1.00 37.22 58 SER B N 1
ATOM 2729 C CA . SER B 1 27 ? -8.096 19.202 23.282 1.00 37.35 58 SER B CA 1
ATOM 2730 C C . SER B 1 27 ? -8.954 18.316 22.367 1.00 35.13 58 SER B C 1
ATOM 2731 O O . SER B 1 27 ? -9.933 17.702 22.864 1.00 30.93 58 SER B O 1
ATOM 2734 N N . ILE B 1 28 ? -8.548 18.144 21.114 1.00 28.21 59 ILE B N 1
ATOM 2735 C CA . ILE B 1 28 ? -9.293 17.252 20.186 1.00 32.18 59 ILE B CA 1
ATOM 2736 C C . ILE B 1 28 ? -9.201 15.813 20.699 1.00 33.89 59 ILE B C 1
ATOM 2737 O O . ILE B 1 28 ? -10.196 15.092 20.584 1.00 34.24 59 ILE B O 1
ATOM 2742 N N . ASN B 1 29 ? -8.039 15.390 21.197 1.00 41.39 60 ASN B N 1
ATOM 2743 C CA . ASN B 1 29 ? -7.835 14.018 21.741 1.00 38.30 60 ASN B CA 1
ATOM 2744 C C . ASN B 1 29 ? -8.788 13.782 22.935 1.00 31.86 60 ASN B C 1
ATOM 2745 O O . ASN B 1 29 ? -9.478 12.803 22.926 1.00 35.94 60 ASN B O 1
ATOM 2750 N N . GLU B 1 30 ? -8.864 14.690 23.903 1.00 29.80 61 GLU B N 1
ATOM 2751 C CA . GLU B 1 30 ? -9.810 14.572 25.044 1.00 36.45 61 GLU B CA 1
ATOM 2752 C C . GLU B 1 30 ? -11.279 14.508 24.566 1.00 38.80 61 GLU B C 1
ATOM 2753 O O . GLU B 1 30 ? -12.055 13.673 25.131 1.00 38.60 61 GLU B O 1
ATOM 2759 N N . LEU B 1 31 ? -11.662 15.326 23.565 1.00 38.15 62 LEU B N 1
ATOM 2760 C CA . LEU B 1 31 ? -13.036 15.395 22.994 1.00 36.83 62 LEU B CA 1
ATOM 2761 C C . LEU B 1 31 ? -13.411 14.075 22.339 1.00 36.89 62 LEU B C 1
ATOM 2762 O O . LEU B 1 31 ? -14.564 13.687 22.446 1.00 35.87 62 LEU B O 1
ATOM 2767 N N . SER B 1 32 ? -12.485 13.414 21.670 1.00 39.54 63 SER B N 1
ATOM 2768 C CA . SER B 1 32 ? -12.755 12.088 21.071 1.00 44.37 63 SER B CA 1
ATOM 2769 C C . SER B 1 32 ? -13.228 11.074 22.136 1.00 47.48 63 SER B C 1
ATOM 2770 O O . SER B 1 32 ? -13.739 10.032 21.729 1.00 51.50 63 SER B O 1
ATOM 2773 N N . GLN B 1 33 ? -13.020 11.324 23.437 1.00 47.85 64 GLN B N 1
ATOM 2774 C CA . GLN B 1 33 ? -13.412 10.389 24.534 1.00 50.83 64 GLN B CA 1
ATOM 2775 C C . GLN B 1 33 ? -14.790 10.750 25.095 1.00 52.42 64 GLN B C 1
ATOM 2776 O O . GLN B 1 33 ? -15.337 9.926 25.826 1.00 53.64 64 GLN B O 1
ATOM 2782 N N . VAL B 1 34 ? -15.287 11.956 24.816 1.00 51.70 65 VAL B N 1
ATOM 2783 C CA . VAL B 1 34 ? -16.553 12.534 25.364 1.00 50.87 65 VAL B CA 1
ATOM 2784 C C . VAL B 1 34 ? -17.623 12.411 24.284 1.00 58.55 65 VAL B C 1
ATOM 2785 O O . VAL B 1 34 ? -17.431 12.863 23.154 1.00 52.72 65 VAL B O 1
ATOM 2789 N N . PRO B 1 35 ? -18.753 11.721 24.560 1.00 56.14 66 PRO B N 1
ATOM 2790 C CA . PRO B 1 35 ? -19.786 11.543 23.537 1.00 54.14 66 PRO B CA 1
ATOM 2791 C C . PRO B 1 35 ? -20.340 12.881 23.027 1.00 50.10 66 PRO B C 1
ATOM 2792 O O . PRO B 1 35 ? -20.527 13.832 23.799 1.00 46.83 66 PRO B O 1
ATOM 2796 N N . PRO B 1 36 ? -20.500 13.041 21.692 1.00 50.66 67 PRO B N 1
ATOM 2797 C CA . PRO B 1 36 ? -21.066 14.270 21.150 1.00 56.38 67 PRO B CA 1
ATOM 2798 C C . PRO B 1 36 ? -22.538 14.326 21.524 1.00 60.26 67 PRO B C 1
ATOM 2799 O O . PRO B 1 36 ? -23.312 13.503 21.036 1.00 61.50 67 PRO B O 1
ATOM 2803 N N . PRO B 1 37 ? -22.985 15.261 22.396 1.00 55.23 68 PRO B N 1
ATOM 2804 C CA . PRO B 1 37 ? -24.421 15.427 22.619 1.00 58.86 68 PRO B CA 1
ATOM 2805 C C . PRO B 1 37 ? -25.084 15.800 21.273 1.00 65.18 68 PRO B C 1
ATOM 2806 O O . PRO B 1 37 ? -24.438 16.462 20.449 1.00 59.83 68 PRO B O 1
ATOM 2810 N N . VAL B 1 38 ? -26.320 15.346 21.024 1.00 65.12 69 VAL B N 1
ATOM 2811 C CA . VAL B 1 38 ? -27.111 15.800 19.832 1.00 61.27 69 VAL B CA 1
ATOM 2812 C C . VAL B 1 38 ? -27.792 17.146 20.169 1.00 56.06 69 VAL B C 1
ATOM 2813 O O . VAL B 1 38 ? -27.887 17.950 19.233 1.00 54.36 69 VAL B O 1
ATOM 2817 N N . MET B 1 39 ? -28.184 17.406 21.437 1.00 57.00 70 MET B N 1
ATOM 2818 C CA . MET B 1 39 ? -28.650 18.730 21.946 1.00 60.31 70 MET B CA 1
ATOM 2819 C C . MET B 1 39 ? -27.613 19.331 22.896 1.00 64.27 70 MET B C 1
ATOM 2820 O O . MET B 1 39 ? -27.197 18.580 23.790 1.00 73.12 70 MET B O 1
ATOM 2825 N N . LEU B 1 40 ? -27.299 20.640 22.738 1.00 61.60 71 LEU B N 1
ATOM 2826 C CA . LEU B 1 40 ? -26.489 21.496 23.665 1.00 52.90 71 LEU B CA 1
ATOM 2827 C C . LEU B 1 40 ? -27.362 22.020 24.803 1.00 52.95 71 LEU B C 1
ATOM 2828 O O . LEU B 1 40 ? -28.561 22.080 24.613 1.00 67.84 71 LEU B O 1
ATOM 2833 N N . LEU B 1 41 ? -26.746 22.519 25.880 1.00 57.60 72 LEU B N 1
ATOM 2834 C CA . LEU B 1 41 ? -27.421 23.072 27.081 1.00 52.35 72 LEU B CA 1
ATOM 2835 C C . LEU B 1 41 ? -26.797 24.413 27.423 1.00 50.95 72 LEU B C 1
ATOM 2836 O O . LEU B 1 41 ? -25.710 24.708 26.958 1.00 55.23 72 LEU B O 1
ATOM 2841 N N . PRO B 1 42 ? -27.455 25.251 28.260 1.00 54.40 73 PRO B N 1
ATOM 2842 C CA . PRO B 1 42 ? -26.929 26.561 28.666 1.00 47.90 73 PRO B CA 1
ATOM 2843 C C . PRO B 1 42 ? -25.561 26.593 29.343 1.00 47.75 73 PRO B C 1
ATOM 2844 O O . PRO B 1 42 ? -24.904 27.629 29.269 1.00 48.96 73 PRO B O 1
ATOM 2848 N N . ASP B 1 43 ? -25.233 25.507 30.053 1.00 52.63 74 ASP B N 1
ATOM 2849 C CA . ASP B 1 43 ? -23.953 25.316 30.789 1.00 48.88 74 ASP B CA 1
ATOM 2850 C C . ASP B 1 43 ? -22.799 25.163 29.774 1.00 40.03 74 ASP B C 1
ATOM 2851 O O . ASP B 1 43 ? -21.708 25.672 30.027 1.00 41.23 74 ASP B O 1
ATOM 2856 N N . ASP B 1 44 ? -23.077 24.524 28.647 1.00 38.18 75 ASP B N 1
ATOM 2857 C CA . ASP B 1 44 ? -22.132 24.329 27.530 1.00 38.69 75 ASP B CA 1
ATOM 2858 C C . ASP B 1 44 ? -21.592 25.682 27.094 1.00 37.65 75 ASP B C 1
ATOM 2859 O O . ASP B 1 44 ? -20.430 25.728 26.630 1.00 37.17 75 ASP B O 1
ATOM 2864 N N . PHE B 1 45 ? -22.388 26.736 27.266 1.00 36.17 76 PHE B N 1
ATOM 2865 C CA . PHE B 1 45 ? -22.025 28.111 26.846 1.00 38.60 76 PHE B CA 1
ATOM 2866 C C . PHE B 1 45 ? -21.166 28.760 27.928 1.00 38.99 76 PHE B C 1
ATOM 2867 O O . PHE B 1 45 ? -20.582 29.823 27.662 1.00 45.44 76 PHE B O 1
ATOM 2875 N N . LYS B 1 46 ? -21.033 28.142 29.103 1.00 40.16 77 LYS B N 1
ATOM 2876 C CA . LYS B 1 46 ? -20.202 28.724 30.195 1.00 46.52 77 LYS B CA 1
ATOM 2877 C C . LYS B 1 46 ? -18.976 27.837 30.487 1.00 42.18 77 LYS B C 1
ATOM 2878 O O . LYS B 1 46 ? -18.135 28.244 31.320 1.00 35.99 77 LYS B O 1
ATOM 2884 N N . ALA B 1 47 ? -18.851 26.712 29.778 1.00 37.63 78 ALA B N 1
ATOM 2885 C CA . ALA B 1 47 ? -17.878 25.637 30.041 1.00 35.59 78 ALA B CA 1
ATOM 2886 C C . ALA B 1 47 ? -16.479 26.090 29.606 1.00 39.66 78 ALA B C 1
ATOM 2887 O O . ALA B 1 47 ? -16.356 27.062 28.800 1.00 37.78 78 ALA B O 1
ATOM 2889 N N . SER B 1 48 ? -15.449 25.469 30.182 1.00 35.71 79 SER B N 1
ATOM 2890 C CA . SER B 1 48 ? -14.061 25.591 29.689 1.00 35.18 79 SER B CA 1
ATOM 2891 C C . SER B 1 48 ? -13.237 24.397 30.157 1.00 39.32 79 SER B C 1
ATOM 2892 O O . SER B 1 48 ? -13.624 23.676 31.134 1.00 37.35 79 SER B O 1
ATOM 2895 N N . SER B 1 49 ? -12.143 24.192 29.442 1.00 37.06 80 SER B N 1
ATOM 2896 C CA . SER B 1 49 ? -11.125 23.161 29.713 1.00 36.92 80 SER B CA 1
ATOM 2897 C C . SER B 1 49 ? -9.804 23.883 29.870 1.00 37.72 80 SER B C 1
ATOM 2898 O O . SER B 1 49 ? -9.441 24.607 28.944 1.00 41.03 80 SER B O 1
ATOM 2901 N N . LYS B 1 50 ? -9.134 23.685 30.999 1.00 41.76 81 LYS B N 1
ATOM 2902 C CA . LYS B 1 50 ? -7.803 24.251 31.297 1.00 41.60 81 LYS B CA 1
ATOM 2903 C C . LYS B 1 50 ? -6.804 23.114 31.550 1.00 39.51 81 LYS B C 1
ATOM 2904 O O . LYS B 1 50 ? -7.172 22.110 32.189 1.00 37.89 81 LYS B O 1
ATOM 2910 N N . ILE B 1 51 ? -5.579 23.309 31.063 1.00 37.72 82 ILE B N 1
ATOM 2911 C CA . ILE B 1 51 ? -4.386 22.488 31.391 1.00 40.69 82 ILE B CA 1
ATOM 2912 C C . ILE B 1 51 ? -3.193 23.422 31.646 1.00 39.23 82 ILE B C 1
ATOM 2913 O O . ILE B 1 51 ? -3.006 24.404 30.888 1.00 40.25 82 ILE B O 1
ATOM 2918 N N . LYS B 1 52 ? -2.483 23.181 32.749 1.00 36.48 83 LYS B N 1
ATOM 2919 C CA . LYS B 1 52 ? -1.263 23.919 33.147 1.00 39.27 83 LYS B CA 1
ATOM 2920 C C . LYS B 1 52 ? -0.099 22.911 33.189 1.00 36.85 83 LYS B C 1
ATOM 2921 O O . LYS B 1 52 ? -0.240 21.859 33.842 1.00 38.70 83 LYS B O 1
ATOM 2927 N N . VAL B 1 53 ? 0.965 23.167 32.435 1.00 31.55 84 VAL B N 1
ATOM 2928 C CA . VAL B 1 53 ? 2.140 22.255 32.371 1.00 34.62 84 VAL B CA 1
ATOM 2929 C C . VAL B 1 53 ? 3.283 22.977 33.078 1.00 33.03 84 VAL B C 1
ATOM 2930 O O . VAL B 1 53 ? 3.381 24.219 32.949 1.00 33.14 84 VAL B O 1
ATOM 2934 N N . ASN B 1 54 ? 4.049 22.246 33.867 1.00 35.73 85 ASN B N 1
ATOM 2935 C CA . ASN B 1 54 ? 5.150 22.811 34.693 1.00 42.54 85 ASN B CA 1
ATOM 2936 C C . ASN B 1 54 ? 6.251 21.750 34.757 1.00 39.46 85 ASN B C 1
ATOM 2937 O O . ASN B 1 54 ? 6.036 20.760 35.429 1.00 41.96 85 ASN B O 1
ATOM 2942 N N . ASN B 1 55 ? 7.299 21.899 33.953 1.00 37.22 86 ASN B N 1
ATOM 2943 C CA . ASN B 1 55 ? 8.431 20.951 33.852 1.00 40.74 86 ASN B CA 1
ATOM 2944 C C . ASN B 1 55 ? 9.658 21.608 34.504 1.00 46.95 86 ASN B C 1
ATOM 2945 O O . ASN B 1 55 ? 10.034 22.737 34.114 1.00 49.43 86 ASN B O 1
ATOM 2950 N N . HIS B 1 56 ? 10.207 20.946 35.521 1.00 44.90 87 HIS B N 1
ATOM 2951 C CA . HIS B 1 56 ? 11.441 21.343 36.243 1.00 39.38 87 HIS B CA 1
ATOM 2952 C C . HIS B 1 56 ? 12.590 20.498 35.698 1.00 37.38 87 HIS B C 1
ATOM 2953 O O . HIS B 1 56 ? 12.497 19.239 35.781 1.00 35.72 87 HIS B O 1
ATOM 2960 N N . LEU B 1 57 ? 13.600 21.147 35.101 1.00 36.91 88 LEU B N 1
ATOM 2961 C CA . LEU B 1 57 ? 14.869 20.510 34.635 1.00 35.40 88 LEU B CA 1
ATOM 2962 C C . LEU B 1 57 ? 14.526 19.404 33.642 1.00 35.93 88 LEU B C 1
ATOM 2963 O O . LEU B 1 57 ? 15.123 18.301 33.691 1.00 42.34 88 LEU B O 1
ATOM 2968 N N . PHE B 1 58 ? 13.548 19.658 32.786 1.00 41.33 89 PHE B N 1
ATOM 2969 C CA . PHE B 1 58 ? 13.042 18.705 31.762 1.00 40.96 89 PHE B CA 1
ATOM 2970 C C . PHE B 1 58 ? 12.706 19.561 30.548 1.00 42.82 89 PHE B C 1
ATOM 2971 O O . PHE B 1 58 ? 11.688 20.214 30.543 1.00 45.45 89 PHE B O 1
ATOM 2979 N N . HIS B 1 59 ? 13.651 19.665 29.627 1.00 49.27 90 HIS B N 1
ATOM 2980 C CA . HIS B 1 59 ? 13.621 20.649 28.519 1.00 53.21 90 HIS B CA 1
ATOM 2981 C C . HIS B 1 59 ? 13.219 19.906 27.252 1.00 53.53 90 HIS B C 1
ATOM 2982 O O . HIS B 1 59 ? 13.670 18.745 27.062 1.00 55.84 90 HIS B O 1
ATOM 2989 N N . ARG B 1 60 ? 12.329 20.523 26.482 1.00 55.01 91 ARG B N 1
ATOM 2990 C CA . ARG B 1 60 ? 11.898 20.055 25.139 1.00 58.74 91 ARG B CA 1
ATOM 2991 C C . ARG B 1 60 ? 12.313 21.130 24.124 1.00 51.41 91 ARG B C 1
ATOM 2992 O O . ARG B 1 60 ? 12.427 22.305 24.493 1.00 49.67 91 ARG B O 1
ATOM 3000 N N . GLU B 1 61 ? 12.573 20.736 22.892 1.00 54.52 92 GLU B N 1
ATOM 3001 C CA . GLU B 1 61 ? 12.808 21.691 21.790 1.00 63.44 92 GLU B CA 1
ATOM 3002 C C . GLU B 1 61 ? 11.422 22.075 21.271 1.00 64.35 92 GLU B C 1
ATOM 3003 O O . GLU B 1 61 ? 10.595 21.162 21.036 1.00 74.09 92 GLU B O 1
ATOM 3009 N N . ASN B 1 62 ? 11.160 23.369 21.125 1.00 64.97 93 ASN B N 1
ATOM 3010 C CA . ASN B 1 62 ? 9.911 23.874 20.483 1.00 68.59 93 ASN B CA 1
ATOM 3011 C C . ASN B 1 62 ? 8.715 23.586 21.404 1.00 55.70 93 ASN B C 1
ATOM 3012 O O . ASN B 1 62 ? 7.646 23.214 20.912 1.00 68.60 93 ASN B O 1
ATOM 3017 N N . LEU B 1 63 ? 8.932 23.679 22.713 1.00 52.63 94 LEU B N 1
ATOM 3018 C CA . LEU B 1 63 ? 7.889 23.864 23.758 1.00 48.50 94 LEU B CA 1
ATOM 3019 C C . LEU B 1 63 ? 8.580 24.475 24.968 1.00 42.87 94 LEU B C 1
ATOM 3020 O O . LEU B 1 63 ? 9.622 23.989 25.371 1.00 41.31 94 LEU B O 1
ATOM 3025 N N . PRO B 1 64 ? 8.014 25.505 25.629 1.00 41.60 95 PRO B N 1
ATOM 3026 C CA . PRO B 1 64 ? 8.551 25.965 26.902 1.00 39.60 95 PRO B CA 1
ATOM 3027 C C . PRO B 1 64 ? 8.242 24.924 27.978 1.00 39.47 95 PRO B C 1
ATOM 3028 O O . PRO B 1 64 ? 7.483 24.014 27.715 1.00 41.40 95 PRO B O 1
ATOM 3032 N N . SER B 1 65 ? 8.832 25.088 29.152 1.00 39.34 96 SER B N 1
ATOM 3033 C CA . SER B 1 65 ? 8.701 24.120 30.267 1.00 49.35 96 SER B CA 1
ATOM 3034 C C . SER B 1 65 ? 7.488 24.488 31.132 1.00 44.72 96 SER B C 1
ATOM 3035 O O . SER B 1 65 ? 7.064 23.665 31.931 1.00 47.74 96 SER B O 1
ATOM 3038 N N . HIS B 1 66 ? 6.983 25.706 30.974 1.00 43.07 97 HIS B N 1
ATOM 3039 C CA . HIS B 1 66 ? 5.894 26.321 31.769 1.00 44.00 97 HIS B CA 1
ATOM 3040 C C . HIS B 1 66 ? 4.911 26.979 30.804 1.00 41.30 97 HIS B C 1
ATOM 3041 O O . HIS B 1 66 ? 5.339 27.848 30.029 1.00 35.30 97 HIS B O 1
ATOM 3048 N N . PHE B 1 67 ? 3.668 26.539 30.794 1.00 33.65 98 PHE B N 1
ATOM 3049 C CA . PHE B 1 67 ? 2.643 27.128 29.896 1.00 35.02 98 PHE B CA 1
ATOM 3050 C C . PHE B 1 67 ? 1.252 26.672 30.316 1.00 31.28 98 PHE B C 1
ATOM 3051 O O . PHE B 1 67 ? 1.082 25.691 31.107 1.00 27.69 98 PHE B O 1
ATOM 3059 N N . LYS B 1 68 ? 0.271 27.370 29.768 1.00 33.60 99 LYS B N 1
ATOM 3060 C CA . LYS B 1 68 ? -1.154 27.015 29.953 1.00 37.44 99 LYS B CA 1
ATOM 3061 C C . LYS B 1 68 ? -1.900 27.101 28.612 1.00 34.94 99 LYS B C 1
ATOM 3062 O O . LYS B 1 68 ? -1.540 27.911 27.747 1.00 33.02 99 LYS B O 1
ATOM 3068 N N . PHE B 1 69 ? -2.942 26.293 28.499 1.00 33.03 100 PHE B N 1
ATOM 3069 C CA . PHE B 1 69 ? -3.869 26.240 27.363 1.00 31.62 100 PHE B CA 1
ATOM 3070 C C . PHE B 1 69 ? -5.265 26.151 27.946 1.00 33.19 100 PHE B C 1
ATOM 3071 O O . PHE B 1 69 ? -5.507 25.230 28.746 1.00 31.55 100 PHE B O 1
ATOM 3079 N N . LYS B 1 70 ? -6.141 27.077 27.550 1.00 32.34 101 LYS B N 1
ATOM 3080 C CA . LYS B 1 70 ? -7.588 27.025 27.870 1.00 28.23 101 LYS B CA 1
ATOM 3081 C C . LYS B 1 70 ? -8.380 26.929 26.573 1.00 26.98 101 LYS B C 1
ATOM 3082 O O . LYS B 1 70 ? -8.120 27.724 25.671 1.00 30.63 101 LYS B O 1
ATOM 3088 N N . GLU B 1 71 ? -9.342 26.016 26.517 1.00 26.85 102 GLU B N 1
ATOM 3089 C CA . GLU B 1 71 ? -10.360 25.944 25.456 1.00 25.21 102 GLU B CA 1
ATOM 3090 C C . GLU B 1 71 ? -11.725 26.430 26.007 1.00 28.24 102 GLU B C 1
ATOM 3091 O O . GLU B 1 71 ? -12.190 25.914 27.029 1.00 29.56 102 GLU B O 1
ATOM 3097 N N . TYR B 1 72 ? -12.339 27.413 25.366 1.00 25.36 103 TYR B N 1
ATOM 3098 C CA . TYR B 1 72 ? -13.666 27.964 25.745 1.00 27.05 103 TYR B CA 1
ATOM 3099 C C . TYR B 1 72 ? -14.743 27.094 25.107 1.00 28.01 103 TYR B C 1
ATOM 3100 O O . TYR B 1 72 ? -14.617 26.711 23.895 1.00 27.49 103 TYR B O 1
ATOM 3109 N N . CYS B 1 73 ? -15.731 26.695 25.897 1.00 27.46 104 CYS B N 1
ATOM 3110 C CA . CYS B 1 73 ? -17.013 26.153 25.380 1.00 28.46 104 CYS B CA 1
ATOM 3111 C C . CYS B 1 73 ? -16.745 25.014 24.405 1.00 28.86 104 CYS B C 1
ATOM 3112 O O . CYS B 1 73 ? -17.209 25.056 23.259 1.00 26.32 104 CYS B O 1
ATOM 3115 N N . PRO B 1 74 ? -15.997 23.967 24.829 1.00 29.50 105 PRO B N 1
ATOM 3116 C CA . PRO B 1 74 ? -15.579 22.920 23.913 1.00 26.97 105 PRO B CA 1
ATOM 3117 C C . PRO B 1 74 ? -16.712 22.162 23.226 1.00 27.89 105 PRO B C 1
ATOM 3118 O O . PRO B 1 74 ? -16.489 21.717 22.096 1.00 26.78 105 PRO B O 1
ATOM 3122 N N . GLN B 1 75 ? -17.884 22.012 23.863 1.00 27.06 106 GLN B N 1
ATOM 3123 C CA . GLN B 1 75 ? -18.980 21.240 23.228 1.00 28.87 106 GLN B CA 1
ATOM 3124 C C . GLN B 1 75 ? -19.660 22.099 22.154 1.00 27.15 106 GLN B C 1
ATOM 3125 O O . GLN B 1 75 ? -20.111 21.522 21.122 1.00 28.09 106 GLN B O 1
ATOM 3131 N N . VAL B 1 76 ? -19.743 23.413 22.376 1.00 23.88 107 VAL B N 1
ATOM 3132 C CA . VAL B 1 76 ? -20.399 24.370 21.439 1.00 23.50 107 VAL B CA 1
ATOM 3133 C C . VAL B 1 76 ? -19.616 24.376 20.126 1.00 22.69 107 VAL B C 1
ATOM 3134 O O . VAL B 1 76 ? -20.248 24.172 19.022 1.00 23.42 107 VAL B O 1
ATOM 3138 N N . PHE B 1 77 ? -18.296 24.615 20.205 1.00 26.35 108 PHE B N 1
ATOM 3139 C CA . PHE B 1 77 ? -17.436 24.776 18.993 1.00 22.91 108 PHE B CA 1
ATOM 3140 C C . PHE B 1 77 ? -17.354 23.457 18.249 1.00 22.23 108 PHE B C 1
ATOM 3141 O O . PHE B 1 77 ? -17.446 23.418 17.041 1.00 22.77 108 PHE B O 1
ATOM 3149 N N . ARG B 1 78 ? -17.361 22.367 18.978 1.00 23.56 109 ARG B N 1
ATOM 3150 C CA . ARG B 1 78 ? -17.425 21.046 18.322 1.00 28.13 109 ARG B CA 1
ATOM 3151 C C . ARG B 1 78 ? -18.720 20.918 17.537 1.00 26.53 109 ARG B C 1
ATOM 3152 O O . ARG B 1 78 ? -18.673 20.379 16.366 1.00 23.18 109 ARG B O 1
ATOM 3160 N N . ASN B 1 79 ? -19.838 21.361 18.150 1.00 29.15 110 ASN B N 1
ATOM 3161 C CA . ASN B 1 79 ? -21.178 21.301 17.509 1.00 27.42 110 ASN B CA 1
ATOM 3162 C C . ASN B 1 79 ? -21.220 22.235 16.268 1.00 25.55 110 ASN B C 1
ATOM 3163 O O . ASN B 1 79 ? -21.769 21.852 15.196 1.00 25.70 110 ASN B O 1
ATOM 3168 N N . LEU B 1 80 ? -20.572 23.384 16.348 1.00 24.92 111 LEU B N 1
ATOM 3169 C CA . LEU B 1 80 ? -20.477 24.342 15.202 1.00 24.00 111 LEU B CA 1
ATOM 3170 C C . LEU B 1 80 ? -19.633 23.752 14.089 1.00 24.49 111 LEU B C 1
ATOM 3171 O O . LEU B 1 80 ? -20.024 23.886 12.916 1.00 23.40 111 LEU B O 1
ATOM 3176 N N . ARG B 1 81 ? -18.545 23.073 14.459 1.00 23.88 112 ARG B N 1
ATOM 3177 C CA . ARG B 1 81 ? -17.648 22.449 13.479 1.00 24.97 112 ARG B CA 1
ATOM 3178 C C . ARG B 1 81 ? -18.501 21.461 12.673 1.00 25.23 112 ARG B C 1
ATOM 3179 O O . ARG B 1 81 ? -18.431 21.460 11.426 1.00 25.54 112 ARG B O 1
ATOM 3187 N N . ASP B 1 82 ? -19.265 20.641 13.371 1.00 24.89 113 ASP B N 1
ATOM 3188 C CA . ASP B 1 82 ? -20.170 19.648 12.749 1.00 27.23 113 ASP B CA 1
ATOM 3189 C C . ASP B 1 82 ? -21.180 20.323 11.798 1.00 26.55 113 ASP B C 1
ATOM 3190 O O . ASP B 1 82 ? -21.297 19.917 10.646 1.00 26.73 113 ASP B O 1
ATOM 3195 N N . ARG B 1 83 ? -21.870 21.354 12.273 1.00 25.11 114 ARG B N 1
ATOM 3196 C CA . ARG B 1 83 ? -22.844 22.136 11.486 1.00 26.63 114 ARG B CA 1
ATOM 3197 C C . ARG B 1 83 ? -22.205 22.842 10.289 1.00 26.47 114 ARG B C 1
ATOM 3198 O O . ARG B 1 83 ? -22.932 23.023 9.324 1.00 28.30 114 ARG B O 1
ATOM 3206 N N . PHE B 1 84 ? -20.907 23.147 10.293 1.00 23.15 115 PHE B N 1
ATOM 3207 C CA . PHE B 1 84 ? -20.212 23.795 9.147 1.00 24.84 115 PHE B CA 1
ATOM 3208 C C . PHE B 1 84 ? -19.605 22.720 8.240 1.00 29.00 115 PHE B C 1
ATOM 3209 O O . PHE B 1 84 ? -19.041 23.093 7.180 1.00 28.48 115 PHE B O 1
ATOM 3217 N N . GLY B 1 85 ? -19.806 21.436 8.553 1.00 26.42 116 GLY B N 1
ATOM 3218 C CA . GLY B 1 85 ? -19.308 20.343 7.692 1.00 25.87 116 GLY B CA 1
ATOM 3219 C C . GLY B 1 85 ? -17.829 20.063 7.905 1.00 25.08 116 GLY B C 1
ATOM 3220 O O . GLY B 1 85 ? -17.178 19.581 6.972 1.00 25.77 116 GLY B O 1
ATOM 3221 N N . ILE B 1 86 ? -17.311 20.243 9.112 1.00 26.27 117 ILE B N 1
ATOM 3222 C CA . ILE B 1 86 ? -15.881 19.962 9.406 1.00 29.22 117 ILE B CA 1
ATOM 3223 C C . ILE B 1 86 ? -15.797 18.893 10.488 1.00 29.08 117 ILE B C 1
ATOM 3224 O O . ILE B 1 86 ? -16.063 19.218 11.630 1.00 32.39 117 ILE B O 1
ATOM 3229 N N . ASP B 1 87 ? -15.248 17.732 10.130 1.00 35.65 118 ASP B N 1
ATOM 3230 C CA . ASP B 1 87 ? -14.863 16.620 11.043 1.00 31.85 118 ASP B CA 1
ATOM 3231 C C . ASP B 1 87 ? -13.757 17.072 11.995 1.00 31.69 118 ASP B C 1
ATOM 3232 O O . ASP B 1 87 ? -12.784 17.732 11.522 1.00 31.88 118 ASP B O 1
ATOM 3237 N N . ASP B 1 88 ? -13.840 16.713 13.276 1.00 28.18 119 ASP B N 1
ATOM 3238 C CA . ASP B 1 88 ? -12.796 17.097 14.272 1.00 33.93 119 ASP B CA 1
ATOM 3239 C C . ASP B 1 88 ? -11.374 16.609 13.893 1.00 33.74 119 ASP B C 1
ATOM 3240 O O . ASP B 1 88 ? -10.409 17.362 14.187 1.00 28.77 119 ASP B O 1
ATOM 3245 N N . GLN B 1 89 ? -11.211 15.423 13.284 1.00 34.97 120 GLN B N 1
ATOM 3246 C CA . GLN B 1 89 ? -9.880 14.884 12.854 1.00 35.12 120 GLN B CA 1
ATOM 3247 C C . GLN B 1 89 ? -9.332 15.683 11.655 1.00 32.06 120 GLN B C 1
ATOM 3248 O O . GLN B 1 89 ? -8.126 15.861 11.593 1.00 31.32 120 GLN B O 1
ATOM 3254 N N . ASP B 1 90 ? -10.177 16.132 10.730 1.00 29.20 121 ASP B N 1
ATOM 3255 C CA . ASP B 1 90 ? -9.783 17.034 9.615 1.00 29.00 121 ASP B CA 1
ATOM 3256 C C . ASP B 1 90 ? -9.324 18.414 10.149 1.00 28.89 121 ASP B C 1
ATOM 3257 O O . ASP B 1 90 ? -8.305 18.968 9.655 1.00 24.64 121 ASP B O 1
ATOM 3262 N N . TYR B 1 91 ? -10.026 18.930 11.158 1.00 25.37 122 TYR B N 1
ATOM 3263 C CA . TYR B 1 91 ? -9.719 20.205 11.850 1.00 25.26 122 TYR B CA 1
ATOM 3264 C C . TYR B 1 91 ? -8.315 20.113 12.427 1.00 23.61 122 TYR B C 1
ATOM 3265 O O . TYR B 1 91 ? -7.494 20.984 12.108 1.00 23.02 122 TYR B O 1
ATOM 3274 N N . LEU B 1 92 ? -8.084 19.080 13.253 1.00 25.51 123 LEU B N 1
ATOM 3275 C CA . LEU B 1 92 ? -6.768 18.765 13.894 1.00 24.03 123 LEU B CA 1
ATOM 3276 C C . LEU B 1 92 ? -5.661 18.697 12.836 1.00 21.75 123 LEU B C 1
ATOM 3277 O O . LEU B 1 92 ? -4.606 19.301 13.030 1.00 21.75 123 LEU B O 1
ATOM 3282 N N . VAL B 1 93 ? -5.884 17.990 11.739 1.00 24.08 124 VAL B N 1
ATOM 3283 C CA . VAL B 1 93 ? -4.815 17.792 10.716 1.00 24.75 124 VAL B CA 1
ATOM 3284 C C . VAL B 1 93 ? -4.563 19.118 10.006 1.00 24.94 124 VAL B C 1
ATOM 3285 O O . VAL B 1 93 ? -3.414 19.452 9.846 1.00 26.55 124 VAL B O 1
ATOM 3289 N N . SER B 1 94 ? -5.613 19.873 9.663 1.00 21.69 125 SER B N 1
ATOM 3290 C CA . SER B 1 94 ? -5.465 21.206 9.041 1.00 24.89 125 SER B CA 1
ATOM 3291 C C . SER B 1 94 ? -4.616 22.115 9.924 1.00 23.13 125 SER B C 1
ATOM 3292 O O . SER B 1 94 ? -3.766 22.857 9.400 1.00 24.59 125 SER B O 1
ATOM 3295 N N . LEU B 1 95 ? -4.833 22.089 11.234 1.00 27.12 126 LEU B N 1
ATOM 3296 C CA . LEU B 1 95 ? -4.093 22.977 12.179 1.00 27.78 126 LEU B CA 1
ATOM 3297 C C . LEU B 1 95 ? -2.692 22.422 12.496 1.00 31.02 126 LEU B C 1
ATOM 3298 O O . LEU B 1 95 ? -1.790 23.250 12.767 1.00 31.04 126 LEU B O 1
ATOM 3303 N N . THR B 1 96 ? -2.503 21.102 12.590 1.00 32.17 127 THR B N 1
ATOM 3304 C CA . THR B 1 96 ? -1.303 20.545 13.288 1.00 32.36 127 THR B CA 1
ATOM 3305 C C . THR B 1 96 ? -0.342 19.797 12.346 1.00 35.91 127 THR B C 1
ATOM 3306 O O . THR B 1 96 ? 0.850 19.693 12.699 1.00 36.34 127 THR B O 1
ATOM 3310 N N . ARG B 1 97 ? -0.789 19.252 11.215 1.00 37.19 128 ARG B N 1
ATOM 3311 C CA . ARG B 1 97 ? 0.092 18.379 10.388 1.00 36.40 128 ARG B CA 1
ATOM 3312 C C . ARG B 1 97 ? 1.359 19.137 9.956 1.00 34.18 128 ARG B C 1
ATOM 3313 O O . ARG B 1 97 ? 2.428 18.557 9.985 1.00 36.18 128 ARG B O 1
ATOM 3321 N N . ASN B 1 98 ? 1.237 20.377 9.508 1.00 33.40 129 ASN B N 1
ATOM 3322 C CA . ASN B 1 98 ? 2.379 21.296 9.255 1.00 32.68 129 ASN B CA 1
ATOM 3323 C C . ASN B 1 98 ? 2.104 22.615 9.974 1.00 34.68 129 ASN B C 1
ATOM 3324 O O . ASN B 1 98 ? 0.948 22.986 10.222 1.00 33.17 129 ASN B O 1
ATOM 3329 N N . PRO B 1 99 ? 3.146 23.385 10.333 1.00 36.51 130 PRO B N 1
ATOM 3330 C CA . PRO B 1 99 ? 2.931 24.635 11.059 1.00 38.41 130 PRO B CA 1
ATOM 3331 C C . PRO B 1 99 ? 2.165 25.599 10.160 1.00 38.02 130 PRO B C 1
ATOM 3332 O O . PRO B 1 99 ? 2.255 25.500 8.946 1.00 31.49 130 PRO B O 1
ATOM 3336 N N . PRO B 1 100 ? 1.342 26.513 10.723 1.00 37.94 131 PRO B N 1
ATOM 3337 C CA . PRO B 1 100 ? 0.673 27.533 9.915 1.00 35.56 131 PRO B CA 1
ATOM 3338 C C . PRO B 1 100 ? 1.652 28.610 9.430 1.00 34.53 131 PRO B C 1
ATOM 3339 O O . PRO B 1 100 ? 2.643 28.802 10.062 1.00 34.78 131 PRO B O 1
ATOM 3343 N N . SER B 1 101 ? 1.331 29.271 8.321 1.00 32.15 132 SER B N 1
ATOM 3344 C CA . SER B 1 101 ? 2.036 30.482 7.819 1.00 32.84 132 SER B CA 1
ATOM 3345 C C . SER B 1 101 ? 1.443 31.739 8.476 1.00 35.63 132 SER B C 1
ATOM 3346 O O . SER B 1 101 ? 0.309 31.691 8.967 1.00 28.75 132 SER B O 1
ATOM 3349 N N . GLU B 1 102 ? 2.237 32.800 8.598 1.00 43.77 133 GLU B N 1
ATOM 3350 C CA . GLU B 1 102 ? 1.855 34.095 9.224 1.00 48.59 133 GLU B CA 1
ATOM 3351 C C . GLU B 1 102 ? 1.482 35.088 8.119 1.00 48.27 133 GLU B C 1
ATOM 3352 O O . GLU B 1 102 ? 1.937 34.903 6.999 1.00 43.75 133 GLU B O 1
ATOM 3358 N N . SER B 1 103 ? 0.673 36.096 8.440 1.00 52.97 134 SER B N 1
ATOM 3359 C CA . SER B 1 103 ? 0.308 37.223 7.548 1.00 54.28 134 SER B CA 1
ATOM 3360 C C . SER B 1 103 ? 0.199 38.499 8.375 1.00 54.19 134 SER B C 1
ATOM 3361 O O . SER B 1 103 ? -0.523 38.494 9.407 1.00 51.63 134 SER B O 1
ATOM 3364 N N . GLU B 1 104 ? 0.901 39.541 7.930 1.00 65.58 135 GLU B N 1
ATOM 3365 C CA . GLU B 1 104 ? 0.968 40.868 8.599 1.00 75.01 135 GLU B CA 1
ATOM 3366 C C . GLU B 1 104 ? -0.001 41.788 7.846 1.00 83.80 135 GLU B C 1
ATOM 3367 O O . GLU B 1 104 ? 0.469 42.491 6.926 1.00 90.68 135 GLU B O 1
ATOM 3373 N N . GLY B 1 105 ? -1.308 41.683 8.165 1.00 86.62 136 GLY B N 1
ATOM 3374 C CA . GLY B 1 105 ? -2.404 42.591 7.745 1.00 83.27 136 GLY B CA 1
ATOM 3375 C C . GLY B 1 105 ? -3.551 42.655 8.759 1.00 81.52 136 GLY B C 1
ATOM 3376 O O . GLY B 1 105 ? -4.715 42.906 8.346 1.00 76.39 136 GLY B O 1
ATOM 3377 N N . SER B 1 106 ? -3.235 42.441 10.042 1.00 78.34 137 SER B N 1
ATOM 3378 C CA . SER B 1 106 ? -4.152 42.438 11.215 1.00 74.82 137 SER B CA 1
ATOM 3379 C C . SER B 1 106 ? -3.422 43.029 12.427 1.00 64.91 137 SER B C 1
ATOM 3380 O O . SER B 1 106 ? -2.179 43.073 12.385 1.00 80.61 137 SER B O 1
ATOM 3383 N N . ASP B 1 107 ? -4.138 43.420 13.486 1.00 68.74 138 ASP B N 1
ATOM 3384 C CA . ASP B 1 107 ? -3.527 44.106 14.666 1.00 78.13 138 ASP B CA 1
ATOM 3385 C C . ASP B 1 107 ? -2.429 43.214 15.280 1.00 80.14 138 ASP B C 1
ATOM 3386 O O . ASP B 1 107 ? -1.253 43.659 15.288 1.00 77.56 138 ASP B O 1
ATOM 3391 N N . GLY B 1 108 ? -2.774 41.995 15.725 1.00 78.29 139 GLY B N 1
ATOM 3392 C CA . GLY B 1 108 ? -1.816 41.001 16.265 1.00 63.24 139 GLY B CA 1
ATOM 3393 C C . GLY B 1 108 ? -1.478 39.894 15.270 1.00 51.60 139 GLY B C 1
ATOM 3394 O O . GLY B 1 108 ? -1.358 40.156 14.066 1.00 56.67 139 GLY B O 1
ATOM 3395 N N . ARG B 1 109 ? -1.329 38.674 15.752 1.00 43.39 140 ARG B N 1
ATOM 3396 C CA . ARG B 1 109 ? -0.999 37.508 14.903 1.00 41.10 140 ARG B CA 1
ATOM 3397 C C . ARG B 1 109 ? -2.186 37.119 14.022 1.00 36.87 140 ARG B C 1
ATOM 3398 O O . ARG B 1 109 ? -3.352 37.190 14.458 1.00 28.35 140 ARG B O 1
ATOM 3406 N N . PHE B 1 110 ? -1.881 36.709 12.805 1.00 31.22 141 PHE B N 1
ATOM 3407 C CA . PHE B 1 110 ? -2.868 36.153 11.877 1.00 30.31 141 PHE B CA 1
ATOM 3408 C C . PHE B 1 110 ? -2.189 35.002 11.141 1.00 31.56 141 PHE B C 1
ATOM 3409 O O . PHE B 1 110 ? -1.288 35.248 10.352 1.00 30.93 141 PHE B O 1
ATOM 3417 N N . LEU B 1 111 ? -2.640 33.774 11.416 1.00 28.73 142 LEU B N 1
ATOM 3418 C CA . LEU B 1 111 ? -2.051 32.523 10.887 1.00 28.41 142 LEU B CA 1
ATOM 3419 C C . LEU B 1 111 ? -3.015 31.889 9.875 1.00 27.46 142 LEU B C 1
ATOM 3420 O O . LEU B 1 111 ? -4.252 32.078 10.022 1.00 26.89 142 LEU B O 1
ATOM 3425 N N . ILE B 1 112 ? -2.475 31.237 8.847 1.00 24.57 143 ILE B N 1
ATOM 3426 C CA . ILE B 1 112 ? -3.226 30.447 7.818 1.00 26.72 143 ILE B CA 1
ATOM 3427 C C . ILE B 1 112 ? -2.776 28.988 7.920 1.00 24.12 143 ILE B C 1
ATOM 3428 O O . ILE B 1 112 ? -1.593 28.725 7.901 1.00 25.26 143 ILE B O 1
ATOM 3433 N N . SER B 1 113 ? -3.690 28.055 8.081 1.00 27.35 144 SER B N 1
ATOM 3434 C CA . SER B 1 113 ? -3.384 26.601 8.106 1.00 25.58 144 SER B CA 1
ATOM 3435 C C . SER B 1 113 ? -2.569 26.246 6.844 1.00 24.44 144 SER B C 1
ATOM 3436 O O . SER B 1 113 ? -2.635 26.966 5.815 1.00 22.60 144 SER B O 1
ATOM 3439 N N . TYR B 1 114 ? -1.815 25.175 6.905 1.00 25.36 145 TYR B N 1
ATOM 3440 C CA . TYR B 1 114 ? -0.903 24.737 5.817 1.00 26.32 145 TYR B CA 1
ATOM 3441 C C . TYR B 1 114 ? -1.715 24.451 4.542 1.00 25.68 145 TYR B C 1
ATOM 3442 O O . TYR B 1 114 ? -1.216 24.708 3.430 1.00 28.02 145 TYR B O 1
ATOM 3451 N N . ASP B 1 115 ? -2.960 24.003 4.684 1.00 23.99 146 ASP B N 1
ATOM 3452 C CA . ASP B 1 115 ? -3.857 23.671 3.542 1.00 23.91 146 ASP B CA 1
ATOM 3453 C C . ASP B 1 115 ? -4.758 24.882 3.219 1.00 23.17 146 ASP B C 1
ATOM 3454 O O . ASP B 1 115 ? -5.589 24.768 2.375 1.00 23.69 146 ASP B O 1
ATOM 3459 N N . ARG B 1 116 ? -4.604 25.994 3.921 1.00 25.88 147 ARG B N 1
ATOM 3460 C CA . ARG B 1 116 ? -5.327 27.270 3.652 1.00 27.17 147 ARG B CA 1
ATOM 3461 C C . ARG B 1 116 ? -6.844 27.086 3.790 1.00 24.89 147 ARG B C 1
ATOM 3462 O O . ARG B 1 116 ? -7.551 27.889 3.180 1.00 26.71 147 ARG B O 1
ATOM 3470 N N . THR B 1 117 ? -7.350 26.114 4.561 1.00 20.62 148 THR B N 1
ATOM 3471 C CA . THR B 1 117 ? -8.808 25.972 4.775 1.00 22.20 148 THR B CA 1
ATOM 3472 C C . THR B 1 117 ? -9.216 26.813 6.004 1.00 21.59 148 THR B C 1
ATOM 3473 O O . THR B 1 117 ? -10.366 27.155 6.089 1.00 17.82 148 THR B O 1
ATOM 3477 N N . LEU B 1 118 ? -8.313 27.040 6.951 1.00 21.94 149 LEU B N 1
ATOM 3478 C CA . LEU B 1 118 ? -8.599 27.725 8.235 1.00 21.66 149 LEU B CA 1
ATOM 3479 C C . LEU B 1 118 ? -7.695 28.955 8.366 1.00 22.79 149 LEU B C 1
ATOM 3480 O O . LEU B 1 118 ? -6.533 28.985 7.810 1.00 23.52 149 LEU B O 1
ATOM 3485 N N . VAL B 1 119 ? -8.113 29.851 9.234 1.00 20.54 150 VAL B N 1
ATOM 3486 C CA . VAL B 1 119 ? -7.383 31.082 9.649 1.00 19.76 150 VAL B CA 1
ATOM 3487 C C . VAL B 1 119 ? -7.479 31.130 11.174 1.00 20.33 150 VAL B C 1
ATOM 3488 O O . VAL B 1 119 ? -8.455 30.588 11.714 1.00 19.80 150 VAL B O 1
ATOM 3492 N N . ILE B 1 120 ? -6.428 31.592 11.861 1.00 21.96 151 ILE B N 1
ATOM 3493 C CA . ILE B 1 120 ? -6.339 31.732 13.337 1.00 23.43 151 ILE B CA 1
ATOM 3494 C C . ILE B 1 120 ? -5.960 33.181 13.617 1.00 25.94 151 ILE B C 1
ATOM 3495 O O . ILE B 1 120 ? -4.865 33.663 13.181 1.00 25.18 151 ILE B O 1
ATOM 3500 N N . LYS B 1 121 ? -6.847 33.880 14.297 1.00 28.32 152 LYS B N 1
ATOM 3501 C CA . LYS B 1 121 ? -6.649 35.313 14.562 1.00 31.08 152 LYS B CA 1
ATOM 3502 C C . LYS B 1 121 ? -6.458 35.509 16.048 1.00 30.52 152 LYS B C 1
ATOM 3503 O O . LYS B 1 121 ? -7.296 35.003 16.832 1.00 27.63 152 LYS B O 1
ATOM 3509 N N . GLU B 1 122 ? -5.394 36.222 16.413 1.00 32.19 153 GLU B N 1
ATOM 3510 C CA . GLU B 1 122 ? -5.238 36.693 17.806 1.00 32.49 153 GLU B CA 1
ATOM 3511 C C . GLU B 1 122 ? -6.244 37.813 18.056 1.00 33.59 153 GLU B C 1
ATOM 3512 O O . GLU B 1 122 ? -6.427 38.682 17.195 1.00 35.98 153 GLU B O 1
ATOM 3518 N N . VAL B 1 123 ? -6.948 37.738 19.171 1.00 33.87 154 VAL B N 1
ATOM 3519 C CA . VAL B 1 123 ? -7.952 38.759 19.561 1.00 31.77 154 VAL B CA 1
ATOM 3520 C C . VAL B 1 123 ? -7.640 39.198 21.005 1.00 33.41 154 VAL B C 1
ATOM 3521 O O . VAL B 1 123 ? -6.737 38.619 21.665 1.00 36.23 154 VAL B O 1
ATOM 3525 N N . SER B 1 124 ? -8.335 40.215 21.475 1.00 34.00 155 SER B N 1
ATOM 3526 C CA . SER B 1 124 ? -8.182 40.782 22.838 1.00 36.88 155 SER B CA 1
ATOM 3527 C C . SER B 1 124 ? -9.097 40.008 23.799 1.00 36.57 155 SER B C 1
ATOM 3528 O O . SER B 1 124 ? -9.956 39.267 23.301 1.00 37.21 155 SER B O 1
ATOM 3531 N N . SER B 1 125 ? -8.935 40.174 25.114 1.00 36.72 156 SER B N 1
ATOM 3532 C CA . SER B 1 125 ? -9.807 39.545 26.138 1.00 40.67 156 SER B CA 1
ATOM 3533 C C . SER B 1 125 ? -11.213 40.138 26.004 1.00 38.70 156 SER B C 1
ATOM 3534 O O . SER B 1 125 ? -12.189 39.420 26.274 1.00 34.61 156 SER B O 1
ATOM 3537 N N . GLU B 1 126 ? -11.300 41.385 25.539 1.00 41.62 157 GLU B N 1
ATOM 3538 C CA . GLU B 1 126 ? -12.584 42.108 25.305 1.00 44.56 157 GLU B CA 1
ATOM 3539 C C . GLU B 1 126 ? -13.312 41.490 24.093 1.00 36.40 157 GLU B C 1
ATOM 3540 O O . GLU B 1 126 ? -14.509 41.284 24.181 1.00 33.70 157 GLU B O 1
ATOM 3546 N N . ASP B 1 127 ? -12.610 41.136 23.014 1.00 36.19 158 ASP B N 1
ATOM 3547 C CA . ASP B 1 127 ? -13.215 40.358 21.895 1.00 35.98 158 ASP B CA 1
ATOM 3548 C C . ASP B 1 127 ? -13.761 39.042 22.482 1.00 36.91 158 ASP B C 1
ATOM 3549 O O . ASP B 1 127 ? -14.848 38.619 22.085 1.00 35.36 158 ASP B O 1
ATOM 3554 N N . ILE B 1 128 ? -13.053 38.419 23.429 1.00 36.18 159 ILE B N 1
ATOM 3555 C CA . ILE B 1 128 ? -13.441 37.097 24.010 1.00 37.24 159 ILE B CA 1
ATOM 3556 C C . ILE B 1 128 ? -14.709 37.243 24.854 1.00 36.35 159 ILE B C 1
ATOM 3557 O O . ILE B 1 128 ? -15.578 36.362 24.757 1.00 38.03 159 ILE B O 1
ATOM 3562 N N . ALA B 1 129 ? -14.833 38.305 25.643 1.00 36.51 160 ALA B N 1
ATOM 3563 C CA . ALA B 1 129 ? -16.074 38.597 26.395 1.00 34.96 160 ALA B CA 1
ATOM 3564 C C . ALA B 1 129 ? -17.216 38.877 25.409 1.00 35.41 160 ALA B C 1
ATOM 3565 O O . ALA B 1 129 ? -18.338 38.372 25.659 1.00 34.99 160 ALA B O 1
ATOM 3567 N N . ASP B 1 130 ? -16.946 39.588 24.300 1.00 36.54 161 ASP B N 1
ATOM 3568 C CA . ASP B 1 130 ? -17.955 39.866 23.230 1.00 36.88 161 ASP B CA 1
ATOM 3569 C C . ASP B 1 130 ? -18.408 38.551 22.580 1.00 40.85 161 ASP B C 1
ATOM 3570 O O . ASP B 1 130 ? -19.607 38.376 22.406 1.00 40.18 161 ASP B O 1
ATOM 3575 N N . MET B 1 131 ? -17.474 37.635 22.280 1.00 42.12 162 MET B N 1
ATOM 3576 C CA . MET B 1 131 ? -17.775 36.286 21.722 1.00 39.10 162 MET B CA 1
ATOM 3577 C C . MET B 1 131 ? -18.724 35.536 22.655 1.00 37.03 162 MET B C 1
ATOM 3578 O O . MET B 1 131 ? -19.716 34.958 22.150 1.00 41.46 162 MET B O 1
ATOM 3583 N N . HIS B 1 132 ? -18.431 35.488 23.947 1.00 36.53 163 HIS B N 1
ATOM 3584 C CA . HIS B 1 132 ? -19.306 34.776 24.928 1.00 41.54 163 HIS B CA 1
ATOM 3585 C C . HIS B 1 132 ? -20.721 35.387 25.009 1.00 41.87 163 HIS B C 1
ATOM 3586 O O . HIS B 1 132 ? -21.677 34.603 25.035 1.00 37.23 163 HIS B O 1
ATOM 3593 N N . SER B 1 133 ? -20.859 36.715 25.108 1.00 42.89 164 SER B N 1
ATOM 3594 C CA . SER B 1 133 ? -22.167 37.436 25.056 1.00 48.10 164 SER B CA 1
ATOM 3595 C C . SER B 1 133 ? -23.111 36.791 24.032 1.00 45.64 164 SER B C 1
ATOM 3596 O O . SER B 1 133 ? -24.269 36.445 24.391 1.00 49.67 164 SER B O 1
ATOM 3599 N N . ASN B 1 134 ? -22.633 36.637 22.800 1.00 37.11 165 ASN B N 1
ATOM 3600 C CA . ASN B 1 134 ? -23.498 36.350 21.625 1.00 31.60 165 ASN B CA 1
ATOM 3601 C C . ASN B 1 134 ? -23.418 34.884 21.168 1.00 30.43 165 ASN B C 1
ATOM 3602 O O . ASN B 1 134 ? -24.039 34.557 20.107 1.00 26.59 165 ASN B O 1
ATOM 3607 N N . LEU B 1 135 ? -22.720 34.008 21.909 1.00 27.43 166 LEU B N 1
ATOM 3608 C CA . LEU B 1 135 ? -22.341 32.685 21.359 1.00 28.45 166 LEU B CA 1
ATOM 3609 C C . LEU B 1 135 ? -23.593 31.826 21.241 1.00 27.01 166 LEU B C 1
ATOM 3610 O O . LEU B 1 135 ? -23.728 31.075 20.218 1.00 26.40 166 LEU B O 1
ATOM 3615 N N . SER B 1 136 ? -24.541 31.994 22.163 1.00 26.82 167 SER B N 1
ATOM 3616 C CA . SER B 1 136 ? -25.828 31.261 22.099 1.00 27.74 167 SER B CA 1
ATOM 3617 C C . SER B 1 136 ? -26.692 31.817 20.955 1.00 24.52 167 SER B C 1
ATOM 3618 O O . SER B 1 136 ? -27.247 31.069 20.154 1.00 26.44 167 SER B O 1
ATOM 3621 N N . ASN B 1 137 ? -26.774 33.122 20.848 1.00 24.77 168 ASN B N 1
ATOM 3622 C CA . ASN B 1 137 ? -27.491 33.790 19.755 1.00 24.07 168 ASN B CA 1
ATOM 3623 C C . ASN B 1 137 ? -26.952 33.317 18.421 1.00 24.50 168 ASN B C 1
ATOM 3624 O O . ASN B 1 137 ? -27.774 32.939 17.586 1.00 27.62 168 ASN B O 1
ATOM 3629 N N . TYR B 1 138 ? -25.628 33.278 18.253 1.00 23.18 169 TYR B N 1
ATOM 3630 C CA . TYR B 1 138 ? -24.980 32.799 17.003 1.00 22.53 169 TYR B CA 1
ATOM 3631 C C . TYR B 1 138 ? -25.288 31.323 16.781 1.00 21.50 169 TYR B C 1
ATOM 3632 O O . TYR B 1 138 ? -25.611 30.924 15.654 1.00 21.04 169 TYR B O 1
ATOM 3641 N N . HIS B 1 139 ? -25.147 30.499 17.811 1.00 22.04 170 HIS B N 1
ATOM 3642 C CA . HIS B 1 139 ? -25.424 29.052 17.654 1.00 23.60 170 HIS B CA 1
ATOM 3643 C C . HIS B 1 139 ? -26.853 28.862 17.140 1.00 25.78 170 HIS B C 1
ATOM 3644 O O . HIS B 1 139 ? -27.023 28.091 16.163 1.00 22.40 170 HIS B O 1
ATOM 3651 N N . GLN B 1 140 ? -27.834 29.548 17.755 1.00 24.81 171 GLN B N 1
ATOM 3652 C CA . GLN B 1 140 ? -29.262 29.420 17.368 1.00 25.48 171 GLN B CA 1
ATOM 3653 C C . GLN B 1 140 ? -29.427 29.939 15.922 1.00 25.89 171 GLN B C 1
ATOM 3654 O O . GLN B 1 140 ? -30.179 29.304 15.150 1.00 25.72 171 GLN B O 1
ATOM 3660 N N . TYR B 1 141 ? -28.675 30.967 15.511 1.00 22.87 172 TYR B N 1
ATOM 3661 C CA . TYR B 1 141 ? -28.679 31.456 14.118 1.00 23.29 172 TYR B CA 1
ATOM 3662 C C . TYR B 1 141 ? -28.115 30.401 13.148 1.00 24.87 172 TYR B C 1
ATOM 3663 O O . TYR B 1 141 ? -28.683 30.180 12.015 1.00 27.29 172 TYR B O 1
ATOM 3672 N N . ILE B 1 142 ? -27.018 29.753 13.519 1.00 25.51 173 ILE B N 1
ATOM 3673 C CA . ILE B 1 142 ? -26.422 28.705 12.635 1.00 26.32 173 ILE B CA 1
ATOM 3674 C C . ILE B 1 142 ? -27.389 27.495 12.524 1.00 23.41 173 ILE B C 1
ATOM 3675 O O . ILE B 1 142 ? -27.472 26.896 11.435 1.00 25.80 173 ILE B O 1
ATOM 3680 N N . VAL B 1 143 ? -28.058 27.093 13.604 1.00 24.75 174 VAL B N 1
ATOM 3681 C CA . VAL B 1 143 ? -29.160 26.072 13.525 1.00 28.83 174 VAL B CA 1
ATOM 3682 C C . VAL B 1 143 ? -30.199 26.492 12.461 1.00 27.82 174 VAL B C 1
ATOM 3683 O O . VAL B 1 143 ? -30.412 25.772 11.483 1.00 23.68 174 VAL B O 1
ATOM 3687 N N . LYS B 1 144 ? -30.722 27.697 12.581 1.00 30.44 175 LYS B N 1
ATOM 3688 C CA . LYS B 1 144 ? -31.750 28.237 11.675 1.00 30.95 175 LYS B CA 1
ATOM 3689 C C . LYS B 1 144 ? -31.295 28.256 10.214 1.00 32.20 175 LYS B C 1
ATOM 3690 O O . LYS B 1 144 ? -32.118 27.946 9.343 1.00 30.03 175 LYS B O 1
ATOM 3696 N N . CYS B 1 145 ? -30.058 28.614 9.886 1.00 29.69 176 CYS B N 1
ATOM 3697 C CA . CYS B 1 145 ? -29.695 28.807 8.459 1.00 27.02 176 CYS B CA 1
ATOM 3698 C C . CYS B 1 145 ? -28.927 27.599 7.957 1.00 26.45 176 CYS B C 1
ATOM 3699 O O . CYS B 1 145 ? -28.375 27.657 6.824 1.00 25.75 176 CYS B O 1
ATOM 3702 N N . HIS B 1 146 ? -28.870 26.539 8.759 1.00 28.74 177 HIS B N 1
ATOM 3703 C CA . HIS B 1 146 ? -28.175 25.273 8.385 1.00 31.20 177 HIS B CA 1
ATOM 3704 C C . HIS B 1 146 ? -26.708 25.556 8.005 1.00 29.69 177 HIS B C 1
ATOM 3705 O O . HIS B 1 146 ? -26.234 24.959 7.028 1.00 26.55 177 HIS B O 1
ATOM 3712 N N . GLY B 1 147 ? -26.040 26.480 8.698 1.00 29.25 178 GLY B N 1
ATOM 3713 C CA . GLY B 1 147 ? -24.650 26.883 8.409 1.00 30.42 178 GLY B CA 1
ATOM 3714 C C . GLY B 1 147 ? -24.463 27.620 7.087 1.00 30.40 178 GLY B C 1
ATOM 3715 O O . GLY B 1 147 ? -23.343 27.829 6.698 1.00 34.14 178 GLY B O 1
ATOM 3716 N N . ASN B 1 148 ? -25.507 28.046 6.413 1.00 30.99 179 ASN B N 1
ATOM 3717 C CA . ASN B 1 148 ? -25.359 28.694 5.092 1.00 36.10 179 ASN B CA 1
ATOM 3718 C C . ASN B 1 148 ? -25.427 30.207 5.357 1.00 31.21 179 ASN B C 1
ATOM 3719 O O . ASN B 1 148 ? -26.507 30.718 5.452 1.00 33.99 179 ASN B O 1
ATOM 3724 N N . THR B 1 149 ? -24.301 30.867 5.567 1.00 28.12 180 THR B N 1
ATOM 3725 C CA . THR B 1 149 ? -24.221 32.266 6.031 1.00 27.77 180 THR B CA 1
ATOM 3726 C C . THR B 1 149 ? -22.946 32.928 5.485 1.00 25.69 180 THR B C 1
ATOM 3727 O O . THR B 1 149 ? -21.971 32.247 5.178 1.00 25.76 180 THR B O 1
ATOM 3731 N N . LEU B 1 150 ? -22.937 34.243 5.445 1.00 24.45 181 LEU B N 1
ATOM 3732 C CA . LEU B 1 150 ? -21.760 35.047 5.034 1.00 23.46 181 LEU B CA 1
ATOM 3733 C C . LEU B 1 150 ? -21.025 35.501 6.276 1.00 20.21 181 LEU B C 1
ATOM 3734 O O . LEU B 1 150 ? -19.907 35.982 6.138 1.00 20.12 181 LEU B O 1
ATOM 3739 N N . LEU B 1 151 ? -21.616 35.261 7.439 1.00 18.99 182 LEU B N 1
ATOM 3740 C CA . LEU B 1 151 ? -20.936 35.467 8.726 1.00 19.23 182 LEU B CA 1
ATOM 3741 C C . LEU B 1 151 ? -19.680 34.629 8.698 1.00 20.34 182 LEU B C 1
ATOM 3742 O O . LEU B 1 151 ? -19.541 33.698 7.887 1.00 19.44 182 LEU B O 1
ATOM 3747 N N . PRO B 1 152 ? -18.707 34.944 9.573 1.00 21.66 183 PRO B N 1
ATOM 3748 C CA . PRO B 1 152 ? -17.607 34.018 9.822 1.00 24.05 183 PRO B CA 1
ATOM 3749 C C . PRO B 1 152 ? -18.127 32.733 10.473 1.00 26.28 183 PRO B C 1
ATOM 3750 O O . PRO B 1 152 ? -19.114 32.786 11.264 1.00 20.89 183 PRO B O 1
ATOM 3754 N N . GLN B 1 153 ? -17.454 31.628 10.144 1.00 25.74 184 GLN B N 1
ATOM 3755 C CA . GLN B 1 153 ? -17.717 30.306 10.741 1.00 24.72 184 GLN B CA 1
ATOM 3756 C C . GLN B 1 153 ? -16.695 30.102 11.835 1.00 24.26 184 GLN B C 1
ATOM 3757 O O . GLN B 1 153 ? -15.542 29.778 11.494 1.00 23.21 184 GLN B O 1
ATOM 3763 N N . PHE B 1 154 ? -17.103 30.300 13.086 1.00 24.17 185 PHE B N 1
ATOM 3764 C CA . PHE B 1 154 ? -16.236 30.221 14.269 1.00 23.04 185 PHE B CA 1
ATOM 3765 C C . PHE B 1 154 ? -16.132 28.757 14.657 1.00 25.86 185 PHE B C 1
ATOM 3766 O O . PHE B 1 154 ? -17.164 28.146 14.938 1.00 25.76 185 PHE B O 1
ATOM 3774 N N . LEU B 1 155 ? -14.904 28.233 14.708 1.00 24.27 186 LEU B N 1
ATOM 3775 C CA . LEU B 1 155 ? -14.632 26.793 14.847 1.00 23.19 186 LEU B CA 1
ATOM 3776 C C . LEU B 1 155 ? -13.962 26.491 16.193 1.00 25.16 186 LEU B C 1
ATOM 3777 O O . LEU B 1 155 ? -13.954 25.334 16.606 1.00 28.45 186 LEU B O 1
ATOM 3782 N N . GLY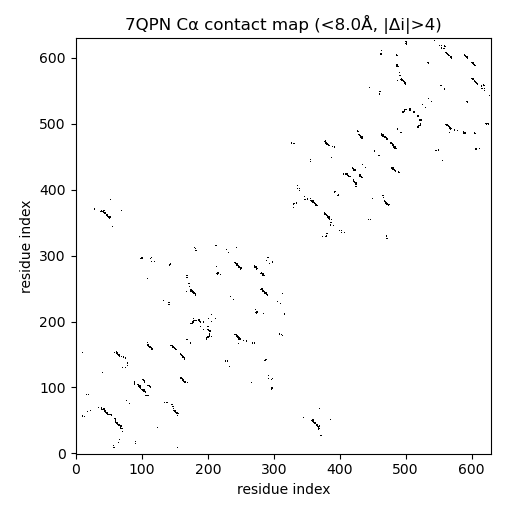 B 1 156 ? -13.407 27.485 16.871 1.00 24.40 187 GLY B N 1
ATOM 3783 C CA . GLY B 1 156 ? -12.685 27.221 18.107 1.00 23.15 187 GLY B CA 1
ATOM 3784 C C . GLY B 1 156 ? -12.168 28.504 18.671 1.00 23.38 187 GLY B C 1
ATOM 3785 O O . GLY B 1 156 ? -11.921 29.420 17.877 1.00 22.92 187 GLY B O 1
ATOM 3786 N N . MET B 1 157 ? -12.031 28.549 19.992 1.00 24.21 188 MET B N 1
ATOM 3787 C CA . MET B 1 157 ? -11.685 29.766 20.742 1.00 26.22 188 MET B CA 1
ATOM 3788 C C . MET B 1 157 ? -10.812 29.338 21.911 1.00 26.08 188 MET B C 1
ATOM 3789 O O . MET B 1 157 ? -11.238 28.497 22.695 1.00 27.55 188 MET B O 1
ATOM 3794 N N . TYR B 1 158 ? -9.631 29.926 22.040 1.00 25.47 189 TYR B N 1
ATOM 3795 C CA . TYR B 1 158 ? -8.611 29.375 22.945 1.00 25.53 189 TYR B CA 1
ATOM 3796 C C . TYR B 1 158 ? -7.831 30.511 23.565 1.00 25.72 189 TYR B C 1
ATOM 3797 O O . TYR B 1 158 ? -7.789 31.592 22.948 1.00 24.71 189 TYR B O 1
ATOM 3806 N N . ARG B 1 159 ? -7.259 30.233 24.743 1.00 29.15 190 ARG B N 1
ATOM 3807 C CA . ARG B 1 159 ? -6.248 31.106 25.403 1.00 28.30 190 ARG B CA 1
ATOM 3808 C C . ARG B 1 159 ? -4.974 30.283 25.609 1.00 29.97 190 ARG B C 1
ATOM 3809 O O . ARG B 1 159 ? -5.054 29.210 26.204 1.00 30.60 190 ARG B O 1
ATOM 3817 N N . VAL B 1 160 ? -3.845 30.781 25.093 1.00 34.00 191 VAL B N 1
ATOM 3818 C CA . VAL B 1 160 ? -2.495 30.192 25.261 1.00 35.62 191 VAL B CA 1
ATOM 3819 C C . VAL B 1 160 ? -1.692 31.111 26.192 1.00 37.19 191 VAL B C 1
ATOM 3820 O O . VAL B 1 160 ? -1.686 32.320 25.983 1.00 39.82 191 VAL B O 1
ATOM 3824 N N . SER B 1 161 ? -1.082 30.564 27.237 1.00 38.20 192 SER B N 1
ATOM 3825 C CA . SER B 1 161 ? -0.229 31.344 28.170 1.00 42.69 192 SER B CA 1
ATOM 3826 C C . SER B 1 161 ? 1.194 30.810 28.074 1.00 45.20 192 SER B C 1
ATOM 3827 O O . SER B 1 161 ? 1.387 29.618 28.294 1.00 43.46 192 SER B O 1
ATOM 3830 N N . VAL B 1 162 ? 2.096 31.673 27.607 1.00 51.33 193 VAL B N 1
ATOM 3831 C CA . VAL B 1 162 ? 3.569 31.470 27.553 1.00 52.91 193 VAL B CA 1
ATOM 3832 C C . VAL B 1 162 ? 4.201 32.689 28.231 1.00 63.90 193 VAL B C 1
ATOM 3833 O O . VAL B 1 162 ? 3.720 33.853 27.988 1.00 62.65 193 VAL B O 1
ATOM 3837 N N . ASP B 1 163 ? 5.244 32.437 29.025 1.00 73.23 194 ASP B N 1
ATOM 3838 C CA . ASP B 1 163 ? 5.679 33.327 30.133 1.00 74.74 194 ASP B CA 1
ATOM 3839 C C . ASP B 1 163 ? 4.535 33.288 31.145 1.00 73.73 194 ASP B C 1
ATOM 3840 O O . ASP B 1 163 ? 3.967 32.192 31.368 1.00 76.32 194 ASP B O 1
ATOM 3845 N N . ASN B 1 164 ? 4.175 34.441 31.691 1.00 69.37 195 ASN B N 1
ATOM 3846 C CA . ASN B 1 164 ? 2.843 34.640 32.301 1.00 66.73 195 ASN B CA 1
ATOM 3847 C C . ASN B 1 164 ? 2.112 35.696 31.482 1.00 59.18 195 ASN B C 1
ATOM 3848 O O . ASN B 1 164 ? 1.611 36.639 32.089 1.00 61.22 195 ASN B O 1
ATOM 3853 N N . GLU B 1 165 ? 2.092 35.505 30.156 1.00 49.40 196 GLU B N 1
ATOM 3854 C CA . GLU B 1 165 ? 1.409 36.368 29.166 1.00 58.56 196 GLU B CA 1
ATOM 3855 C C . GLU B 1 165 ? 0.303 35.572 28.437 1.00 54.34 196 GLU B C 1
ATOM 3856 O O . GLU B 1 165 ? 0.591 34.525 27.813 1.00 51.34 196 GLU B O 1
ATOM 3862 N N . ASP B 1 166 ? -0.926 36.070 28.478 1.00 50.73 197 ASP B N 1
ATOM 3863 C CA . ASP B 1 166 ? -2.102 35.416 27.850 1.00 44.94 197 ASP B CA 1
ATOM 3864 C C . ASP B 1 166 ? -2.265 35.937 26.429 1.00 48.31 197 ASP B C 1
ATOM 3865 O O . ASP B 1 166 ? -2.133 37.147 26.240 1.00 43.29 197 ASP B O 1
ATOM 3870 N N . SER B 1 167 ? -2.526 35.032 25.479 1.00 42.52 198 SER B N 1
ATOM 3871 C CA . SER B 1 167 ? -2.968 35.349 24.101 1.00 39.42 198 SER B CA 1
ATOM 3872 C C . SER B 1 167 ? -4.258 34.594 23.814 1.00 32.71 198 SER B C 1
ATOM 3873 O O . SER B 1 167 ? -4.415 33.492 24.316 1.00 31.54 198 SER B O 1
ATOM 3876 N N . TYR B 1 168 ? -5.151 35.198 23.042 1.00 32.42 199 TYR B N 1
ATOM 3877 C CA . TYR B 1 168 ? -6.496 34.657 22.724 1.00 31.19 199 TYR B CA 1
ATOM 3878 C C . TYR B 1 168 ? -6.519 34.417 21.226 1.00 33.38 199 TYR B C 1
ATOM 3879 O O . TYR B 1 168 ? -6.099 35.296 20.447 1.00 32.03 199 TYR B O 1
ATOM 3888 N N . MET B 1 169 ? -6.878 33.201 20.852 1.00 32.24 200 MET B N 1
ATOM 3889 C CA . MET B 1 169 ? -6.803 32.752 19.444 1.00 32.36 200 MET B CA 1
ATOM 3890 C C . MET B 1 169 ? -8.223 32.351 19.022 1.00 28.20 200 MET B C 1
ATOM 3891 O O . MET B 1 169 ? -8.907 31.622 19.747 1.00 23.21 200 MET B O 1
ATOM 3896 N N . LEU B 1 170 ? -8.680 32.917 17.916 1.00 29.75 201 LEU B N 1
ATOM 3897 C CA . LEU B 1 170 ? -9.997 32.583 17.344 1.00 28.95 201 LEU B CA 1
ATOM 3898 C C . LEU B 1 170 ? -9.767 31.890 15.991 1.00 28.44 201 LEU B C 1
ATOM 3899 O O . LEU B 1 170 ? -9.081 32.495 15.137 1.00 26.35 201 LEU B O 1
ATOM 3904 N N . VAL B 1 171 ? -10.264 30.649 15.844 1.00 23.84 202 VAL B N 1
ATOM 3905 C CA . VAL B 1 171 ? -10.146 29.847 14.595 1.00 23.21 202 VAL B CA 1
ATOM 3906 C C . VAL B 1 171 ? -11.414 30.002 13.774 1.00 22.12 202 VAL B C 1
ATOM 3907 O O . VAL B 1 171 ? -12.533 29.796 14.325 1.00 25.46 202 VAL B O 1
ATOM 3911 N N . MET B 1 172 ? -11.246 30.305 12.498 1.00 20.67 203 MET B N 1
ATOM 3912 C CA . MET B 1 172 ? -12.354 30.556 11.555 1.00 21.85 203 MET B CA 1
ATOM 3913 C C . MET B 1 172 ? -12.078 29.822 10.257 1.00 23.90 203 MET B C 1
ATOM 3914 O O . MET B 1 172 ? -10.898 29.565 9.929 1.00 22.92 203 MET B O 1
ATOM 3919 N N . ARG B 1 173 ? -13.143 29.459 9.567 1.00 22.22 204 AR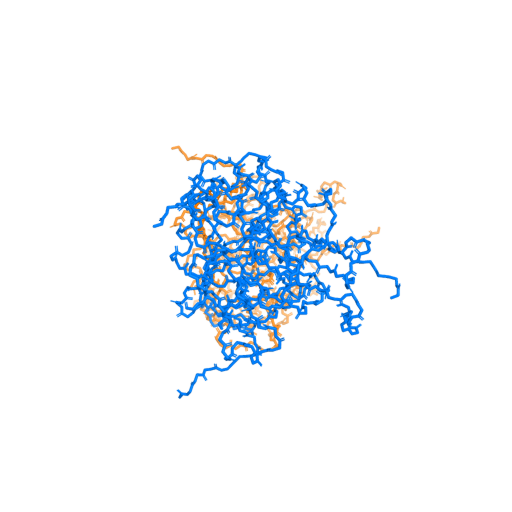G B N 1
ATOM 3920 C CA . ARG B 1 173 ? -12.999 29.005 8.187 1.00 26.61 204 ARG B CA 1
ATOM 3921 C C . ARG B 1 173 ? -12.437 30.167 7.362 1.00 23.55 204 ARG B C 1
ATOM 3922 O O . ARG B 1 173 ? -12.902 31.287 7.520 1.00 19.88 204 ARG B O 1
ATOM 3930 N N . ASN B 1 174 ? -11.476 29.863 6.509 1.00 21.68 205 ASN B N 1
ATOM 3931 C CA . ASN B 1 174 ? -10.883 30.836 5.570 1.00 23.29 205 ASN B CA 1
ATOM 3932 C C . ASN B 1 174 ? -11.987 31.238 4.558 1.00 22.61 205 ASN B C 1
ATOM 3933 O O . ASN B 1 174 ? -12.626 30.375 3.958 1.00 18.78 205 ASN B O 1
ATOM 3938 N N . MET B 1 175 ? -12.234 32.533 4.438 1.00 21.34 206 MET B N 1
ATOM 3939 C CA . MET B 1 175 ? -13.139 33.140 3.432 1.00 22.89 206 MET B CA 1
ATOM 3940 C C . MET B 1 175 ? -12.503 33.162 2.040 1.00 24.49 206 MET B C 1
ATOM 3941 O O . MET B 1 175 ? -13.252 33.120 1.018 1.00 23.65 206 MET B O 1
ATOM 3946 N N . PHE B 1 176 ? -11.180 33.259 1.995 1.00 24.62 207 PHE B N 1
ATOM 3947 C CA . PHE B 1 176 ? -10.414 33.175 0.727 1.00 27.64 207 PHE B CA 1
ATOM 3948 C C . PHE B 1 176 ? -10.270 31.693 0.328 1.00 29.82 207 PHE B C 1
ATOM 3949 O O . PHE B 1 176 ? -10.859 30.828 1.004 1.00 27.91 207 PHE B O 1
ATOM 3957 N N . SER B 1 177 ? -9.504 31.404 -0.720 1.00 32.00 208 SER B N 1
ATOM 3958 C CA . SER B 1 177 ? -9.399 30.065 -1.350 1.00 31.66 208 SER B CA 1
ATOM 3959 C C . SER B 1 177 ? -8.283 29.223 -0.721 1.00 30.94 208 SER B C 1
ATOM 3960 O O . SER B 1 177 ? -7.206 29.747 -0.391 1.00 32.76 208 SER B O 1
ATOM 3963 N N . HIS B 1 178 ? -8.542 27.917 -0.642 1.00 29.80 209 HIS B N 1
ATOM 3964 C CA . HIS B 1 178 ? -7.554 26.859 -0.358 1.00 31.14 209 HIS B CA 1
ATOM 3965 C C . HIS B 1 178 ? -6.517 26.858 -1.496 1.00 31.85 209 HIS B C 1
ATOM 3966 O O . HIS B 1 178 ? -5.461 26.405 -1.197 1.00 31.71 209 HIS B O 1
ATOM 3973 N N . ARG B 1 179 ? -6.768 27.374 -2.717 1.00 27.64 210 ARG B N 1
ATOM 3974 C CA . ARG B 1 179 ? -5.731 27.307 -3.789 1.00 30.90 210 ARG B CA 1
ATOM 3975 C C . ARG B 1 179 ? -5.762 28.473 -4.801 1.00 30.47 210 ARG B C 1
ATOM 3976 O O . ARG B 1 179 ? -4.757 28.637 -5.446 1.00 29.98 210 ARG B O 1
ATOM 3984 N N . LEU B 1 180 ? -6.833 29.240 -4.987 1.00 29.78 211 LEU B N 1
ATOM 3985 C CA . LEU B 1 180 ? -6.790 30.398 -5.940 1.00 30.88 211 LEU B CA 1
ATOM 3986 C C . LEU B 1 180 ? -6.343 31.663 -5.206 1.00 32.92 211 LEU B C 1
ATOM 3987 O O . LEU B 1 180 ? -7.104 32.225 -4.395 1.00 32.21 211 LEU B O 1
ATOM 3992 N N . PRO B 1 181 ? -5.115 32.188 -5.477 1.00 28.71 212 PRO B N 1
ATOM 3993 C CA . PRO B 1 181 ? -4.640 33.377 -4.766 1.00 26.88 212 PRO B CA 1
ATOM 3994 C C . PRO B 1 181 ? -5.497 34.610 -5.112 1.00 26.20 212 PRO B C 1
ATOM 3995 O O . PRO B 1 181 ? -5.931 34.770 -6.265 1.00 25.23 212 PRO B O 1
ATOM 3999 N N . VAL B 1 182 ? -5.763 35.423 -4.089 1.00 27.92 213 VAL B N 1
ATOM 4000 C CA . VAL B 1 182 ? -6.469 36.727 -4.185 1.00 29.86 213 VAL B CA 1
ATOM 4001 C C . VAL B 1 182 ? -5.476 37.783 -4.681 1.00 28.89 213 VAL B C 1
ATOM 4002 O O . VAL B 1 182 ? -4.414 37.931 -4.063 1.00 28.38 213 VAL B O 1
ATOM 4006 N N . HIS B 1 183 ? -5.840 38.477 -5.760 1.00 26.21 214 HIS B N 1
ATOM 4007 C CA . HIS B 1 183 ? -5.026 39.510 -6.444 1.00 28.61 214 HIS B CA 1
ATOM 4008 C C . HIS B 1 183 ? -5.438 40.907 -5.963 1.00 29.55 214 HIS B C 1
ATOM 4009 O O . HIS B 1 183 ? -4.615 41.803 -6.025 1.00 33.15 214 HIS B O 1
ATOM 4016 N N . ARG B 1 184 ? -6.688 41.086 -5.547 1.00 31.79 215 ARG B N 1
ATOM 4017 C CA . ARG B 1 184 ? -7.231 42.379 -5.061 1.00 34.09 215 ARG B CA 1
ATOM 4018 C C . ARG B 1 184 ? -8.186 42.086 -3.912 1.00 30.49 215 ARG B C 1
ATOM 4019 O O . ARG B 1 184 ? -9.022 41.132 -4.032 1.00 31.27 215 ARG B O 1
ATOM 4027 N N . LYS B 1 185 ? -8.116 42.928 -2.893 1.00 28.37 216 LYS B N 1
ATOM 4028 C CA . LYS B 1 185 ? -8.815 42.786 -1.590 1.00 31.53 216 LYS B CA 1
ATOM 4029 C C . LYS B 1 185 ? -9.454 44.134 -1.266 1.00 27.32 216 LYS B C 1
ATOM 4030 O O . LYS B 1 185 ? -8.748 45.140 -1.344 1.00 25.19 216 LYS B O 1
ATOM 4036 N N . TYR B 1 186 ? -10.719 44.127 -0.884 1.00 27.51 217 TYR B N 1
ATOM 4037 C CA . TYR B 1 186 ? -11.454 45.322 -0.422 1.00 26.63 217 TYR B CA 1
ATOM 4038 C C . TYR B 1 186 ? -12.175 45.027 0.875 1.00 26.66 217 TYR B C 1
ATOM 4039 O O . TYR B 1 186 ? -12.661 43.905 1.055 1.00 27.32 217 TYR B O 1
ATOM 4048 N N . ASP B 1 187 ? -12.274 46.085 1.680 1.00 27.55 218 ASP B N 1
ATOM 4049 C CA . ASP B 1 187 ? -13.083 46.194 2.915 1.00 28.97 218 ASP B CA 1
ATOM 4050 C C . ASP B 1 187 ? -14.149 47.277 2.647 1.00 30.78 218 ASP B C 1
ATOM 4051 O O . ASP B 1 187 ? -13.778 48.456 2.387 1.00 26.51 218 ASP B O 1
ATOM 4056 N N . LEU B 1 188 ? -15.410 46.852 2.549 1.00 27.03 219 LEU B N 1
ATOM 4057 C CA . LEU B 1 188 ? -16.536 47.673 2.087 1.00 27.40 219 LEU B CA 1
ATOM 4058 C C . LEU B 1 188 ? -17.531 47.835 3.237 1.00 29.19 219 LEU B C 1
ATOM 4059 O O . LEU B 1 188 ? -17.996 46.825 3.764 1.00 30.17 219 LEU B O 1
ATOM 4064 N N . LYS B 1 189 ? -17.866 49.085 3.553 1.00 31.39 220 LYS B N 1
ATOM 4065 C CA . LYS B 1 189 ? -18.787 49.488 4.647 1.00 34.13 220 LYS B CA 1
ATOM 4066 C C . LYS B 1 189 ? -20.039 50.231 4.157 1.00 35.51 220 LYS B C 1
ATOM 4067 O O . LYS B 1 189 ? -21.085 50.106 4.828 1.00 37.13 220 LYS B O 1
ATOM 4073 N N . GLY B 1 190 ? -19.958 50.959 3.048 1.00 36.15 221 GLY B N 1
ATOM 4074 C CA . GLY B 1 190 ? -21.023 51.864 2.571 1.00 40.91 221 GLY B CA 1
ATOM 4075 C C . GLY B 1 190 ? -21.187 53.088 3.473 1.00 42.43 221 GLY B C 1
ATOM 4076 O O . GLY B 1 190 ? -22.279 53.683 3.450 1.00 51.49 221 GLY B O 1
ATOM 4077 N N . SER B 1 191 ? -20.164 53.456 4.248 1.00 42.43 222 SER B N 1
ATOM 4078 C CA . SER B 1 191 ? -20.206 54.579 5.231 1.00 52.38 222 SER B CA 1
ATOM 4079 C C . SER B 1 191 ? -20.356 55.919 4.490 1.00 57.43 222 SER B C 1
ATOM 4080 O O . SER B 1 191 ? -19.978 56.000 3.284 1.00 52.17 222 SER B O 1
ATOM 4083 N N . LEU B 1 192 ? -20.913 56.926 5.167 1.00 60.28 223 LEU B N 1
ATOM 4084 C CA . LEU B 1 192 ? -21.228 58.243 4.545 1.00 70.05 223 LEU B CA 1
ATOM 4085 C C . LEU B 1 192 ? -19.916 58.963 4.213 1.00 59.83 223 LEU B C 1
ATOM 4086 O O . LEU B 1 192 ? -19.732 59.325 3.047 1.00 62.55 223 LEU B O 1
ATOM 4091 N N . VAL B 1 193 ? -19.010 59.076 5.187 1.00 61.60 224 VAL B N 1
ATOM 4092 C CA . VAL B 1 193 ? -17.632 59.621 5.002 1.00 69.16 224 VAL B CA 1
ATOM 4093 C C . VAL B 1 193 ? -16.903 58.806 3.917 1.00 68.04 224 VAL B C 1
ATOM 4094 O O . VAL B 1 193 ? -17.294 57.650 3.674 1.00 68.14 224 VAL B O 1
ATOM 4098 N N . SER B 1 194 ? -15.875 59.388 3.298 1.00 62.02 225 SER B N 1
ATOM 4099 C CA . SER B 1 194 ? -14.989 58.718 2.321 1.00 64.11 225 SER B CA 1
ATOM 4100 C C . SER B 1 194 ? -14.020 57.804 3.087 1.00 62.77 225 SER B C 1
ATOM 4101 O O . SER B 1 194 ? -13.393 58.242 4.094 1.00 62.49 225 SER B O 1
ATOM 4103 N N . ARG B 1 195 ? -13.945 56.552 2.651 1.00 47.49 226 ARG B N 1
ATOM 4104 C CA . ARG B 1 195 ? -13.016 55.546 3.193 1.00 42.21 226 ARG B CA 1
ATOM 4105 C C . ARG B 1 195 ? -12.022 55.205 2.086 1.00 34.81 226 ARG B C 1
ATOM 4106 O O . ARG B 1 195 ? -12.421 54.755 0.994 1.00 30.21 226 ARG B O 1
ATOM 4114 N N . GLU B 1 196 ? -10.746 55.440 2.354 1.00 39.90 227 GLU B N 1
ATOM 4115 C CA . GLU B 1 196 ? -9.643 55.236 1.388 1.00 39.26 227 GLU B CA 1
ATOM 4116 C C . GLU B 1 196 ? -8.547 54.496 2.132 1.00 36.69 227 GLU B C 1
ATOM 4117 O O . GLU B 1 196 ? -8.325 54.851 3.296 1.00 38.24 227 GLU B O 1
ATOM 4123 N N . ALA B 1 197 ? -7.869 53.533 1.500 1.00 33.77 228 ALA B N 1
ATOM 4124 C CA . ALA B 1 197 ? -6.621 52.994 2.067 1.00 34.56 228 ALA B CA 1
ATOM 4125 C C . ALA B 1 197 ? -5.617 54.149 2.243 1.00 36.85 228 ALA B C 1
ATOM 4126 O O . ALA B 1 197 ? -5.544 55.033 1.391 1.00 32.38 228 ALA B O 1
ATOM 4128 N N . SER B 1 198 ? -4.857 54.125 3.324 1.00 38.16 229 SER B N 1
ATOM 4129 C CA . SER B 1 198 ? -3.716 55.044 3.567 1.00 40.20 229 SER B CA 1
ATOM 4130 C C . SER B 1 198 ? -2.615 54.826 2.525 1.00 39.71 229 SER B C 1
ATOM 4131 O O . SER B 1 198 ? -2.605 53.775 1.812 1.00 33.64 229 SER B O 1
ATOM 4134 N N . ASP B 1 199 ? -1.712 55.808 2.442 1.00 44.99 230 ASP B N 1
ATOM 4135 C CA . ASP B 1 199 ? -0.523 55.828 1.545 1.00 42.83 230 ASP B CA 1
ATOM 4136 C C . ASP B 1 199 ? 0.370 54.665 1.934 1.00 34.45 230 ASP B C 1
ATOM 4137 O O . ASP B 1 199 ? 0.835 53.995 1.041 1.00 42.15 230 ASP B O 1
ATOM 4142 N N . LYS B 1 200 ? 0.518 54.424 3.234 1.00 34.97 231 LYS B N 1
ATOM 4143 C CA . LYS B 1 200 ? 1.235 53.280 3.854 1.00 36.77 231 LYS B CA 1
ATOM 4144 C C . LYS B 1 200 ? 0.632 51.923 3.411 1.00 35.45 231 LYS B C 1
ATOM 4145 O O . LYS B 1 200 ? 1.396 51.069 2.986 1.00 38.73 231 LYS B O 1
ATOM 4151 N N . GLU B 1 201 ? -0.682 51.716 3.499 1.00 38.32 232 GLU B N 1
ATOM 4152 C CA . GLU B 1 201 ? -1.360 50.477 2.997 1.00 35.37 232 GLU B CA 1
ATOM 4153 C C . GLU B 1 201 ? -1.170 50.310 1.488 1.00 29.22 232 GLU B C 1
ATOM 4154 O O . GLU B 1 201 ? -0.854 49.205 1.076 1.00 26.35 232 GLU B O 1
ATOM 4160 N N . LYS B 1 202 ? -1.479 51.343 0.693 1.00 30.63 233 LYS B N 1
ATOM 4161 C CA . LYS B 1 202 ? -1.582 51.275 -0.803 1.00 31.21 233 LYS B CA 1
ATOM 4162 C C . LYS B 1 202 ? -0.252 50.881 -1.438 1.00 35.87 233 LYS B C 1
ATOM 4163 O O . LYS B 1 202 ? -0.218 50.393 -2.578 1.00 30.16 233 LYS B O 1
ATOM 4169 N N . VAL B 1 203 ? 0.818 51.078 -0.686 1.00 37.49 234 VAL B N 1
ATOM 4170 C CA . VAL B 1 203 ? 2.181 50.852 -1.190 1.00 41.05 234 VAL B CA 1
ATOM 4171 C C . VAL B 1 203 ? 2.582 49.394 -0.955 1.00 38.30 234 VAL B C 1
ATOM 4172 O O . VAL B 1 203 ? 3.559 48.997 -1.545 1.00 37.32 234 VAL B O 1
ATOM 4176 N N . LYS B 1 204 ? 1.786 48.583 -0.253 1.00 38.58 235 LYS B N 1
ATOM 4177 C CA . LYS B 1 204 ? 2.054 47.116 -0.118 1.00 34.56 235 LYS B CA 1
ATOM 4178 C C . LYS B 1 204 ? 1.781 46.350 -1.421 1.00 34.35 235 LYS B C 1
ATOM 4179 O O . LYS B 1 204 ? 1.123 46.880 -2.333 1.00 27.93 235 LYS B O 1
ATOM 4185 N N . GLU B 1 205 ? 2.248 45.099 -1.490 1.00 38.33 236 GLU B N 1
ATOM 4186 C CA . GLU B 1 205 ? 2.054 44.194 -2.654 1.00 40.55 236 GLU B CA 1
ATOM 4187 C C . GLU B 1 205 ? 0.570 43.881 -2.753 1.00 39.07 236 GLU B C 1
ATOM 4188 O O . GLU B 1 205 ? 0.032 43.850 -3.883 1.00 44.26 236 GLU B O 1
ATOM 4194 N N . LEU B 1 206 ? -0.058 43.634 -1.606 1.00 37.88 237 LEU B N 1
ATOM 4195 C CA . LEU B 1 206 ? -1.509 43.339 -1.539 1.00 40.19 237 LEU B CA 1
ATOM 4196 C C . LEU B 1 206 ? -2.139 44.232 -0.482 1.00 35.25 237 LEU B C 1
ATOM 4197 O O . LEU B 1 206 ? -2.309 43.848 0.662 1.00 30.51 237 LEU B O 1
ATOM 4202 N N . PRO B 1 207 ? -2.471 45.480 -0.836 1.00 33.91 238 PRO B N 1
ATOM 4203 C CA . PRO B 1 207 ? -3.200 46.344 0.088 1.00 29.56 238 PRO B CA 1
ATOM 4204 C C . PRO B 1 207 ? -4.635 45.828 0.284 1.00 29.66 238 PRO B C 1
ATOM 4205 O O . PRO B 1 207 ? -5.193 45.163 -0.570 1.00 30.70 238 PRO B O 1
ATOM 4209 N N . THR B 1 208 ? -5.213 46.145 1.423 1.00 28.52 239 THR B N 1
ATOM 4210 C CA . THR B 1 208 ? -6.672 46.113 1.663 1.00 30.16 239 THR B CA 1
ATOM 4211 C C . THR B 1 208 ? -7.239 47.501 1.328 1.00 29.17 239 THR B C 1
ATOM 4212 O O . THR B 1 208 ? -6.998 48.450 2.081 1.00 27.24 239 THR B O 1
ATOM 4216 N N . LEU B 1 209 ? -7.941 47.615 0.207 1.00 29.15 240 LEU B N 1
ATOM 4217 C CA . LEU B 1 209 ? -8.508 48.899 -0.251 1.00 29.41 240 LEU B CA 1
ATOM 4218 C C . LEU B 1 209 ? -9.904 49.076 0.367 1.00 31.35 240 LEU B C 1
ATOM 4219 O O . LEU B 1 209 ? -10.434 48.127 0.973 1.00 28.25 240 LEU B O 1
ATOM 4224 N N . LYS B 1 210 ? -10.448 50.285 0.287 1.00 28.36 241 LYS B N 1
ATOM 4225 C CA . LYS B 1 210 ? -11.727 50.632 0.944 1.00 30.01 241 LYS B CA 1
ATOM 4226 C C . LYS B 1 210 ? -12.698 51.164 -0.108 1.00 27.78 241 LYS B C 1
ATOM 4227 O O . LYS B 1 210 ? -12.374 51.081 -1.311 1.00 28.74 241 LYS B O 1
ATOM 4233 N N . ASP B 1 211 ? -13.894 51.548 0.336 1.00 29.24 242 ASP B N 1
ATOM 4234 C CA . ASP B 1 211 ? -15.079 51.941 -0.490 1.00 28.29 242 ASP B CA 1
ATOM 4235 C C . ASP B 1 211 ? -14.661 52.872 -1.644 1.00 30.12 242 ASP B C 1
ATOM 4236 O O . ASP B 1 211 ? -15.057 52.624 -2.798 1.00 30.32 242 ASP B O 1
ATOM 4241 N N . MET B 1 212 ? -13.880 53.912 -1.344 1.00 29.30 243 MET B N 1
ATOM 4242 C CA . MET B 1 212 ? -13.558 55.002 -2.309 1.00 30.72 243 MET B CA 1
ATOM 4243 C C . MET B 1 212 ? -12.527 54.495 -3.331 1.00 26.74 243 MET B C 1
ATOM 4244 O O . MET B 1 212 ? -12.637 54.850 -4.527 1.00 27.22 243 MET B O 1
ATOM 4249 N N .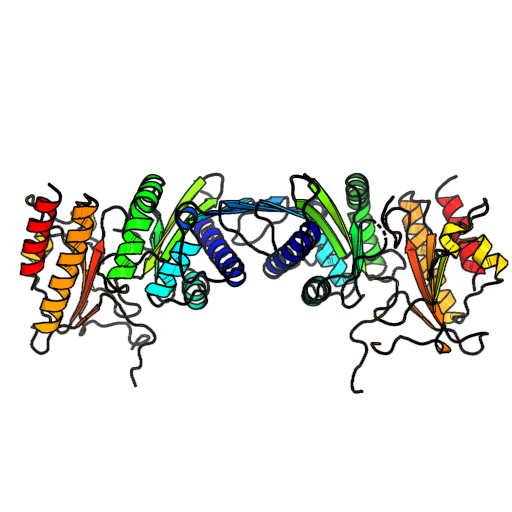 ASP B 1 213 ? -11.672 53.561 -2.932 1.00 28.40 244 ASP B N 1
ATOM 4250 C CA . ASP B 1 213 ? -10.711 52.872 -3.848 1.00 29.67 244 ASP B CA 1
ATOM 4251 C C . ASP B 1 213 ? -11.511 51.975 -4.783 1.00 28.53 244 ASP B C 1
ATOM 4252 O O . ASP B 1 213 ? -11.190 51.898 -5.970 1.00 29.55 244 ASP B O 1
ATOM 4257 N N . PHE B 1 214 ? -12.570 51.338 -4.276 1.00 30.47 245 PHE B N 1
ATOM 4258 C CA . PHE B 1 214 ? -13.402 50.420 -5.092 1.00 29.38 245 PHE B CA 1
ATOM 4259 C C . PHE B 1 214 ? -14.155 51.253 -6.122 1.00 31.06 245 PHE B C 1
ATOM 4260 O O . PHE B 1 214 ? -14.153 50.907 -7.300 1.00 29.98 245 PHE B O 1
ATOM 4268 N N . LEU B 1 215 ? -14.780 52.341 -5.672 1.00 31.63 246 LEU B N 1
ATOM 4269 C CA . LEU B 1 215 ? -15.504 53.273 -6.592 1.00 36.34 246 LEU B CA 1
ATOM 4270 C C . LEU B 1 215 ? -14.506 53.881 -7.598 1.00 31.78 246 LEU B C 1
ATOM 4271 O O . LEU B 1 215 ? -14.804 53.825 -8.771 1.00 33.53 246 LEU B O 1
ATOM 4276 N N . ASN B 1 216 ? -13.327 54.348 -7.171 1.00 31.66 247 ASN B N 1
ATOM 4277 C CA . ASN B 1 216 ? -12.351 54.969 -8.113 1.00 34.77 247 ASN B CA 1
ATOM 4278 C C . ASN B 1 216 ? -11.920 53.940 -9.157 1.00 39.37 247 ASN B C 1
ATOM 4279 O O . ASN B 1 216 ? -11.548 54.343 -10.252 1.00 44.64 247 ASN B O 1
ATOM 4284 N N . LYS B 1 217 ? -11.999 52.654 -8.864 1.00 41.56 248 LYS B N 1
ATOM 4285 C CA . LYS B 1 217 ? -11.547 51.617 -9.825 1.00 42.49 248 LYS B CA 1
ATOM 4286 C C . LYS B 1 217 ? -12.634 51.385 -10.877 1.00 41.30 248 LYS B C 1
ATOM 4287 O O . LYS B 1 217 ? -12.338 50.710 -11.891 1.00 38.11 248 LYS B O 1
ATOM 4293 N N . ASN B 1 218 ? -13.845 51.915 -10.664 1.00 44.04 249 ASN B N 1
ATOM 4294 C CA . ASN B 1 218 ? -15.066 51.484 -11.409 1.00 48.80 249 ASN B CA 1
ATOM 4295 C C . ASN B 1 218 ? -15.148 49.965 -11.339 1.00 54.37 249 ASN B C 1
ATOM 4296 O O . ASN B 1 218 ? -15.475 49.326 -12.379 1.00 44.56 249 ASN B O 1
ATOM 4301 N N . GLN B 1 219 ? -14.779 49.442 -10.158 1.00 60.77 250 GLN B N 1
ATOM 4302 C CA . GLN B 1 219 ? -14.760 47.996 -9.832 1.00 64.42 250 GLN B CA 1
ATOM 4303 C C . GLN B 1 219 ? -16.229 47.567 -9.761 1.00 59.03 250 GLN B C 1
ATOM 4304 O O . GLN B 1 219 ? -16.931 48.182 -8.936 1.00 58.79 250 GLN B O 1
ATOM 4310 N N . LYS B 1 220 ? -16.684 46.639 -10.622 1.00 58.05 251 LYS B N 1
ATOM 4311 C CA . LYS B 1 220 ? -18.026 45.991 -10.501 1.00 51.38 251 LYS B CA 1
ATOM 4312 C C . LYS B 1 220 ? -17.885 44.475 -10.370 1.00 46.86 251 LYS B C 1
ATOM 4313 O O . LYS B 1 220 ? -17.006 43.916 -11.021 1.00 47.16 251 LYS B O 1
ATOM 4319 N N . VAL B 1 221 ? -18.783 43.825 -9.631 1.00 39.50 252 VAL B N 1
ATOM 4320 C CA . VAL B 1 221 ? -18.795 42.345 -9.484 1.00 34.17 252 VAL B CA 1
ATOM 4321 C C . VAL B 1 221 ? -19.798 41.737 -10.479 1.00 32.52 252 VAL B C 1
ATOM 4322 O O . VAL B 1 221 ? -20.963 42.033 -10.369 1.00 30.99 252 VAL B O 1
ATOM 4326 N N . TYR B 1 222 ? -19.353 40.897 -11.420 1.00 32.63 253 TYR B N 1
ATOM 4327 C CA . TYR B 1 222 ? -20.242 40.257 -12.427 1.00 34.69 253 TYR B CA 1
ATOM 4328 C C . TYR B 1 222 ? -20.485 38.787 -12.076 1.00 32.97 253 TYR B C 1
ATOM 4329 O O . TYR B 1 222 ? -19.728 37.920 -12.550 1.00 36.12 253 TYR B O 1
ATOM 4338 N N . ILE B 1 223 ? -21.585 38.505 -11.377 1.00 33.91 254 ILE B N 1
ATOM 4339 C CA . ILE B 1 223 ? -22.062 37.116 -11.127 1.00 37.26 254 ILE B CA 1
ATOM 4340 C C . ILE B 1 223 ? -23.443 36.867 -11.773 1.00 40.91 254 ILE B C 1
ATOM 4341 O O . ILE B 1 223 ? -24.063 37.816 -12.307 1.00 39.37 254 ILE B O 1
ATOM 4346 N N . GLY B 1 224 ? -23.907 35.614 -11.749 1.00 41.09 255 GLY B N 1
ATOM 4347 C CA . GLY B 1 224 ? -25.235 35.244 -12.282 1.00 48.29 255 GLY B CA 1
ATOM 4348 C C . GLY B 1 224 ? -26.371 35.977 -11.581 1.00 52.00 255 GLY B C 1
ATOM 4349 O O . GLY B 1 224 ? -26.185 36.431 -10.439 1.00 52.76 255 GLY B O 1
ATOM 4350 N N . GLU B 1 225 ? -27.527 36.088 -12.234 1.00 53.74 256 GLU B N 1
ATOM 4351 C CA . GLU B 1 225 ? -28.731 36.729 -11.647 1.00 56.95 256 GLU B CA 1
ATOM 4352 C C . GLU B 1 225 ? -29.253 35.880 -10.486 1.00 51.57 256 GLU B C 1
ATOM 4353 O O . GLU B 1 225 ? -29.812 36.462 -9.546 1.00 58.65 256 GLU B O 1
ATOM 4359 N N . GLU B 1 226 ? -29.090 34.565 -10.558 1.00 51.86 257 GLU B N 1
ATOM 4360 C CA . GLU B 1 226 ? -29.606 33.604 -9.549 1.00 58.40 257 GLU B CA 1
ATOM 4361 C C . GLU B 1 226 ? -28.662 33.641 -8.335 1.00 54.01 257 GLU B C 1
ATOM 4362 O O . GLU B 1 226 ? -29.173 33.788 -7.225 1.00 53.70 257 GLU B O 1
ATOM 4368 N N . GLU B 1 227 ? -27.340 33.534 -8.569 1.00 52.82 258 GLU B N 1
ATOM 4369 C CA . GLU B 1 227 ? -26.238 33.655 -7.561 1.00 46.33 258 GLU B CA 1
ATOM 4370 C C . GLU B 1 227 ? -26.395 34.963 -6.781 1.00 40.84 258 GLU B C 1
ATOM 4371 O O . GLU B 1 227 ? -26.324 34.910 -5.546 1.00 43.12 258 GLU B O 1
ATOM 4377 N N . LYS B 1 228 ? -26.663 36.056 -7.494 1.00 38.05 259 LYS B N 1
ATOM 4378 C CA . LYS B 1 228 ? -26.855 37.437 -6.968 1.00 44.08 259 LYS B CA 1
ATOM 4379 C C . LYS B 1 228 ? -28.105 37.538 -6.080 1.00 44.06 259 LYS B C 1
ATOM 4380 O O . LYS B 1 228 ? -28.003 38.076 -4.982 1.00 37.65 259 LYS B O 1
ATOM 4386 N N . LYS B 1 229 ? -29.256 37.052 -6.546 1.00 48.19 260 LYS B N 1
ATOM 4387 C CA . LYS B 1 229 ? -30.498 36.987 -5.728 1.00 45.23 260 LYS B CA 1
ATOM 4388 C C . LYS B 1 229 ? -30.200 36.208 -4.437 1.00 38.26 260 LYS B C 1
ATOM 4389 O O . LYS B 1 229 ? -30.472 36.729 -3.350 1.00 43.91 260 LYS B O 1
ATOM 4395 N N . ILE B 1 230 ? -29.673 34.993 -4.537 1.00 34.19 261 ILE B N 1
ATOM 4396 C CA . ILE B 1 230 ? -29.349 34.154 -3.340 1.00 38.89 261 ILE B CA 1
ATOM 4397 C C . ILE B 1 230 ? -28.346 34.888 -2.421 1.00 39.56 261 ILE B C 1
ATOM 4398 O O . ILE B 1 230 ? -28.471 34.798 -1.172 1.00 35.54 261 ILE B O 1
ATOM 4403 N N . PHE B 1 231 ? -27.344 35.557 -3.003 1.00 33.81 262 PHE B N 1
ATOM 4404 C CA . PHE B 1 231 ? -26.282 36.209 -2.210 1.00 31.99 262 PHE B CA 1
ATOM 4405 C C . PHE B 1 231 ? -26.938 37.336 -1.418 1.00 30.31 262 PHE B C 1
ATOM 4406 O O . PHE B 1 231 ? -26.734 37.413 -0.190 1.00 29.43 262 PHE B O 1
ATOM 4414 N N . LEU B 1 232 ? -27.686 38.215 -2.106 1.00 30.19 263 LEU B N 1
ATOM 4415 C CA . LEU B 1 232 ? -28.255 39.423 -1.459 1.00 28.93 263 LEU B CA 1
ATOM 4416 C C . LEU B 1 232 ? -29.314 39.021 -0.433 1.00 30.07 263 LEU B C 1
ATOM 4417 O O . LEU B 1 232 ? -29.484 39.708 0.574 1.00 34.87 263 LEU B O 1
ATOM 4422 N N . GLU B 1 233 ? -29.981 37.917 -0.660 1.00 33.94 264 GLU B N 1
ATOM 4423 C CA . GLU B 1 233 ? -31.069 37.421 0.224 1.00 40.08 264 GLU B CA 1
ATOM 4424 C C . GLU B 1 233 ? -30.410 36.887 1.506 1.00 33.42 264 GLU B C 1
ATOM 4425 O O . GLU B 1 233 ? -30.845 37.245 2.597 1.00 31.65 264 GLU B O 1
ATOM 4431 N N . LYS B 1 234 ? -29.344 36.108 1.360 1.00 29.76 265 LYS B N 1
ATOM 4432 C CA . LYS B 1 234 ? -28.478 35.644 2.490 1.00 31.97 265 LYS B CA 1
ATOM 4433 C C . LYS B 1 234 ? -27.898 36.826 3.281 1.00 28.58 265 LYS B C 1
ATOM 4434 O O . LYS B 1 234 ? -27.962 36.805 4.507 1.00 29.06 265 LYS B O 1
ATOM 4440 N N . LEU B 1 235 ? -27.330 37.805 2.589 1.00 27.86 266 LEU B N 1
ATOM 4441 C CA . LEU B 1 235 ? -26.704 39.010 3.195 1.00 28.11 266 LEU B CA 1
ATOM 4442 C C . LEU B 1 235 ? -27.749 39.695 4.071 1.00 27.19 266 LEU B C 1
ATOM 4443 O O . LEU B 1 235 ? -27.444 40.034 5.252 1.00 25.89 266 LEU B O 1
ATOM 4448 N N . LYS B 1 236 ? -28.956 39.869 3.515 1.00 28.35 267 LYS B N 1
ATOM 4449 C CA . LYS B 1 236 ? -30.048 40.624 4.200 1.00 29.62 267 LYS B CA 1
ATOM 4450 C C . LYS B 1 236 ? -30.416 39.872 5.483 1.00 25.87 267 LYS B C 1
ATOM 4451 O O . LYS B 1 236 ? -30.459 40.519 6.563 1.00 26.80 267 LYS B O 1
ATOM 4457 N N . ARG B 1 237 ? -30.544 38.546 5.450 1.00 29.21 268 ARG B N 1
ATOM 4458 C CA . ARG B 1 237 ? -30.905 37.851 6.722 1.00 32.39 268 ARG B CA 1
ATOM 4459 C C . ARG B 1 237 ? -29.732 37.945 7.688 1.00 33.04 268 ARG B C 1
ATOM 4460 O O . ARG B 1 237 ? -30.033 38.091 8.888 1.00 29.53 268 ARG B O 1
ATOM 4468 N N . ASP B 1 238 ? -28.470 37.926 7.191 1.00 28.71 269 ASP B N 1
ATOM 4469 C CA . ASP B 1 238 ? -27.269 37.943 8.081 1.00 27.11 269 ASP B CA 1
ATOM 4470 C C . ASP B 1 238 ? -27.183 39.303 8.755 1.00 24.94 269 ASP B C 1
ATOM 4471 O O . ASP B 1 238 ? -26.994 39.343 9.961 1.00 22.13 269 ASP B O 1
ATOM 4476 N N . VAL B 1 239 ? -27.372 40.375 7.977 1.00 27.12 270 VAL B N 1
ATOM 4477 C CA . VAL B 1 239 ? -27.382 41.771 8.490 1.00 26.34 270 VAL B CA 1
ATOM 4478 C C . VAL B 1 239 ? -28.554 41.964 9.471 1.00 26.31 270 VAL B C 1
ATOM 4479 O O . VAL B 1 239 ? -28.395 42.701 10.464 1.00 26.72 270 VAL B O 1
ATOM 4483 N N . GLU B 1 240 ? -29.706 41.363 9.202 1.00 30.40 271 GLU B N 1
ATOM 4484 C CA . GLU B 1 240 ? -30.906 41.510 10.095 1.00 33.92 271 GLU B CA 1
ATOM 4485 C C . GLU B 1 240 ? -30.633 40.817 11.432 1.00 32.03 271 GLU B C 1
ATOM 4486 O O . GLU B 1 240 ? -31.020 41.346 12.478 1.00 32.55 271 GLU B O 1
ATOM 4492 N N . PHE B 1 241 ? -29.860 39.737 11.420 1.00 30.28 272 PHE B N 1
ATOM 4493 C CA . PHE B 1 241 ? -29.414 39.121 12.691 1.00 26.81 272 PHE B CA 1
ATOM 4494 C C . PHE B 1 241 ? -28.492 40.083 13.429 1.00 26.76 272 PHE B C 1
ATOM 4495 O O . PHE B 1 241 ? -28.659 40.317 14.596 1.00 25.90 272 PHE B O 1
ATOM 4503 N N . LEU B 1 242 ? -27.520 40.644 12.730 1.00 27.87 273 LEU B N 1
ATOM 4504 C CA . LEU B 1 242 ? -26.558 41.603 13.316 1.00 31.17 273 LEU B CA 1
ATOM 4505 C C . LEU B 1 242 ? -27.347 42.771 13.929 1.00 32.15 273 LEU B C 1
ATOM 4506 O O . LEU B 1 242 ? -27.049 43.189 15.084 1.00 32.06 273 LEU B O 1
ATOM 4511 N N . VAL B 1 243 ? -28.308 43.298 13.191 1.00 31.43 274 VAL B N 1
ATOM 4512 C CA . VAL B 1 243 ? -29.146 44.437 13.692 1.00 34.30 274 VAL B CA 1
ATOM 4513 C C . VAL B 1 243 ? -29.815 44.003 15.004 1.00 33.97 274 VAL B C 1
ATOM 4514 O O . VAL B 1 243 ? -29.703 44.739 16.016 1.00 33.70 274 VAL B O 1
ATOM 4518 N N . GLN B 1 244 ? -30.368 42.798 15.043 1.00 34.60 275 GLN B N 1
ATOM 4519 C CA . GLN B 1 244 ? -31.042 42.273 16.258 1.00 39.95 275 GLN B CA 1
ATOM 4520 C C . GLN B 1 244 ? -30.085 42.189 17.447 1.00 38.49 275 GLN B C 1
ATOM 4521 O O . GLN B 1 244 ? -30.546 42.409 18.564 1.00 40.98 275 GLN B O 1
ATOM 4527 N N . LEU B 1 245 ? -28.797 41.935 17.225 1.00 35.89 276 LEU B N 1
ATOM 4528 C CA . LEU B 1 245 ? -27.785 41.933 18.312 1.00 34.70 276 LEU B CA 1
ATOM 4529 C C . LEU B 1 245 ? -27.213 43.342 18.515 1.00 31.39 276 LEU B C 1
ATOM 4530 O O . LEU B 1 245 ? -26.207 43.467 19.202 1.00 34.17 276 LEU B O 1
ATOM 4535 N N . LYS B 1 246 ? -27.746 44.347 17.833 1.00 34.33 277 LYS B N 1
ATOM 4536 C CA . LYS B 1 246 ? -27.301 45.764 17.919 1.00 39.80 277 LYS B CA 1
ATOM 4537 C C . LYS B 1 246 ? -25.858 45.881 17.464 1.00 38.04 277 LYS B C 1
ATOM 4538 O O . LYS B 1 246 ? -25.182 46.782 17.936 1.00 37.35 277 LYS B O 1
ATOM 4544 N N . ILE B 1 247 ? -25.413 45.035 16.534 1.00 39.61 278 ILE B N 1
ATOM 4545 C CA . ILE B 1 247 ? -24.008 45.098 16.056 1.00 34.75 278 ILE B CA 1
ATOM 4546 C C . ILE B 1 247 ? -23.986 46.057 14.877 1.00 33.90 278 ILE B C 1
ATOM 4547 O O . ILE B 1 247 ? -24.936 46.026 14.079 1.00 36.56 278 ILE B O 1
ATOM 4552 N N . MET B 1 248 ? -22.925 46.849 14.762 1.00 34.32 279 MET B N 1
ATOM 4553 C CA . MET B 1 248 ? -22.703 47.671 13.549 1.00 40.29 279 MET B CA 1
ATOM 4554 C C . MET B 1 248 ? -21.210 47.767 13.312 1.00 34.28 279 MET B C 1
ATOM 4555 O O . MET B 1 248 ? -20.453 47.263 14.170 1.00 35.49 279 MET B O 1
ATOM 4560 N N . ASP B 1 249 ? -20.829 48.392 12.204 1.00 33.33 280 ASP B N 1
ATOM 4561 C CA . ASP B 1 249 ? -19.412 48.742 11.902 1.00 39.22 280 ASP B CA 1
ATOM 4562 C C . ASP B 1 249 ? -18.737 47.509 11.294 1.00 36.31 280 ASP B C 1
ATOM 4563 O O . ASP B 1 249 ? -17.511 47.435 11.301 1.00 34.97 280 ASP B O 1
ATOM 4568 N N . TYR B 1 250 ? -19.557 46.605 10.749 1.00 29.78 281 TYR B N 1
ATOM 4569 C CA . TYR B 1 250 ? -19.110 45.422 9.989 1.00 31.01 281 TYR B CA 1
ATOM 4570 C C . TYR B 1 250 ? -18.804 45.869 8.552 1.00 27.41 281 TYR B C 1
ATOM 4571 O O . TYR B 1 250 ? -19.295 46.892 8.066 1.00 27.03 281 TYR B O 1
ATOM 4580 N N . SER B 1 251 ? -17.976 45.094 7.875 1.00 28.16 282 SER B N 1
ATOM 4581 C CA . SER B 1 251 ? -17.618 45.322 6.456 1.00 28.34 282 SER B CA 1
ATOM 4582 C C . SER B 1 251 ? -17.959 44.073 5.676 1.00 25.12 282 SER B C 1
ATOM 4583 O O . SER B 1 251 ? -18.028 43.000 6.296 1.00 31.18 282 SER B O 1
ATOM 4586 N N . LEU B 1 252 ? -18.124 44.203 4.381 1.00 21.27 283 LEU B N 1
ATOM 4587 C CA . LEU B 1 252 ? -17.995 43.061 3.480 1.00 22.24 283 LEU B CA 1
ATOM 4588 C C . LEU B 1 252 ? -16.545 42.985 3.055 1.00 23.20 283 LEU B C 1
ATOM 4589 O O . LEU B 1 252 ? -16.058 43.961 2.473 1.00 23.28 283 LEU B O 1
ATOM 4594 N N . LEU B 1 253 ? -15.906 41.865 3.327 1.00 20.76 284 LEU B N 1
ATOM 4595 C CA . LEU B 1 253 ? -14.606 41.524 2.725 1.00 23.06 284 LEU B CA 1
ATOM 4596 C C . LEU B 1 253 ? -14.854 40.999 1.327 1.00 21.21 284 LEU B C 1
ATOM 4597 O O . LEU B 1 253 ? -15.582 40.048 1.244 1.00 22.53 284 LEU B O 1
ATOM 4602 N N . LEU B 1 254 ? -14.221 41.599 0.316 1.00 22.48 285 LEU B N 1
ATOM 4603 C CA . LEU B 1 254 ? -14.294 41.210 -1.115 1.00 22.10 285 LEU B CA 1
ATOM 4604 C C . LEU B 1 254 ? -12.864 40.954 -1.613 1.00 23.67 285 LEU B C 1
ATOM 4605 O O . LEU B 1 254 ? -11.991 41.920 -1.614 1.00 22.30 285 LEU B O 1
ATOM 4610 N N . GLY B 1 255 ? -12.625 39.702 -2.012 1.00 22.44 286 GLY B N 1
ATOM 4611 C CA . GLY B 1 255 ? -11.382 39.230 -2.629 1.00 23.48 286 GLY B CA 1
ATOM 4612 C C . GLY B 1 255 ? -11.669 38.793 -4.055 1.00 23.78 286 GLY B C 1
ATOM 4613 O O . GLY B 1 255 ? -12.732 38.242 -4.288 1.00 23.16 286 GLY B O 1
ATOM 4614 N N . ILE B 1 256 ? -10.753 39.051 -4.969 1.00 22.23 287 ILE B N 1
ATOM 4615 C CA . ILE B 1 256 ? -10.901 38.779 -6.418 1.00 25.91 287 ILE B CA 1
ATOM 4616 C C . ILE B 1 256 ? -9.650 38.030 -6.898 1.00 24.24 287 ILE B C 1
ATOM 4617 O O . ILE B 1 256 ? -8.551 38.538 -6.707 1.00 27.87 287 ILE B O 1
ATOM 4622 N N . HIS B 1 257 ? -9.854 36.846 -7.467 1.00 27.55 288 HIS B N 1
ATOM 4623 C CA . HIS B 1 257 ? -8.860 36.036 -8.201 1.00 26.92 288 HIS B CA 1
ATOM 4624 C C . HIS B 1 257 ? -9.074 36.228 -9.710 1.00 28.69 288 HIS B C 1
ATOM 4625 O O . HIS B 1 257 ? -10.150 35.890 -10.218 1.00 28.87 288 HIS B O 1
ATOM 4632 N N . ASP B 1 258 ? -8.085 36.777 -10.405 1.00 30.13 289 ASP B N 1
ATOM 4633 C CA . ASP B 1 258 ? -8.082 36.870 -11.883 1.00 35.02 289 ASP B CA 1
ATOM 4634 C C . ASP B 1 258 ? -7.656 35.502 -12.421 1.00 32.31 289 ASP B C 1
ATOM 4635 O O . ASP B 1 258 ? -6.540 35.037 -12.107 1.00 32.40 289 ASP B O 1
ATOM 4640 N N . ILE B 1 259 ? -8.521 34.898 -13.217 1.00 33.71 290 ILE B N 1
ATOM 4641 C CA . ILE B 1 259 ? -8.304 33.573 -13.861 1.00 38.97 290 ILE B CA 1
ATOM 4642 C C . ILE B 1 259 ? -7.083 33.620 -14.800 1.00 40.99 290 ILE B C 1
ATOM 4643 O O . ILE B 1 259 ? -6.238 32.692 -14.729 1.00 50.47 290 ILE B O 1
ATOM 4648 N N . ILE B 1 260 ? -6.886 34.676 -15.578 1.00 48.42 291 ILE B N 1
ATOM 4649 C CA . ILE B 1 260 ? -5.674 34.746 -16.461 1.00 56.95 291 ILE B CA 1
ATOM 4650 C C . ILE B 1 260 ? -4.391 34.658 -15.618 1.00 55.38 291 ILE B C 1
ATOM 4651 O O . ILE B 1 260 ? -3.498 33.888 -16.007 1.00 52.95 291 ILE B O 1
ATOM 4656 N N . ARG B 1 261 ? -4.275 35.420 -14.527 1.00 55.40 292 ARG B N 1
ATOM 4657 C CA . ARG B 1 261 ? -3.065 35.386 -13.650 1.00 53.40 292 ARG B CA 1
ATOM 4658 C C . ARG B 1 261 ? -2.966 33.996 -13.009 1.00 55.58 292 ARG B C 1
ATOM 4659 O O . ARG B 1 261 ? -1.877 33.396 -13.042 1.00 61.10 292 ARG B O 1
ATOM 4667 N N . GLY B 1 262 ? -4.074 33.492 -12.470 1.00 53.23 293 GLY B N 1
ATOM 4668 C CA . GLY B 1 262 ? -4.161 32.125 -11.936 1.00 56.64 293 GLY B CA 1
ATOM 4669 C C . GLY B 1 262 ? -3.175 31.913 -10.800 1.00 56.95 293 GLY B C 1
ATOM 4670 O O . GLY B 1 262 ? -2.902 32.878 -10.035 1.00 49.47 293 GLY B O 1
ATOM 4671 N N . SER B 1 263 ? -2.663 30.687 -10.695 1.00 56.86 294 SER B N 1
ATOM 4672 C CA . SER B 1 263 ? -1.713 30.242 -9.639 1.00 70.04 294 SER B CA 1
ATOM 4673 C C . SER B 1 263 ? -0.435 29.702 -10.296 1.00 70.64 294 SER B C 1
ATOM 4674 O O . SER B 1 263 ? -0.406 29.604 -11.550 1.00 65.05 294 SER B O 1
ATOM 4677 N N . GLU B 1 264 ? 0.597 29.427 -9.488 1.00 74.42 295 GLU B N 1
ATOM 4678 C CA . GLU B 1 264 ? 1.766 28.599 -9.887 1.00 75.62 295 GLU B CA 1
ATOM 4679 C C . GLU B 1 264 ? 1.209 27.340 -10.561 1.00 84.30 295 GLU B C 1
ATOM 4680 O O . GLU B 1 264 ? 0.126 26.873 -10.191 1.00 78.59 295 GLU B O 1
ATOM 4682 N N . PRO B 1 265 ? 1.869 26.790 -11.614 1.00 90.17 296 PRO B N 1
ATOM 4683 C CA . PRO B 1 265 ? 1.360 25.593 -12.298 1.00 88.02 296 PRO B CA 1
ATOM 4684 C C . PRO B 1 265 ? 1.452 24.328 -11.417 1.00 88.27 296 PRO B C 1
ATOM 4685 O O . PRO B 1 265 ? 0.761 23.353 -11.722 1.00 85.05 296 PRO B O 1
ATOM 4689 N N . GLU B 1 266 ? 2.247 24.382 -10.334 1.00 82.87 297 GLU B N 1
ATOM 4690 C CA . GLU B 1 266 ? 2.402 23.301 -9.314 1.00 85.15 297 GLU B CA 1
ATOM 4691 C C . GLU B 1 266 ? 1.068 23.053 -8.591 1.00 84.84 297 GLU B C 1
ATOM 4692 O O . GLU B 1 266 ? 0.886 21.916 -8.113 1.00 75.93 297 GLU B O 1
ATOM 4698 N N . GLU B 1 267 ? 0.180 24.065 -8.521 1.00 90.00 298 GLU B N 1
ATOM 4699 C CA . GLU B 1 267 ? -1.193 23.970 -7.933 1.00 87.86 298 GLU B CA 1
ATOM 4700 C C . GLU B 1 267 ? -2.279 24.050 -9.019 1.00 78.64 298 GLU B C 1
ATOM 4701 O O . GLU B 1 267 ? -3.385 24.522 -8.672 1.00 67.72 298 GLU B O 1
ATOM 4707 N N . GLU B 1 268 ? -1.981 23.563 -10.240 1.00 72.74 299 GLU B N 1
ATOM 4708 C CA . GLU B 1 268 ? -2.898 23.402 -11.408 1.00 71.59 299 GLU B CA 1
ATOM 4709 C C . GLU B 1 268 ? -3.182 24.783 -12.017 1.00 67.41 299 GLU B C 1
ATOM 4710 O O . GLU B 1 268 ? -2.303 25.265 -12.765 1.00 58.04 299 GLU B O 1
ATOM 4712 N N . GLY B 1 272 ? -8.830 15.977 -15.219 1.00 82.57 345 GLY B N 1
ATOM 4713 C CA . GLY B 1 272 ? -9.542 15.294 -14.119 1.00 90.99 345 GLY B CA 1
ATOM 4714 C C . GLY B 1 272 ? -9.553 16.148 -12.862 1.00 95.08 345 GLY B C 1
ATOM 4715 O O . GLY B 1 272 ? -8.622 16.018 -12.049 1.00 94.90 345 GLY B O 1
ATOM 4716 N N . GLU B 1 273 ? -10.562 17.011 -12.717 1.00 103.14 346 GLU B N 1
ATOM 4717 C CA . GLU B 1 273 ? -10.619 18.064 -11.661 1.00 101.44 346 GLU B CA 1
ATOM 4718 C C . GLU B 1 273 ? -11.677 17.695 -10.612 1.00 86.84 346 GLU B C 1
ATOM 4719 O O . GLU B 1 273 ? -12.804 18.218 -10.719 1.00 97.29 346 GLU B O 1
ATOM 4725 N N . PHE B 1 274 ? -11.324 16.848 -9.636 1.00 77.22 347 PHE B N 1
ATOM 4726 C CA . PHE B 1 274 ? -12.027 16.732 -8.328 1.00 75.53 347 PHE B CA 1
ATOM 4727 C C . PHE B 1 274 ? -11.276 17.569 -7.286 1.00 70.32 347 PHE B C 1
ATOM 4728 O O . PHE B 1 274 ? -10.211 17.124 -6.818 1.00 76.15 347 PHE B O 1
ATOM 4736 N N . GLU B 1 275 ? -11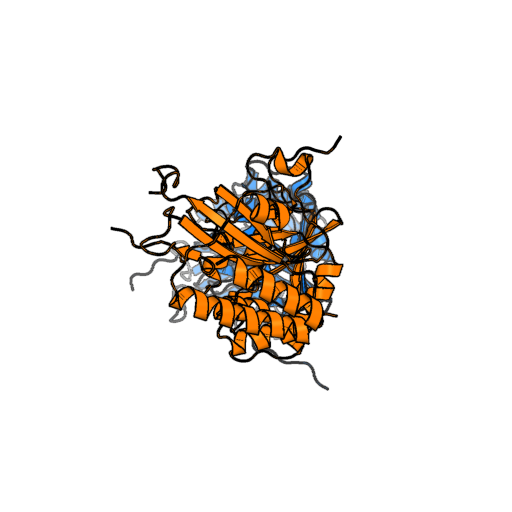.807 18.754 -6.952 1.00 60.20 348 GLU B N 1
ATOM 4737 C CA . GLU B 1 275 ? -11.235 19.684 -5.938 1.00 63.26 348 GLU B CA 1
ATOM 4738 C C . GLU B 1 275 ? -11.061 18.916 -4.619 1.00 58.56 348 GLU B C 1
ATOM 4739 O O . GLU B 1 275 ? -11.960 18.103 -4.290 1.00 56.28 348 GLU B O 1
ATOM 4745 N N . SER B 1 276 ? -9.969 19.166 -3.887 1.00 50.37 349 SER B N 1
ATOM 4746 C CA . SER B 1 276 ? -9.719 18.589 -2.540 1.00 51.38 349 SER B CA 1
ATOM 4747 C C . SER B 1 276 ? -10.624 19.263 -1.504 1.00 51.26 349 SER B C 1
ATOM 4748 O O . SER B 1 276 ? -10.949 18.600 -0.485 1.00 66.27 349 SER B O 1
ATOM 4751 N N . PHE B 1 277 ? -11.042 20.511 -1.735 1.00 48.47 350 PHE B N 1
ATOM 4752 C CA . PHE B 1 277 ? -11.861 21.305 -0.771 1.00 43.02 350 PHE B CA 1
ATOM 4753 C C . PHE B 1 277 ? -12.787 22.257 -1.543 1.00 46.02 350 PHE B C 1
ATOM 4754 O O . PHE B 1 277 ? -12.541 22.595 -2.746 1.00 44.04 350 PHE B O 1
ATOM 4762 N N . ILE B 1 278 ? -13.849 22.685 -0.854 1.00 45.38 351 ILE B N 1
ATOM 4763 C CA . ILE B 1 278 ? -14.860 23.652 -1.358 1.00 40.76 351 ILE B CA 1
ATOM 4764 C C . ILE B 1 278 ? -14.545 24.996 -0.694 1.00 38.42 351 ILE B C 1
ATOM 4765 O O . ILE B 1 278 ? -14.353 25.039 0.522 1.00 35.50 351 ILE B O 1
ATOM 4770 N N . ASP B 1 279 ? -14.430 26.047 -1.493 1.00 32.21 352 ASP B N 1
ATOM 4771 C CA . ASP B 1 279 ? -14.290 27.444 -1.028 1.00 28.92 352 ASP B CA 1
ATOM 4772 C C . ASP B 1 279 ? -15.689 27.983 -0.795 1.00 28.92 352 ASP B C 1
ATOM 4773 O O . ASP B 1 279 ? -16.350 28.316 -1.757 1.00 27.29 352 ASP B O 1
ATOM 4778 N N . VAL B 1 280 ? -16.106 28.066 0.458 1.00 28.02 353 VAL B N 1
ATOM 4779 C CA . VAL B 1 280 ? -17.532 28.257 0.850 1.00 31.17 353 VAL B CA 1
ATOM 4780 C C . VAL B 1 280 ? -18.052 29.645 0.439 1.00 28.38 353 VAL B C 1
ATOM 4781 O O . VAL B 1 280 ? -19.226 29.773 0.189 1.00 28.57 353 VAL B O 1
ATOM 4785 N N . TYR B 1 281 ? -17.200 30.667 0.404 1.00 26.69 354 TYR B N 1
ATOM 4786 C CA . TYR B 1 281 ? -17.579 32.075 0.153 1.00 22.67 354 TYR B CA 1
ATOM 4787 C C . TYR B 1 281 ? -17.263 32.436 -1.297 1.00 24.32 354 TYR B C 1
ATOM 4788 O O . TYR B 1 281 ? -17.410 33.608 -1.618 1.00 25.03 354 TYR B O 1
ATOM 4797 N N . ALA B 1 282 ? -16.871 31.459 -2.134 1.00 24.45 355 ALA B N 1
ATOM 4798 C CA . ALA B 1 282 ? -16.474 31.654 -3.541 1.00 23.27 355 ALA B CA 1
ATOM 4799 C C . ALA B 1 282 ? -17.711 31.732 -4.438 1.00 24.86 355 ALA B C 1
ATOM 4800 O O . ALA B 1 282 ? -18.660 30.995 -4.208 1.00 23.47 355 ALA B O 1
ATOM 4802 N N . ILE B 1 283 ? -17.699 32.645 -5.413 1.00 27.23 356 ILE B N 1
ATOM 4803 C CA . ILE B 1 283 ? -18.676 32.702 -6.546 1.00 29.66 356 ILE B CA 1
ATOM 4804 C C . ILE B 1 283 ? -17.866 33.065 -7.792 1.00 30.43 356 ILE B C 1
ATOM 4805 O O . ILE B 1 283 ? -17.119 34.042 -7.702 1.00 30.58 356 ILE B O 1
ATOM 4810 N N . ARG B 1 284 ? -18.075 32.345 -8.907 1.00 30.91 357 ARG B N 1
ATOM 4811 C CA . ARG B 1 284 ? -17.372 32.534 -10.209 1.00 34.93 357 ARG B CA 1
ATOM 4812 C C . ARG B 1 284 ? -18.041 33.661 -11.005 1.00 30.60 357 ARG B C 1
ATOM 4813 O O . ARG B 1 284 ? -19.241 33.851 -10.865 1.00 32.11 357 ARG B O 1
ATOM 4821 N N . SER B 1 285 ? -17.270 34.401 -11.782 1.00 32.97 358 SER B N 1
ATOM 4822 C CA . SER B 1 285 ? -17.785 35.426 -12.719 1.00 37.64 358 SER B CA 1
ATOM 4823 C C . SER B 1 285 ? -18.782 34.758 -13.658 1.00 38.86 358 SER B C 1
ATOM 4824 O O . SER B 1 285 ? -18.659 33.521 -13.925 1.00 35.24 358 SER B O 1
ATOM 4827 N N . ALA B 1 286 ? -19.779 35.522 -14.094 1.00 40.98 359 ALA B N 1
ATOM 4828 C CA . ALA B 1 286 ? -20.816 35.057 -15.044 1.00 40.60 359 ALA B CA 1
ATOM 4829 C C . ALA B 1 286 ? -20.202 34.929 -16.443 1.00 45.99 359 ALA B C 1
ATOM 4830 O O . ALA B 1 286 ? -19.215 35.657 -16.740 1.00 45.71 359 ALA B O 1
ATOM 4832 N N . GLU B 1 287 ? -20.783 34.030 -17.245 1.00 54.91 360 GLU B N 1
ATOM 4833 C CA . GLU B 1 287 ? -20.460 33.692 -18.662 1.00 61.73 360 GLU B CA 1
ATOM 4834 C C . GLU B 1 287 ? -19.839 34.874 -19.419 1.00 65.19 360 GLU B C 1
ATOM 4835 O O . GLU B 1 287 ? -18.687 34.715 -19.938 1.00 76.29 360 GLU B O 1
ATOM 4841 N N . GLY B 1 288 ? -20.536 36.006 -19.494 1.00 53.17 361 GLY B N 1
ATOM 4842 C CA . GLY B 1 288 ? -20.098 37.134 -20.339 1.00 57.76 361 GLY B CA 1
ATOM 4843 C C . GLY B 1 288 ? -19.565 38.316 -19.547 1.00 67.82 361 GLY B C 1
ATOM 4844 O O . GLY B 1 288 ? -19.718 39.465 -20.028 1.00 70.55 361 GLY B O 1
ATOM 4845 N N . ALA B 1 289 ? -18.939 38.075 -18.393 1.00 65.11 362 ALA B N 1
ATOM 4846 C CA . ALA B 1 289 ? -18.310 39.144 -17.586 1.00 59.75 362 ALA B CA 1
ATOM 4847 C C . ALA B 1 289 ? -17.077 39.634 -18.345 1.00 59.69 362 ALA B C 1
ATOM 4848 O O . ALA B 1 289 ? -16.391 38.856 -19.018 1.00 53.35 362 ALA B O 1
ATOM 4850 N N . PRO B 1 290 ? -16.775 40.944 -18.287 1.00 47.63 363 PRO B N 1
ATOM 4851 C CA . PRO B 1 290 ? -15.594 41.491 -18.954 1.00 54.67 363 PRO B CA 1
ATOM 4852 C C . PRO B 1 290 ? -14.288 40.732 -18.673 1.00 56.42 363 PRO B C 1
ATOM 4853 O O . PRO B 1 290 ? -13.471 40.689 -19.561 1.00 58.30 363 PRO B O 1
ATOM 4857 N N . GLN B 1 291 ? -14.113 40.222 -17.445 1.00 53.64 364 GLN B N 1
ATOM 4858 C CA . GLN B 1 291 ? -12.963 39.398 -16.992 1.00 49.75 364 GLN B CA 1
ATOM 4859 C C . GLN B 1 291 ? -13.490 38.091 -16.381 1.00 49.85 364 GLN B C 1
ATOM 4860 O O . GLN B 1 291 ? -14.524 38.130 -15.650 1.00 48.44 364 GLN B O 1
ATOM 4866 N N . LYS B 1 292 ? -12.802 36.982 -16.653 1.00 39.48 365 LYS B N 1
ATOM 4867 C CA . LYS B 1 292 ? -12.958 35.707 -15.918 1.00 39.29 365 LYS B CA 1
ATOM 4868 C C . LYS B 1 292 ? -12.303 35.861 -14.542 1.00 35.23 365 LYS B C 1
ATOM 4869 O O . LYS B 1 292 ? -11.090 36.098 -14.505 1.00 34.20 365 LYS B O 1
ATOM 4875 N N . GLU B 1 293 ? -13.112 35.820 -13.478 1.00 31.30 366 GLU B N 1
ATOM 4876 C CA . GLU B 1 293 ? -12.679 36.057 -12.082 1.00 33.68 366 GLU B CA 1
ATOM 4877 C C . GLU B 1 293 ? -13.363 35.074 -11.142 1.00 29.99 366 GLU B C 1
ATOM 4878 O O . GLU B 1 293 ? -14.410 34.586 -11.490 1.00 30.35 366 GLU B O 1
ATOM 4884 N N . VAL B 1 294 ? -12.803 34.877 -9.951 1.00 30.86 367 VAL B N 1
ATOM 4885 C CA . VAL B 1 294 ? -13.535 34.303 -8.791 1.00 27.45 367 VAL B CA 1
ATOM 4886 C C . VAL B 1 294 ? -13.563 35.352 -7.671 1.00 26.84 367 VAL B C 1
ATOM 4887 O O . VAL B 1 294 ? -12.508 35.936 -7.357 1.00 23.79 367 VAL B O 1
ATOM 4891 N N . TYR B 1 295 ? -14.761 35.581 -7.114 1.00 26.50 368 TYR B N 1
ATOM 4892 C CA . TYR B 1 295 ? -15.030 36.529 -6.007 1.00 29.42 368 TYR B CA 1
ATOM 4893 C C . TYR B 1 295 ? -15.125 35.755 -4.694 1.00 25.78 368 TYR B C 1
ATOM 4894 O O . TYR B 1 295 ? -15.719 34.674 -4.700 1.00 26.44 368 TYR B O 1
ATOM 4903 N N . PHE B 1 296 ? -14.630 36.321 -3.611 1.00 23.17 369 PHE B N 1
ATOM 4904 C CA . PHE B 1 296 ? -14.770 35.735 -2.246 1.00 26.02 369 PHE B CA 1
ATOM 4905 C C . PHE B 1 296 ? -15.361 36.822 -1.392 1.00 25.26 369 PHE B C 1
ATOM 4906 O O . PHE B 1 296 ? -14.708 37.857 -1.362 1.00 26.84 369 PHE B O 1
ATOM 4914 N N . MET B 1 297 ? -16.546 36.591 -0.795 1.00 23.69 370 MET B N 1
ATOM 4915 C CA . MET B 1 297 ? -17.279 37.642 -0.053 1.00 25.89 370 MET B CA 1
ATOM 4916 C C . MET B 1 297 ? -17.791 37.075 1.266 1.00 23.75 370 MET B C 1
ATOM 4917 O O . MET B 1 297 ? -18.455 36.030 1.257 1.00 23.10 370 MET B O 1
ATOM 4922 N N . GLY B 1 298 ? -17.463 37.740 2.357 1.00 22.70 371 GLY B N 1
ATOM 4923 C CA . GLY B 1 298 ? -18.080 37.437 3.664 1.00 23.63 371 GLY B CA 1
ATOM 4924 C C . GLY B 1 298 ? -18.088 38.651 4.558 1.00 23.22 371 GLY B C 1
ATOM 4925 O O . GLY B 1 298 ? -17.486 39.671 4.197 1.00 22.96 371 GLY B O 1
ATOM 4926 N N . LEU B 1 299 ? -18.787 38.550 5.683 1.00 23.50 372 LEU B N 1
ATOM 4927 C CA . LEU B 1 299 ? -18.901 39.634 6.678 1.00 20.88 372 LEU B CA 1
ATOM 4928 C C . LEU B 1 299 ? -17.798 39.517 7.715 1.00 24.01 372 LEU B C 1
ATOM 4929 O O . LEU B 1 299 ? -17.665 38.427 8.327 1.00 24.89 372 LEU B O 1
ATOM 4934 N N . ILE B 1 300 ? -17.068 40.611 7.940 1.00 25.73 373 ILE B N 1
ATOM 4935 C CA . ILE B 1 300 ? -16.026 40.759 9.000 1.00 28.00 373 ILE B CA 1
ATOM 4936 C C . ILE B 1 300 ? -16.273 42.044 9.781 1.00 26.47 373 ILE B C 1
ATOM 4937 O O . ILE B 1 300 ? -17.033 42.879 9.277 1.00 27.49 373 ILE B O 1
ATOM 4942 N N A ASP B 1 301 ? -15.579 42.253 10.889 0.65 29.05 374 ASP B N 1
ATOM 4943 C CA A ASP B 1 301 ? -15.507 43.595 11.521 0.65 32.59 374 ASP B CA 1
ATOM 4944 C C A ASP B 1 301 ? -14.067 43.790 11.993 0.65 35.99 374 ASP B C 1
ATOM 4945 O O A ASP B 1 301 ? -13.179 43.133 11.430 0.65 37.45 374 ASP B O 1
ATOM 4950 N N A ILE B 1 302 ? -13.822 44.716 12.923 0.65 41.83 375 ILE B N 1
ATOM 4951 C CA A ILE B 1 302 ? -12.451 45.037 13.444 0.65 41.20 375 ILE B CA 1
ATOM 4952 C C A ILE B 1 302 ? -11.914 43.792 14.166 0.65 41.86 375 ILE B C 1
ATOM 4953 O O A ILE B 1 302 ? -10.733 43.450 13.951 0.65 41.13 375 ILE B O 1
ATOM 4958 N N A LEU B 1 303 ? -12.764 43.145 14.969 0.65 42.18 376 LEU B N 1
ATOM 4959 C CA A LEU B 1 303 ? -12.482 41.877 15.699 0.65 45.86 376 LEU B CA 1
ATOM 4960 C C A LEU B 1 303 ? -12.060 40.793 14.694 0.65 43.66 376 LEU B C 1
ATOM 4961 O O A LEU B 1 303 ? -10.938 40.307 14.825 0.65 42.31 376 LEU B O 1
ATOM 4966 N N A THR B 1 304 ? -12.868 40.493 13.669 0.65 44.05 377 THR B N 1
ATOM 4967 C CA A THR B 1 304 ? -12.620 39.370 12.716 0.65 40.70 377 THR B CA 1
ATOM 4968 C C A THR B 1 304 ? -11.926 39.850 11.428 0.65 42.03 377 THR B C 1
ATOM 4969 O O A THR B 1 304 ? -11.784 39.024 10.501 0.65 37.82 377 THR B O 1
ATOM 4973 N N A GLN B 1 305 ? -11.480 41.110 11.368 0.65 41.16 378 GLN B N 1
ATOM 4974 C CA A GLN B 1 305 ? -10.877 41.730 10.152 0.65 43.90 378 GLN B CA 1
ATOM 4975 C C A GLN B 1 305 ? -10.023 40.709 9.384 0.65 42.64 378 GLN B C 1
ATOM 4976 O O A GLN B 1 305 ? -8.938 40.374 9.899 0.65 54.44 378 GLN B O 1
ATOM 4982 N N . HIS B 1 331 ? -29.933 53.350 15.031 0.50 52.45 404 HIS B N 1
ATOM 4983 C CA . HIS B 1 331 ? -28.604 53.494 14.371 1.00 56.37 404 HIS B CA 1
ATOM 4984 C C . HIS B 1 331 ? -28.164 52.196 13.676 1.00 57.62 404 HIS B C 1
ATOM 4985 O O . HIS B 1 331 ? -27.743 52.238 12.522 1.00 61.80 404 HIS B O 1
ATOM 4992 N N . PRO B 1 332 ? -28.196 51.012 14.334 1.00 55.04 405 PRO B N 1
ATOM 4993 C CA . PRO B 1 332 ? -27.883 49.747 13.660 1.00 52.34 405 PRO B CA 1
ATOM 4994 C C . PRO B 1 332 ? -28.714 49.519 12.389 1.00 52.62 405 PRO B C 1
ATOM 4995 O O . PRO B 1 332 ? -28.158 49.140 11.359 1.00 45.97 405 PRO B O 1
ATOM 4999 N N . GLU B 1 333 ? -30.014 49.788 12.460 1.00 43.21 406 GLU B N 1
ATOM 5000 C CA . GLU B 1 333 ? -30.907 49.626 11.285 1.00 53.61 406 GLU B CA 1
ATOM 5001 C C . GLU B 1 333 ? -30.514 50.656 10.211 1.00 46.61 406 GLU B C 1
ATOM 5002 O O . GLU B 1 333 ? -30.738 50.356 8.999 1.00 42.28 406 GLU B O 1
ATOM 5008 N N . GLN B 1 334 ? -29.901 51.777 10.606 1.00 44.08 407 GLN B N 1
ATOM 5009 C CA . GLN B 1 334 ? -29.429 52.817 9.645 1.00 51.84 407 GLN B CA 1
ATOM 5010 C C . GLN B 1 334 ? -28.142 52.335 8.971 1.00 47.77 407 GLN B C 1
ATOM 5011 O O . GLN B 1 334 ? -28.081 52.386 7.722 1.00 42.86 407 GLN B O 1
ATOM 5017 N N . TYR B 1 335 ? -27.161 51.903 9.774 1.00 38.52 408 TYR B N 1
ATOM 5018 C CA . TYR B 1 335 ? -25.898 51.290 9.294 1.00 35.73 408 TYR B CA 1
ATOM 5019 C C . TYR B 1 335 ? -26.212 50.209 8.254 1.00 32.24 408 TYR B C 1
ATOM 5020 O O . TYR B 1 335 ? -25.650 50.251 7.138 1.00 33.24 408 TYR B O 1
ATOM 5029 N N . ALA B 1 336 ? -27.161 49.331 8.589 1.00 30.66 409 ALA B N 1
ATOM 5030 C CA . ALA B 1 336 ? -27.554 48.136 7.823 1.00 29.67 409 ALA B CA 1
ATOM 5031 C C . ALA B 1 336 ? -28.155 48.557 6.490 1.00 33.53 409 ALA B C 1
ATOM 5032 O O . ALA B 1 336 ? -27.818 47.945 5.432 1.00 34.13 409 ALA B O 1
ATOM 5034 N N . LYS B 1 337 ? -29.049 49.538 6.522 1.00 34.82 410 LYS B N 1
ATOM 5035 C CA . LYS B 1 337 ? -29.712 49.986 5.285 1.00 38.85 410 LYS B CA 1
ATOM 5036 C C . LYS B 1 337 ? -28.671 50.591 4.332 1.00 32.15 410 LYS B C 1
ATOM 5037 O O . LYS B 1 337 ? -28.725 50.260 3.159 1.00 33.02 410 LYS B O 1
ATOM 5043 N N . ARG B 1 338 ? -27.786 51.465 4.804 1.00 30.83 411 ARG B N 1
ATOM 5044 C CA . ARG B 1 338 ? -26.689 52.005 3.956 1.00 37.81 411 ARG B CA 1
ATOM 5045 C C . ARG B 1 338 ? -25.809 50.878 3.387 1.00 36.86 411 ARG B C 1
ATOM 5046 O O . ARG B 1 338 ? -25.523 50.898 2.158 1.00 37.52 411 ARG B O 1
ATOM 5054 N N . PHE B 1 339 ? -25.313 50.004 4.281 1.00 32.92 412 PHE B N 1
ATOM 5055 C CA . PHE B 1 339 ? -24.496 48.813 3.943 1.00 32.19 412 PHE B CA 1
ATOM 5056 C C . PHE B 1 339 ? -25.179 48.068 2.803 1.00 33.11 412 PHE B C 1
ATOM 5057 O O . PHE B 1 339 ? -24.586 47.912 1.690 1.00 31.64 412 PHE B O 1
ATOM 5065 N N . LEU B 1 340 ? -26.419 47.640 3.058 1.00 29.66 413 LEU B N 1
ATOM 5066 C CA . LEU B 1 340 ? -27.165 46.844 2.067 1.00 34.17 413 LEU B CA 1
ATOM 5067 C C . LEU B 1 340 ? -27.268 47.652 0.773 1.00 33.38 413 LEU B C 1
ATOM 5068 O O . LEU B 1 340 ? -27.032 47.038 -0.290 1.00 31.44 413 LEU B O 1
ATOM 5073 N N . ASP B 1 341 ? -27.551 48.957 0.809 1.00 35.86 414 ASP B N 1
ATOM 5074 C CA . ASP B 1 341 ? -27.724 49.689 -0.482 1.00 42.54 414 ASP B CA 1
ATOM 5075 C C . ASP B 1 341 ? -26.356 49.745 -1.202 1.00 35.12 414 ASP B C 1
ATOM 5076 O O . ASP B 1 341 ? -26.306 49.513 -2.410 1.00 33.40 414 ASP B O 1
ATOM 5081 N N . PHE B 1 342 ? -25.272 49.988 -0.483 1.00 30.64 415 PHE B N 1
ATOM 5082 C CA . PHE B 1 342 ? -23.915 50.013 -1.078 1.00 32.53 415 PHE B CA 1
ATOM 5083 C C . PHE B 1 342 ? -23.596 48.667 -1.760 1.00 33.88 415 PHE B C 1
ATOM 5084 O O . PHE B 1 342 ? -23.232 48.689 -2.964 1.00 30.82 415 PHE B O 1
ATOM 5092 N N . ILE B 1 343 ? -23.701 47.555 -1.007 1.00 29.83 416 ILE B N 1
ATOM 5093 C CA . ILE B 1 343 ? -23.349 46.205 -1.509 1.00 28.73 416 ILE B CA 1
ATOM 5094 C C . ILE B 1 343 ? -24.230 45.875 -2.711 1.00 30.32 416 ILE B C 1
ATOM 5095 O O . ILE B 1 343 ? -23.674 45.321 -3.712 1.00 25.96 416 ILE B O 1
ATOM 5100 N N . THR B 1 344 ? -25.537 46.160 -2.648 1.00 29.88 417 THR B N 1
ATOM 5101 C CA . THR B 1 344 ? -26.448 45.789 -3.762 1.00 34.10 417 THR B CA 1
ATOM 5102 C C . THR B 1 344 ? -25.926 46.432 -5.049 1.00 31.72 417 THR B C 1
ATOM 5103 O O . THR B 1 344 ? -26.063 45.762 -6.111 1.00 30.73 417 THR B O 1
ATOM 5107 N N . ASN B 1 345 ? -25.336 47.633 -4.964 1.00 28.29 418 ASN B N 1
ATOM 5108 C CA . ASN B 1 345 ? -24.857 48.359 -6.168 1.00 33.15 418 ASN B CA 1
ATOM 5109 C C . ASN B 1 345 ? -23.399 48.041 -6.491 1.00 33.27 418 ASN B C 1
ATOM 5110 O O . ASN B 1 345 ? -22.925 48.668 -7.447 1.00 34.39 418 ASN B O 1
ATOM 5115 N N . ILE B 1 346 ? -22.729 47.062 -5.855 1.00 30.48 419 ILE B N 1
ATOM 5116 C CA . ILE B 1 346 ? -21.405 46.625 -6.394 1.00 28.40 419 ILE B CA 1
ATOM 5117 C C . ILE B 1 346 ? -21.606 45.715 -7.600 1.00 29.04 419 ILE B C 1
ATOM 5118 O O . ILE B 1 346 ? -20.620 45.471 -8.307 1.00 31.65 419 ILE B O 1
ATOM 5123 N N . PHE B 1 347 ? -22.791 45.154 -7.772 1.00 31.14 420 PHE B N 1
ATOM 5124 C CA . PHE B 1 347 ? -23.148 44.209 -8.856 1.00 36.26 420 PHE B CA 1
ATOM 5125 C C . PHE B 1 347 ? -23.727 44.979 -10.056 1.00 36.30 420 PHE B C 1
ATOM 5126 O O . PHE B 1 347 ? -23.345 44.595 -11.195 1.00 47.13 420 PHE B O 1
#

Radius of gyration: 33.82 Å; Cα contacts (8 Å, |Δi|>4): 1101; chains: 2; bounding box: 59×95×87 Å

Nearest PDB structures (foldseek):
  7qpn-assembly1_A  TM=1.003E+00  e=4.837E-69  Homo sapiens
  7qie-assembly1_A  TM=9.923E-01  e=7.272E-58  Homo sapiens
  8bq4-assembly1_B  TM=9.745E-01  e=2.948E-54  Homo sapiens
  7n7n-assembly1_A-2  TM=9.481E-01  e=1.462E-46  Homo sapiens
  7n7m-assembly1_A-2  TM=9.593E-01  e=1.117E-45  Homo sapiens

B-factor: mean 50.82, std 20.89, range [10.19, 132.25]

Secondary structure (DSSP, 8-state):
------SS-HHHHHHHHHHHHHHHHHTTSPPPSS--GGGGG-EEEEEEEEES---SSS-SEEEEEEESHHHHHHHHHHTT--HHHHHHHHHTSPPEEE---EEE-TTSSEEEEEE-HHHHHHHHHHHHHHHHHHHHHTT--SS--EEEEEEEEETTEEEEEEEEE-SS-SSS--SEEEEE---SS-----HHHHTSSS-EE-HHHHHHTT------HHHHHHHHHHHHHHHHHHHHTT----EEEEEEEETTT---TT------SS--TTEEE--SS-SS-EEEEEEEE-TTT-SS-----HHHHHHHHHHHHHT--/-----SS-HHHHHHHHHHHHHHHHHTTS---SS--TTTTT-EEEEEEEEES--BTTB-SEEEEEEESHHHHHHHHHHTT--HHHHHHHHHSSPPEE-SSSSS-EEE-TTSSEEEEEE-HHHHHHHHHHHHHHHHHHHHHTT--SS--EEEEEEEEETTEEEEEEEEE-SS-SSS--SEEEEE---SS-----HHHHTSSS-EE-HHHHHHTT------HHHHHHHHHHHHHHHHHHHHTT----EEEEEEEETTT---GGG-----SS--TTEEEPPTT-SS-EEEEEEEE-TTT--HHHHHHHHHHHHHTT-

Sequence (630 aa):
KVKVFRAADPLVGVFLWGVAHSINELSQVPPPVMLLPDDFKASSKIKVNNHLFHRENLPSHFKFKEYCPQVFRNLRDRFGIDDQDYLVSLTRNPPSESEGRFLISYDRTLVIKEVSSEDIADMHSNLSNYHQYIVKCHGNTLLPQFLGMYRVSVDNEDSYMLVMRNMFSHRLPVHRKYDLKGSLVSREASDKEKVKELPTLKDMDFLNKNQKVYIGEEEKKIFLEKLKRDVEFLVQLKIMDYSLLLGIHDIIRGSEPEEPGEFESFIDVYAIRSAEGAPQKEVYFMGLIDILTQYDAKKVHPEQYAKRFLDFITNIFVKVFRAADPLVGVFLWGVAHSINELSQVPPPVMLLPDDFKASSKIKVNNHLFHRENLPSHFKFKEYCPQVFRNLRDRFGIDDQDYLVSLTRNPPSESEGSDGRFLISYDRTLVIKEVSSEDIADMHSNLSNYHQYIVKCHGNTLLPQFLGMYRVSVDNEDSYMLVMRNMFSHRLPVHRKYDLKGSLVSREASDKEKVKELPTLKDMDFLNKNQKVYIGEEEKKIFLEKLKRDVEFLVQLKIMDYSLLLGIHDIIRGSEPEEEGEFESFIDVYAIRSAEGAPQKEVYFMGLIDILTQHPEQYAKRFLDFITNIF

Foldseek 3Di:
DDDDDAPADAQQLQVLVLLVVLLVVVVVPDQDPDDDPCLLVDKDKDWAAADPPDDRSYDRTKMKMWGSSSLLCVLCVLLVHHSVNVSCQDHVDHWDADFQGKTAGPLRFKIKAWFDPVVVVVCSVCSVVVSVVSVVCSVQALAWRWNTWMWMADPNDTIIMTMTGRLDDSFQDFQEKEWEQLDPDDDAFDPVQVPDSYGHGYLVSCVVVVAAAAFDPVVLCVVLVRVLVNLVSCQVVFHAQKTKIKTKRFPVVTGDPVSVPDDPPDDNSQWGWHDPPDPTTIIIRIHMGGLRRDNHHRPPTSVRSSVSRSVSNNPRD/DDDDAPADQQLLQVLVQLVVLLVVVVVPDQDPDDDPVLLQDKDKDWAAADPDDDRSYHRTKMKMWGSSSLLCVLCVLLPHDSVNVSCQPHVDHWDWDPPAPDTWTAGPLRFKIKDWFDVVVVVVCSVCVVVVSVVSVVVSVQALAWRWRTWMWMADPNDIIIITMTGRLDDSFQDFQAKEWEQLDPDDFFDDPVQVPDSYRHTYDNVCVVVVQAAAADPVCLVVVLVRLLVNLVSCVVVVHAQKTKMKTKGFVVVTGDCVSPVDDDPDDNSQWGWHDPPDPTGMIIGIHIDHSRRVVSVVSSVSRSVSVNVSD

Solvent-accessible surface area: 32710 Å² total; per-residue (Å²): 248,142,182,117,182,101,109,44,54,38,21,20,14,0,3,32,33,0,0,39,27,9,4,91,26,2,83,130,9,116,89,49,145,129,24,95,109,62,14,24,130,1,8,23,68,10,97,10,39,7,100,73,8,156,19,108,83,16,38,33,107,9,81,7,30,3,15,0,0,18,0,0,19,19,0,0,102,88,12,67,21,91,31,101,81,1,33,39,7,1,37,169,62,101,20,60,86,38,129,66,65,8,3,19,1,82,18,110,20,3,1,1,0,30,2,28,62,126,24,12,61,80,18,57,85,42,1,48,65,15,12,114,18,0,53,160,12,155,11,78,4,5,10,12,1,19,0,0,0,0,37,1,4,13,119,152,115,74,13,36,0,0,0,3,33,13,3,28,5,24,82,40,53,23,36,99,18,0,14,0,43,7,31,86,106,74,31,103,14,59,127,168,41,75,124,84,157,51,22,35,12,53,6,54,22,1,87,99,98,128,19,72,2,78,6,30,139,108,65,44,114,92,3,34,120,28,0,104,73,0,0,69,21,13,28,131,35,150,58,39,86,4,1,0,3,0,0,3,2,26,74,138,171,24,31,70,137,99,109,176,79,146,202,70,96,73,130,23,62,5,32,38,188,16,32,106,81,32,90,100,136,16,13,0,0,0,0,3,8,38,115,26,8,46,26,61,13,76,143,125,112,12,91,93,8,9,142,69,0,31,73,35,0,58,94,2,40,161,103,129,182,135,107,41,47,45,20,19,21,0,0,28,35,0,0,39,29,10,2,89,21,2,69,105,8,106,97,52,148,138,24,95,104,64,14,34,131,2,11,24,71,6,105,12,40,8,96,52,6,136,37,158,86,20,36,27,93,8,64,6,35,3,14,0,0,17,0,0,25,19,0,0,101,93,15,64,19,88,31,96,90,1,30,66,9,2,39,167,66,98,17,56,81,47,144,64,24,124,34,63,38,0,13,2,78,22,113,24,3,11,0,2,41,11,54,57,126,30,10,57,87,18,61,86,43,2,49,68,14,13,116,17,0,53,164,11,156,12,82,4,7,9,12,4,20,0,0,0,0,31,1,2,23,107,153,116,67,9,36,0,0,0,8,41,16,18,46,6,25,59,20,60,20,27,52,36,0,10,0,45,8,26,156,113,76,34,98,6,63,130,170,43,91,131,88,174,60,22,40,15,68,7,64,8,4,92,101,105,130,24,91,1,89,14,17,134,119,69,54,142,87,5,30,110,36,0,113,81,0,0,90,27,13,29,136,34,156,52,66,73,5,3,0,26,0,0,0,2,20,61,166,162,17,35,49,113,146,96,95,137,122,209,80,88,85,148,29,63,8,33,35,162,23,36,187,74,19,93,102,142,11,2,0,1,1,0,3,10,38,120,25,13,82,133,22,102,112,14,7,129,80,0,30,75,41,0,56,107,2,34

InterPro domains:
  IPR002498 Phosphatidylinositol-4-phosphate 4/5-kinase, core [PF01504] (136-419)
  IPR002498 Phosphatidylinositol-4-phosphate 4/5-kinase, core [PS51455] (43-420)
  IPR002498 Phosphatidylinositol-4-phosphate 4/5-kinase, core [SM00330] (72-421)
  IPR023610 Phosphatidylinositol-4/5-phosphate 5/4-kinase [PTHR23086] (29-420)
  IPR027483 Phosphatidylinositol-4-phosphate 4/5-kinase, C-terminal domain superfamily [G3DSA:3.30.810.10] (206-316)
  IPR027483 Phosphatidylinositol-4-phosphate 4/5-kinase, C-terminal domain superfamily [G3DSA:3.30.810.10] (333-420)
  IPR027484 Phosphatidylinositol-4-phosphate 5-kinase, N-terminal [G3DSA:3.30.800.10] (30-205)

GO terms:
  GO:0005776 autophagosome (C, IMP)
  GO:0010506 regulation of autophagy (P, IMP)
  GO:2000786 positive regulation of autophagosome assembly (P, IMP)
  GO:0016308 1-phosphatidylinositol-4-phosphate 5-kinase activity (F, IDA)
  GO:1902635 1-phosphatidyl-1D-myo-inositol 4,5-bisphosphate biosynthetic process (P, IDA)
  GO:0046627 negative regulation of insulin receptor signaling pathway (P, IMP)
  GO:0005515 protein binding (F, IPI)
  GO:0005829 cytosol (C, TAS)
  GO:0042802 identical protein binding (F, IPI)
  GO:0005829 cytosol (C, IDA)
  GO:0070062 extracellular exosome (C, HDA)

Organism: Homo sapiens (NCBI:txid9606)

CATH classification: 3.30.800.10 (+1 more: 3.30.810.10)